Protein AF-A0A950RQ13-F1 (afdb_monomer)

Structure (mmCIF, N/CA/C/O backbone):
data_AF-A0A950RQ13-F1
#
_entry.id   AF-A0A950RQ13-F1
#
loop_
_atom_site.group_PDB
_atom_site.id
_atom_site.type_symbol
_atom_site.label_atom_id
_atom_site.label_alt_id
_atom_site.label_comp_id
_atom_site.label_asym_id
_atom_site.label_entity_id
_atom_site.label_seq_id
_atom_site.pdbx_PDB_ins_code
_atom_site.Cartn_x
_atom_site.Cartn_y
_atom_site.Cartn_z
_atom_site.occupancy
_atom_site.B_iso_or_equiv
_atom_site.auth_seq_id
_atom_site.auth_comp_id
_atom_site.auth_asym_id
_atom_site.auth_atom_id
_atom_site.pdbx_PDB_model_num
ATOM 1 N N . MET A 1 1 ? 74.931 68.001 -13.352 1.00 34.59 1 MET A N 1
ATOM 2 C CA . MET A 1 1 ? 74.526 67.963 -14.773 1.00 34.59 1 MET A CA 1
ATOM 3 C C . MET A 1 1 ? 73.385 66.977 -14.932 1.00 34.59 1 MET A C 1
ATOM 5 O O . MET A 1 1 ? 73.439 65.918 -14.326 1.00 34.59 1 MET A O 1
ATOM 9 N N . ASN A 1 2 ? 72.415 67.361 -15.760 1.00 32.75 2 ASN A N 1
ATOM 10 C CA . ASN A 1 2 ? 71.285 66.591 -16.287 1.00 32.75 2 ASN A CA 1
ATOM 11 C C . ASN A 1 2 ? 70.038 66.428 -15.405 1.00 32.75 2 ASN A C 1
ATOM 13 O O . ASN A 1 2 ? 69.834 65.442 -14.707 1.00 32.75 2 ASN A O 1
ATOM 17 N N . HIS A 1 3 ? 69.146 67.406 -15.583 1.00 28.22 3 HIS A N 1
ATOM 18 C CA . HIS A 1 3 ? 67.703 67.196 -15.639 1.00 28.22 3 HIS A CA 1
ATOM 19 C C . HIS A 1 3 ? 67.343 66.159 -16.715 1.00 28.22 3 HIS A C 1
ATOM 21 O O . HIS A 1 3 ? 67.883 66.250 -17.815 1.00 28.22 3 HIS A O 1
ATOM 27 N N . LEU A 1 4 ? 66.363 65.284 -16.453 1.00 31.88 4 LEU A N 1
ATOM 28 C CA . LEU A 1 4 ? 65.196 65.108 -17.331 1.00 31.88 4 LEU A CA 1
ATOM 29 C C . LEU A 1 4 ? 64.116 64.194 -16.704 1.00 31.88 4 LEU A C 1
ATOM 31 O O . LEU A 1 4 ? 64.389 63.063 -16.325 1.00 31.88 4 LEU A O 1
ATOM 35 N N . ARG A 1 5 ? 62.878 64.706 -16.769 1.00 33.03 5 ARG A N 1
ATOM 36 C CA . ARG A 1 5 ? 61.570 64.023 -16.898 1.00 33.03 5 ARG A CA 1
ATOM 37 C C . ARG A 1 5 ? 60.920 63.376 -15.666 1.00 33.03 5 ARG A C 1
ATOM 39 O O . ARG A 1 5 ? 61.087 62.203 -15.365 1.00 33.03 5 ARG A O 1
ATOM 46 N N . PHE A 1 6 ? 60.030 64.182 -15.080 1.00 30.81 6 PHE A N 1
ATOM 47 C CA . PHE A 1 6 ? 58.823 63.788 -14.354 1.00 30.81 6 PHE A CA 1
ATOM 48 C C . PHE A 1 6 ? 57.918 62.891 -15.217 1.00 30.81 6 PHE A C 1
ATOM 50 O O . PHE A 1 6 ? 57.507 63.297 -16.306 1.00 30.81 6 PHE A O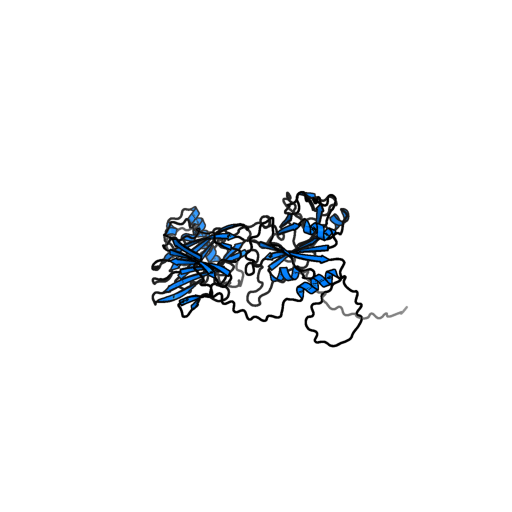 1
ATOM 57 N N . LEU A 1 7 ? 57.563 61.715 -14.695 1.00 32.75 7 LEU A N 1
ATOM 58 C CA . LEU A 1 7 ? 56.439 60.900 -15.155 1.00 32.75 7 LEU A CA 1
ATOM 59 C C . LEU A 1 7 ? 55.394 60.888 -14.030 1.00 32.75 7 LEU A C 1
ATOM 61 O O . LEU A 1 7 ? 55.712 60.538 -12.894 1.00 32.75 7 LEU A O 1
ATOM 65 N N . GLY A 1 8 ? 54.172 61.326 -14.334 1.00 30.50 8 GLY A N 1
ATOM 66 C CA . GLY A 1 8 ? 53.068 61.367 -13.381 1.00 30.50 8 GLY A CA 1
ATOM 67 C C . GLY A 1 8 ? 52.618 59.964 -12.979 1.00 30.50 8 GLY A C 1
ATOM 68 O O . GLY A 1 8 ? 52.265 59.158 -13.836 1.00 30.50 8 GLY A O 1
ATOM 69 N N . PHE A 1 9 ? 52.603 59.697 -11.674 1.00 29.95 9 PHE A N 1
ATOM 70 C CA . PHE A 1 9 ? 51.936 58.539 -11.089 1.00 29.95 9 PHE A CA 1
ATOM 71 C C . PHE A 1 9 ? 50.561 58.968 -10.577 1.00 29.95 9 PHE A C 1
ATOM 73 O O . PHE A 1 9 ? 50.445 59.793 -9.671 1.00 29.95 9 PHE A O 1
ATOM 80 N N . LEU A 1 10 ? 49.519 58.411 -11.193 1.00 30.17 10 LEU A N 1
ATOM 81 C CA . LEU A 1 10 ? 48.145 58.484 -10.718 1.00 30.17 10 LEU A CA 1
ATOM 82 C C . LEU A 1 10 ? 48.047 57.701 -9.398 1.00 30.17 10 LEU A C 1
ATOM 84 O O . LEU A 1 10 ? 48.355 56.510 -9.355 1.00 30.17 10 LEU A O 1
ATOM 88 N N . PHE A 1 11 ? 47.609 58.365 -8.330 1.00 28.81 11 PHE A N 1
ATOM 89 C CA . PHE A 1 11 ? 47.224 57.726 -7.074 1.00 28.81 11 PHE A CA 1
ATOM 90 C C . PHE A 1 11 ? 45.930 56.927 -7.292 1.00 28.81 11 PHE A C 1
ATOM 92 O O . PHE A 1 11 ? 44.856 57.510 -7.427 1.00 28.81 11 PHE A O 1
ATOM 99 N N . ALA A 1 12 ? 46.021 55.596 -7.304 1.00 32.19 12 ALA A N 1
ATOM 100 C CA . ALA A 1 12 ? 44.871 54.724 -7.095 1.00 32.19 12 ALA A CA 1
ATOM 101 C C . ALA A 1 12 ? 44.799 54.373 -5.603 1.00 32.19 12 ALA A C 1
ATOM 103 O O . ALA A 1 12 ? 45.709 53.770 -5.037 1.00 32.19 12 ALA A O 1
ATOM 104 N N . VAL A 1 13 ? 43.717 54.814 -4.969 1.00 33.66 13 VAL A N 1
ATOM 105 C CA . VAL A 1 13 ? 43.375 54.568 -3.568 1.00 33.66 13 VAL A CA 1
ATOM 106 C C . VAL A 1 13 ? 43.196 53.061 -3.343 1.00 33.66 13 VAL A C 1
ATOM 108 O O . VAL A 1 13 ? 42.283 52.450 -3.893 1.00 33.66 13 VAL A O 1
ATOM 111 N N . LEU A 1 14 ? 44.065 52.461 -2.527 1.00 31.94 14 LEU A N 1
ATOM 112 C CA . LEU A 1 14 ? 43.885 51.116 -1.975 1.00 31.94 14 LEU A CA 1
ATOM 113 C C . LEU A 1 14 ? 42.792 51.167 -0.897 1.00 31.94 14 LEU A C 1
ATOM 115 O O . LEU A 1 14 ? 43.026 51.653 0.208 1.00 31.94 14 LEU A O 1
ATOM 119 N N . GLY A 1 15 ? 41.596 50.675 -1.221 1.00 33.25 15 GLY A N 1
ATOM 120 C CA . GLY A 1 15 ? 40.577 50.344 -0.223 1.00 33.25 15 GLY A CA 1
ATOM 121 C C . GLY A 1 15 ? 40.921 49.022 0.482 1.00 33.25 15 GLY A C 1
ATOM 122 O O . GLY A 1 15 ? 41.387 48.094 -0.185 1.00 33.25 15 GLY A O 1
ATOM 123 N N . PRO A 1 16 ? 40.721 48.894 1.805 1.00 40.00 16 PRO A N 1
ATOM 124 C CA . PRO A 1 16 ? 40.987 47.652 2.515 1.00 40.00 16 PRO A CA 1
ATOM 125 C C . PRO A 1 16 ? 39.814 46.673 2.360 1.00 40.00 16 PRO A C 1
ATOM 127 O O . PRO A 1 16 ? 38.652 47.068 2.406 1.00 40.00 16 PRO A O 1
ATOM 130 N N . GLY A 1 17 ? 40.133 45.381 2.263 1.00 33.16 17 GLY A N 1
ATOM 131 C CA . GLY A 1 17 ? 39.209 44.299 2.612 1.00 33.16 17 GLY A CA 1
ATOM 132 C C . GLY A 1 17 ? 38.543 43.585 1.440 1.00 33.16 17 GLY A C 1
ATOM 133 O O . GLY A 1 17 ? 37.347 43.723 1.208 1.00 33.16 17 GLY A O 1
ATOM 134 N N . THR A 1 18 ? 39.288 42.718 0.757 1.00 36.00 18 THR A N 1
ATOM 135 C CA . THR A 1 18 ? 38.681 41.576 0.065 1.00 36.00 18 THR A CA 1
ATOM 136 C C . THR A 1 18 ? 38.188 40.608 1.141 1.00 36.00 18 THR A C 1
ATOM 138 O O . THR A 1 18 ? 38.982 39.938 1.800 1.00 36.00 18 THR A O 1
ATOM 141 N N . VAL A 1 19 ? 36.874 40.560 1.365 1.00 38.53 19 VAL A N 1
ATOM 142 C CA . VAL A 1 19 ? 36.247 39.488 2.145 1.00 38.53 19 VAL A CA 1
ATOM 143 C C . VAL A 1 19 ? 36.430 38.209 1.336 1.00 38.53 19 VAL A C 1
ATOM 145 O O . VAL A 1 19 ? 35.785 38.020 0.306 1.00 38.53 19 VAL A O 1
ATOM 148 N N . LEU A 1 20 ? 37.350 37.345 1.769 1.00 40.44 20 LEU A N 1
ATOM 149 C CA . LEU A 1 20 ? 37.391 35.963 1.310 1.00 40.44 20 LEU A CA 1
ATOM 150 C C . LEU A 1 20 ? 36.040 35.349 1.672 1.00 40.44 20 LEU A C 1
ATOM 152 O O . LEU A 1 20 ? 35.742 35.160 2.852 1.00 40.44 20 LEU A O 1
ATOM 156 N N . GLY A 1 21 ? 35.202 35.112 0.661 1.00 36.38 21 GLY A N 1
ATOM 157 C CA . GLY A 1 21 ? 33.931 34.424 0.827 1.00 36.38 21 GLY A CA 1
ATOM 158 C C . GLY A 1 21 ? 34.188 33.115 1.558 1.00 36.38 21 GLY A C 1
ATOM 159 O O . GLY A 1 21 ? 34.884 32.239 1.044 1.00 36.38 21 GLY A O 1
ATOM 160 N N . GLN A 1 22 ? 33.683 33.020 2.787 1.00 42.12 22 GLN A N 1
ATOM 161 C CA . GLN A 1 22 ? 33.746 31.797 3.566 1.00 42.12 22 GLN A CA 1
ATOM 162 C C . GLN A 1 22 ? 33.056 30.708 2.750 1.00 42.12 22 GLN A C 1
ATOM 164 O O . GLN A 1 22 ? 31.877 30.827 2.412 1.00 42.12 22 GLN A O 1
ATOM 169 N N . VAL A 1 23 ? 33.812 29.667 2.399 1.00 40.78 23 VAL A N 1
ATOM 170 C CA . VAL A 1 23 ? 33.242 28.433 1.863 1.00 40.78 23 VAL A CA 1
ATOM 171 C C . VAL A 1 23 ? 32.188 27.993 2.880 1.00 40.78 23 VAL A C 1
ATOM 173 O O . VAL A 1 23 ? 32.544 27.823 4.051 1.00 40.78 23 VAL A O 1
ATOM 176 N N . PRO A 1 24 ? 30.902 27.878 2.497 1.00 42.84 24 PRO A N 1
ATOM 177 C CA . PRO A 1 24 ? 29.887 27.429 3.432 1.00 42.84 24 PRO A CA 1
ATOM 178 C C . PRO A 1 24 ? 30.337 26.081 4.005 1.00 42.84 24 PRO A C 1
ATOM 180 O O . PRO A 1 24 ? 30.877 25.262 3.249 1.00 42.84 24 PRO A O 1
ATOM 183 N N . PRO A 1 25 ? 30.168 25.850 5.319 1.00 47.06 25 PRO A N 1
ATOM 184 C CA . PRO A 1 25 ? 30.573 24.592 5.922 1.00 47.06 25 PRO A CA 1
ATOM 185 C C . PRO A 1 25 ? 29.948 23.438 5.129 1.00 47.06 25 PRO A C 1
ATOM 187 O O . PRO A 1 25 ? 28.809 23.575 4.656 1.00 47.06 25 PRO A O 1
ATOM 190 N N . PRO A 1 26 ? 30.677 22.321 4.936 1.00 42.16 26 PRO A N 1
ATOM 191 C CA . PRO A 1 26 ? 30.106 21.153 4.286 1.00 42.16 26 PRO A CA 1
ATOM 192 C C . PRO A 1 26 ? 28.790 20.836 4.988 1.00 42.16 26 PRO A C 1
ATOM 194 O O . PRO A 1 26 ? 28.743 20.752 6.218 1.00 42.16 26 PRO A O 1
ATOM 197 N N . ARG A 1 27 ? 27.707 20.740 4.206 1.00 46.34 27 ARG A N 1
ATOM 198 C CA . ARG A 1 27 ? 26.406 20.355 4.755 1.00 46.34 27 ARG A CA 1
ATOM 199 C C . ARG A 1 27 ? 26.625 19.071 5.556 1.00 46.34 27 ARG A C 1
ATOM 201 O O . ARG A 1 27 ? 27.294 18.177 5.028 1.00 46.34 27 ARG A O 1
ATOM 208 N N . PRO A 1 28 ? 26.116 18.980 6.797 1.00 40.16 28 PRO A N 1
ATOM 209 C CA . PRO A 1 28 ? 26.234 17.753 7.562 1.00 40.16 28 PRO A CA 1
ATOM 210 C C . PRO A 1 28 ? 25.712 16.608 6.696 1.00 40.16 28 PRO A C 1
ATOM 212 O O . PRO A 1 28 ? 24.661 16.729 6.057 1.00 40.16 28 PRO A O 1
ATOM 215 N N . LEU A 1 29 ? 26.500 15.536 6.611 1.00 38.59 29 LEU A N 1
ATOM 216 C CA . LEU A 1 29 ? 26.048 14.305 5.980 1.00 38.59 29 LEU A CA 1
ATOM 217 C C . LEU A 1 29 ? 24.721 13.906 6.647 1.00 38.59 29 LEU A C 1
ATOM 219 O O . LEU A 1 29 ? 24.585 14.094 7.860 1.00 38.59 29 LEU A O 1
ATOM 223 N N . PRO A 1 30 ? 23.727 13.422 5.883 1.00 40.56 30 PRO A N 1
ATOM 224 C CA . PRO A 1 30 ? 22.468 12.983 6.468 1.00 40.56 30 PRO A CA 1
ATOM 225 C C . PRO A 1 30 ? 22.738 11.987 7.605 1.00 40.56 30 PRO A C 1
ATOM 227 O O . PRO A 1 30 ? 23.629 11.146 7.509 1.00 40.56 30 PRO A O 1
ATOM 230 N N . ALA A 1 31 ? 21.979 12.111 8.699 1.00 39.84 31 ALA A N 1
ATOM 231 C CA . ALA A 1 31 ? 22.085 11.234 9.871 1.00 39.84 31 ALA A CA 1
ATOM 232 C C . ALA A 1 31 ? 21.758 9.764 9.542 1.00 39.84 31 ALA A C 1
ATOM 234 O O . ALA A 1 31 ? 22.088 8.857 10.301 1.00 39.84 31 ALA A O 1
ATOM 235 N N . THR A 1 32 ? 21.117 9.536 8.397 1.00 39.34 32 THR A N 1
ATOM 236 C CA . THR A 1 32 ? 20.844 8.236 7.799 1.00 39.34 32 THR A CA 1
ATOM 237 C C . THR A 1 32 ? 21.823 7.994 6.650 1.00 39.34 32 THR A C 1
ATOM 239 O O . THR A 1 32 ? 22.201 8.930 5.946 1.00 39.34 32 THR A O 1
ATOM 242 N N . GLY A 1 33 ? 22.278 6.745 6.495 1.00 42.44 33 GLY A N 1
ATOM 243 C CA . GLY A 1 33 ? 23.266 6.336 5.490 1.00 42.44 33 GLY A CA 1
ATOM 244 C C . GLY A 1 33 ? 22.851 6.609 4.036 1.00 42.44 33 GLY A C 1
ATOM 245 O O . GLY A 1 33 ? 21.942 7.382 3.747 1.00 42.44 33 GLY A O 1
ATOM 246 N N . ALA A 1 34 ? 23.541 5.986 3.076 1.00 51.88 34 ALA A N 1
ATOM 247 C CA . ALA A 1 34 ? 23.247 6.183 1.656 1.00 51.88 34 ALA A CA 1
ATOM 248 C C . ALA A 1 34 ? 21.736 6.034 1.361 1.00 51.88 34 ALA A C 1
ATOM 250 O O . ALA A 1 34 ? 21.109 5.117 1.887 1.00 51.88 34 ALA A O 1
ATOM 251 N N . ALA A 1 35 ? 21.167 6.937 0.547 1.00 54.81 35 ALA A N 1
ATOM 252 C CA . ALA A 1 35 ? 19.729 6.956 0.259 1.00 54.81 35 ALA A CA 1
ATOM 253 C C . ALA A 1 35 ? 19.218 5.549 -0.117 1.00 54.81 35 ALA A C 1
ATOM 255 O O . ALA A 1 35 ? 19.874 4.890 -0.936 1.00 54.81 35 ALA A O 1
ATOM 256 N N . PRO A 1 36 ? 18.094 5.086 0.466 1.00 77.19 36 PRO A N 1
ATOM 257 C CA . PRO A 1 36 ? 17.631 3.718 0.274 1.00 77.19 36 PRO A CA 1
ATOM 258 C C . PRO A 1 36 ? 17.321 3.444 -1.202 1.00 77.19 36 PRO A C 1
ATOM 260 O O . PRO A 1 36 ? 16.820 4.310 -1.923 1.00 77.19 36 PRO A O 1
ATOM 263 N N . PHE A 1 37 ? 17.637 2.236 -1.663 1.00 89.88 37 PHE A N 1
ATOM 264 C CA . PHE A 1 37 ? 17.354 1.806 -3.032 1.00 89.88 37 PHE A CA 1
ATOM 265 C C . PHE A 1 37 ? 15.851 1.657 -3.255 1.00 89.88 37 PHE A C 1
ATOM 267 O O . PHE A 1 37 ? 15.152 1.158 -2.375 1.00 89.88 37 PHE A O 1
ATOM 274 N N . LEU A 1 38 ? 15.376 2.025 -4.446 1.00 93.75 38 LEU A N 1
ATOM 275 C CA . LEU A 1 38 ? 14.116 1.496 -4.954 1.00 93.75 38 LEU A CA 1
ATOM 276 C C . LEU A 1 38 ? 14.417 0.131 -5.568 1.00 93.75 38 LEU A C 1
ATOM 278 O O . LEU A 1 38 ? 15.135 0.054 -6.565 1.00 93.75 38 LEU A O 1
ATOM 282 N N . TYR A 1 39 ? 13.900 -0.938 -4.977 1.00 95.44 39 TYR A N 1
ATOM 283 C CA . TYR A 1 39 ? 13.939 -2.251 -5.612 1.00 95.44 39 TYR A CA 1
ATOM 284 C C . TYR A 1 39 ? 12.850 -2.308 -6.675 1.00 95.44 39 TYR A C 1
ATOM 286 O O . TYR A 1 39 ? 11.728 -1.880 -6.420 1.00 95.44 39 TYR A O 1
ATOM 294 N N . ILE A 1 40 ? 13.186 -2.784 -7.871 1.00 96.94 40 ILE A N 1
ATOM 295 C CA . ILE A 1 40 ? 12.254 -2.845 -9.002 1.00 96.94 40 ILE A CA 1
ATOM 296 C C . ILE A 1 40 ? 12.170 -4.292 -9.453 1.00 96.94 40 ILE A C 1
ATOM 298 O O . ILE A 1 40 ? 13.166 -4.846 -9.905 1.00 96.94 40 ILE A O 1
ATOM 302 N N . ARG A 1 41 ? 10.993 -4.906 -9.353 1.00 96.06 41 ARG A N 1
ATOM 303 C CA . ARG A 1 41 ? 10.757 -6.261 -9.846 1.00 96.06 41 ARG A CA 1
ATOM 304 C C . ARG A 1 41 ? 10.418 -6.203 -11.330 1.00 96.06 41 ARG A C 1
ATOM 306 O O . ARG A 1 41 ? 9.305 -5.846 -11.697 1.00 96.06 41 ARG A O 1
ATOM 313 N N . ILE A 1 42 ? 11.378 -6.568 -12.169 1.00 96.62 42 ILE A N 1
ATOM 314 C CA . ILE A 1 42 ? 11.232 -6.631 -13.623 1.00 96.62 42 ILE A CA 1
ATOM 315 C C . ILE A 1 42 ? 10.761 -8.033 -13.999 1.00 96.62 42 ILE A C 1
ATOM 317 O O . ILE A 1 42 ? 11.474 -9.005 -13.751 1.00 96.62 42 ILE A O 1
ATOM 321 N N . ALA A 1 43 ? 9.578 -8.131 -14.601 1.00 95.88 43 ALA A N 1
ATOM 322 C CA . ALA A 1 43 ? 8.961 -9.377 -15.044 1.00 95.88 43 ALA A CA 1
ATOM 323 C C . ALA A 1 43 ? 8.389 -9.243 -16.463 1.00 95.88 43 ALA A C 1
ATOM 325 O O . ALA A 1 43 ? 8.204 -8.137 -16.972 1.00 95.88 43 ALA A O 1
ATOM 326 N N . GLY A 1 44 ? 8.127 -10.373 -17.114 1.00 94.00 44 GLY A N 1
ATOM 327 C CA . GLY A 1 44 ? 7.605 -10.414 -18.478 1.00 94.00 44 GLY A CA 1
ATOM 328 C C . GLY A 1 44 ? 7.353 -11.845 -18.952 1.00 94.00 44 GLY A C 1
ATOM 329 O O . GLY A 1 44 ? 7.232 -12.735 -18.106 1.00 94.00 44 GLY A O 1
ATOM 330 N N . PRO A 1 45 ? 7.261 -12.088 -20.273 1.00 94.06 45 PRO A N 1
ATOM 331 C CA . PRO A 1 45 ? 6.936 -13.401 -20.817 1.00 94.06 45 PRO A CA 1
ATOM 332 C C . PRO A 1 45 ? 7.954 -14.474 -20.412 1.00 94.06 45 PRO A C 1
ATOM 334 O O . PRO A 1 45 ? 9.111 -14.179 -20.102 1.00 94.06 45 PRO A O 1
ATOM 337 N N . ALA A 1 46 ? 7.528 -15.738 -20.435 1.00 92.81 46 ALA A N 1
ATOM 338 C CA . ALA A 1 46 ? 8.376 -16.862 -20.050 1.00 92.81 46 ALA A CA 1
ATOM 339 C C . ALA A 1 46 ? 9.685 -16.888 -20.858 1.00 92.81 46 ALA A C 1
ATOM 341 O O . ALA A 1 46 ? 9.674 -16.753 -22.076 1.00 92.81 46 ALA A O 1
ATOM 342 N N . GLY A 1 47 ? 10.818 -17.073 -20.180 1.00 92.44 47 GLY A N 1
ATOM 343 C CA . GLY A 1 47 ? 12.134 -17.091 -20.825 1.00 92.44 47 GLY A CA 1
ATOM 344 C C . GLY A 1 47 ? 12.736 -15.713 -21.111 1.00 92.44 47 GLY A C 1
ATOM 345 O O . GLY A 1 47 ? 13.860 -15.668 -21.606 1.00 92.44 47 GLY A O 1
ATOM 346 N N . MET A 1 48 ? 12.057 -14.611 -20.760 1.00 96.25 48 MET A N 1
ATOM 347 C CA . MET A 1 48 ? 12.623 -13.264 -20.853 1.00 96.25 48 MET A CA 1
ATOM 348 C C . MET A 1 48 ? 13.839 -13.114 -19.929 1.00 96.25 48 MET A C 1
ATOM 350 O O . MET A 1 48 ? 13.830 -13.546 -18.775 1.00 96.25 48 MET A O 1
ATOM 354 N N . HIS A 1 49 ? 14.881 -12.457 -20.427 1.00 97.06 49 HIS A N 1
ATOM 355 C CA . HIS A 1 49 ? 16.084 -12.114 -19.671 1.00 97.06 49 HIS A CA 1
ATOM 356 C C . HIS A 1 49 ? 16.276 -10.598 -19.616 1.00 97.06 49 HIS A C 1
ATOM 358 O O . HIS A 1 49 ? 15.959 -9.896 -20.578 1.00 97.06 49 HIS A O 1
ATOM 364 N N . ALA A 1 50 ? 16.826 -10.112 -18.503 1.00 97.44 50 ALA A N 1
ATOM 365 C CA . ALA A 1 50 ? 17.178 -8.715 -18.289 1.00 97.44 50 ALA A CA 1
ATOM 366 C C . ALA A 1 50 ? 18.689 -8.569 -18.059 1.00 97.44 50 ALA A C 1
ATOM 368 O O . ALA A 1 50 ? 19.259 -9.181 -17.153 1.00 97.44 50 ALA A O 1
ATOM 369 N N . LEU A 1 51 ? 19.333 -7.734 -18.875 1.00 97.00 51 LEU A N 1
ATOM 370 C CA . LEU A 1 51 ? 20.754 -7.412 -18.789 1.00 97.00 51 LEU A CA 1
ATOM 371 C C . LEU A 1 51 ? 20.974 -6.015 -18.214 1.00 97.00 51 LEU A C 1
ATOM 373 O O . LEU A 1 51 ? 20.370 -5.032 -18.654 1.00 97.00 51 LEU A O 1
ATOM 377 N N . PHE A 1 52 ? 21.916 -5.927 -17.275 1.00 96.69 52 PHE A N 1
ATOM 378 C CA . PHE A 1 52 ? 22.276 -4.684 -16.596 1.00 96.69 52 PHE A CA 1
ATOM 379 C C . PHE A 1 52 ? 23.745 -4.334 -16.807 1.00 96.69 52 PHE A C 1
ATOM 381 O O . PHE A 1 52 ? 24.633 -5.172 -16.637 1.00 96.69 52 PHE A O 1
ATOM 388 N N . TYR A 1 53 ? 23.995 -3.062 -17.105 1.00 94.50 53 TYR A N 1
ATOM 389 C CA . TYR A 1 53 ? 25.326 -2.500 -17.311 1.00 94.50 53 TYR A CA 1
ATOM 390 C C . TYR A 1 53 ? 25.708 -1.633 -16.101 1.00 94.50 53 TYR A C 1
ATOM 392 O O . TYR A 1 53 ? 24.891 -0.863 -15.596 1.00 94.50 53 TYR A O 1
ATOM 400 N N . GLN A 1 54 ? 26.947 -1.765 -15.613 1.00 90.75 54 GLN A N 1
ATOM 401 C CA . GLN A 1 54 ? 27.482 -1.033 -14.448 1.00 90.75 54 GLN A CA 1
ATOM 402 C C . GLN A 1 54 ? 28.781 -0.274 -14.806 1.00 90.75 54 GLN A C 1
ATOM 404 O O . GLN A 1 54 ? 29.757 -0.287 -14.059 1.00 90.75 54 GLN A O 1
ATOM 409 N N . GLY A 1 55 ? 28.804 0.377 -15.970 1.00 85.00 55 GLY A N 1
ATOM 410 C CA . GLY A 1 55 ? 29.941 1.124 -16.531 1.00 85.00 55 GLY A CA 1
ATOM 411 C C . GLY A 1 55 ? 30.973 0.271 -17.265 1.00 85.00 55 GLY A C 1
ATOM 412 O O . GLY A 1 55 ? 32.072 0.742 -17.539 1.00 85.00 55 GLY A O 1
ATOM 413 N N . SER A 1 56 ? 30.626 -0.979 -17.565 1.00 87.81 56 SER A N 1
ATOM 414 C CA . SER A 1 56 ? 31.412 -1.916 -18.369 1.00 87.81 56 SER A CA 1
ATOM 415 C C . SER A 1 56 ? 30.585 -2.353 -19.572 1.00 87.81 56 SER A C 1
ATOM 417 O O . SER A 1 56 ? 29.368 -2.466 -19.452 1.00 87.81 56 SER A O 1
ATOM 419 N N . ILE A 1 57 ? 31.241 -2.645 -20.698 1.00 89.12 57 ILE A N 1
ATOM 420 C CA . ILE A 1 57 ? 30.609 -3.224 -21.900 1.00 89.12 57 ILE A CA 1
ATOM 421 C C . ILE A 1 57 ? 30.087 -4.648 -21.665 1.00 89.12 57 ILE A C 1
ATOM 423 O O . ILE A 1 57 ? 29.260 -5.144 -22.423 1.00 89.12 57 ILE A O 1
ATOM 427 N N . GLN A 1 58 ? 30.569 -5.313 -20.613 1.00 90.75 58 GLN A N 1
ATOM 428 C CA . GLN A 1 58 ? 30.065 -6.612 -20.189 1.00 90.75 58 GLN A CA 1
ATOM 429 C C . GLN A 1 58 ? 28.893 -6.404 -19.229 1.00 90.75 58 GLN A C 1
ATOM 431 O O . GLN A 1 58 ? 29.088 -6.119 -18.045 1.00 90.75 58 GLN A O 1
ATOM 436 N N . GLY A 1 59 ? 27.676 -6.532 -19.757 1.00 90.25 59 GLY A N 1
ATOM 437 C CA . GLY A 1 59 ? 26.461 -6.580 -18.952 1.00 90.25 59 GLY A CA 1
ATOM 438 C C . GLY A 1 59 ? 26.346 -7.894 -18.172 1.00 90.25 59 GLY A C 1
ATOM 439 O O . GLY A 1 59 ? 26.870 -8.930 -18.586 1.00 90.25 59 GLY A O 1
ATOM 440 N N . ARG A 1 60 ? 25.645 -7.859 -17.038 1.00 95.56 60 ARG A N 1
ATOM 441 C CA . ARG A 1 60 ? 25.277 -9.054 -16.263 1.00 95.56 60 ARG A CA 1
ATOM 442 C C . ARG A 1 60 ? 23.854 -9.467 -16.617 1.00 95.56 60 ARG A C 1
ATOM 444 O O . ARG A 1 60 ? 22.946 -8.642 -16.538 1.00 95.56 60 ARG A O 1
ATOM 451 N N . ASP A 1 61 ? 23.697 -10.725 -17.008 1.00 96.69 61 ASP A N 1
ATOM 452 C CA . ASP A 1 61 ? 22.451 -11.329 -17.486 1.00 96.69 61 ASP A CA 1
ATOM 453 C C . ASP A 1 61 ? 21.714 -12.046 -16.347 1.00 96.69 61 ASP A C 1
ATOM 455 O O . ASP A 1 61 ? 22.327 -12.819 -15.607 1.00 96.69 61 ASP A O 1
ATOM 459 N N . PHE A 1 62 ? 20.411 -11.795 -16.213 1.00 97.94 62 PHE A N 1
ATOM 460 C CA . PHE A 1 62 ? 19.544 -12.448 -15.238 1.00 97.94 62 PHE A CA 1
ATOM 461 C C . PHE A 1 62 ? 18.231 -12.907 -15.890 1.00 97.94 62 PHE A C 1
ATOM 463 O O . PHE A 1 62 ? 17.625 -12.137 -16.642 1.00 97.94 62 PHE A O 1
ATOM 470 N N . PRO A 1 63 ? 17.736 -14.117 -15.566 1.00 97.31 63 PRO A N 1
ATOM 471 C CA . PRO A 1 63 ? 16.392 -14.521 -15.959 1.00 97.31 63 PRO A CA 1
ATOM 472 C C . PRO A 1 63 ? 15.352 -13.650 -15.241 1.00 97.31 63 PRO A C 1
ATOM 474 O O . PRO A 1 63 ? 15.496 -13.359 -14.051 1.00 97.31 63 PRO A O 1
ATOM 477 N N . ALA A 1 64 ? 14.302 -13.239 -15.949 1.00 95.06 64 ALA A N 1
ATOM 478 C CA . ALA A 1 64 ? 13.151 -12.587 -15.338 1.00 95.06 64 ALA A CA 1
ATOM 479 C C . ALA A 1 64 ? 12.194 -13.644 -14.734 1.00 95.06 64 ALA A C 1
ATOM 481 O O . ALA A 1 64 ? 12.033 -14.716 -15.322 1.00 95.06 64 ALA A O 1
ATOM 482 N N . PRO A 1 65 ? 11.530 -13.369 -13.594 1.00 95.94 65 PRO A N 1
ATOM 483 C CA . PRO A 1 65 ? 11.537 -12.108 -12.857 1.00 95.94 65 PRO A CA 1
ATOM 484 C C . PRO A 1 65 ? 12.828 -11.865 -12.056 1.00 95.94 65 PRO A C 1
ATOM 486 O O . PRO A 1 65 ? 13.376 -12.777 -11.444 1.00 95.94 65 PRO A O 1
ATOM 489 N N . VAL A 1 66 ? 13.278 -10.608 -12.007 1.00 96.69 66 VAL A N 1
ATOM 490 C CA . VAL A 1 66 ? 14.472 -10.178 -11.255 1.00 96.69 66 VAL A CA 1
ATOM 491 C C . VAL A 1 66 ? 14.198 -8.878 -10.496 1.00 96.69 66 VAL A C 1
ATOM 493 O O . VAL A 1 66 ? 13.473 -8.023 -10.997 1.00 96.69 66 VAL A O 1
ATOM 496 N N . ALA A 1 67 ? 14.774 -8.705 -9.299 1.00 96.44 67 ALA A N 1
ATOM 497 C CA . ALA A 1 67 ? 14.537 -7.533 -8.444 1.00 96.44 67 ALA A CA 1
ATOM 498 C C . ALA A 1 67 ? 15.830 -6.791 -8.030 1.00 96.44 67 ALA A C 1
ATOM 500 O O . ALA A 1 67 ? 16.249 -6.891 -6.874 1.00 96.44 67 ALA A O 1
ATOM 501 N N . PRO A 1 68 ? 16.500 -6.054 -8.939 1.00 96.56 68 PRO A N 1
ATOM 502 C CA . PRO A 1 68 ? 17.639 -5.220 -8.573 1.00 96.56 68 PRO A CA 1
ATOM 503 C C . PRO A 1 68 ? 17.219 -3.961 -7.801 1.00 96.56 68 PRO A C 1
ATOM 505 O O . PRO A 1 68 ? 16.120 -3.432 -7.980 1.00 96.56 68 PRO A O 1
ATOM 508 N N . GLY A 1 69 ? 18.126 -3.453 -6.966 1.00 95.50 69 GLY A N 1
ATOM 509 C CA . GLY A 1 69 ? 17.984 -2.176 -6.266 1.00 95.50 69 GLY A CA 1
ATOM 510 C C . GLY A 1 69 ? 18.585 -1.020 -7.064 1.00 95.50 69 GLY A C 1
ATOM 511 O O . GLY A 1 69 ? 19.721 -1.103 -7.517 1.00 95.50 69 GLY A O 1
ATOM 512 N N . PHE A 1 70 ? 17.871 0.091 -7.204 1.00 95.19 70 PHE A N 1
ATOM 513 C CA . PHE A 1 70 ? 18.315 1.257 -7.968 1.00 95.19 70 PHE A CA 1
ATOM 514 C C . PHE A 1 70 ? 18.394 2.498 -7.086 1.00 95.19 70 PHE A C 1
ATOM 516 O O . PHE A 1 70 ? 17.492 2.774 -6.292 1.00 95.19 70 PHE A O 1
ATOM 523 N N . ARG A 1 71 ? 19.471 3.283 -7.215 1.00 92.44 71 ARG A N 1
ATOM 524 C CA . ARG A 1 71 ? 19.555 4.584 -6.538 1.00 92.44 71 ARG A CA 1
ATOM 525 C C . ARG A 1 71 ? 18.564 5.567 -7.177 1.00 92.44 71 ARG A C 1
ATOM 527 O O . ARG A 1 71 ? 18.582 5.722 -8.402 1.00 92.44 71 ARG A O 1
ATOM 534 N N . PRO A 1 72 ? 17.758 6.290 -6.388 1.00 91.31 72 PRO A N 1
ATOM 535 C CA . PRO A 1 72 ? 16.941 7.372 -6.921 1.00 91.31 72 PRO A CA 1
ATOM 536 C C . PRO A 1 72 ? 17.784 8.508 -7.510 1.00 91.31 72 PRO A C 1
ATOM 538 O O . PRO A 1 72 ? 18.908 8.763 -7.072 1.00 91.31 72 PRO A O 1
ATOM 541 N N . GLY A 1 73 ? 17.218 9.216 -8.487 1.00 90.12 73 GLY A N 1
ATOM 542 C CA . GLY A 1 73 ? 17.822 10.395 -9.105 1.00 90.12 73 GLY A CA 1
ATOM 543 C C . GLY A 1 73 ? 18.594 10.131 -10.403 1.00 90.12 73 GLY A C 1
ATOM 544 O O . GLY A 1 73 ? 19.281 11.033 -10.889 1.00 90.12 73 GLY A O 1
ATOM 545 N N . PHE A 1 74 ? 18.486 8.930 -10.971 1.00 93.12 74 PHE A N 1
ATOM 546 C CA . PHE A 1 74 ? 19.176 8.518 -12.196 1.00 93.12 74 PHE A CA 1
ATOM 547 C C . PHE A 1 74 ? 18.208 7.893 -13.206 1.00 93.12 74 PHE A C 1
ATOM 549 O O . PHE A 1 74 ? 17.129 7.419 -12.848 1.00 93.12 74 PHE A O 1
ATOM 556 N N . ILE A 1 75 ? 18.625 7.892 -14.473 1.00 95.31 75 ILE A N 1
ATOM 557 C CA . ILE A 1 75 ? 17.980 7.146 -15.553 1.00 95.31 75 ILE A CA 1
ATOM 558 C C . ILE A 1 75 ? 18.854 5.933 -15.850 1.00 95.31 75 ILE A C 1
ATOM 560 O O . ILE A 1 75 ? 20.053 6.074 -16.086 1.00 95.31 75 ILE A O 1
ATOM 564 N N . TYR A 1 76 ? 18.247 4.758 -15.850 1.00 95.94 76 TYR A N 1
ATOM 565 C CA . TYR A 1 76 ? 18.883 3.496 -16.192 1.00 95.94 76 TYR A CA 1
ATOM 566 C C . TYR A 1 76 ? 18.355 3.018 -17.533 1.00 95.94 76 TYR A C 1
ATOM 568 O O . TYR A 1 76 ? 17.211 3.300 -17.887 1.00 95.94 76 TYR A O 1
ATOM 576 N N . ARG A 1 77 ? 19.164 2.266 -18.270 1.00 96.62 77 ARG A N 1
ATOM 577 C CA . ARG A 1 77 ? 18.701 1.520 -19.436 1.00 96.62 77 ARG A CA 1
ATOM 578 C C . ARG A 1 77 ? 18.983 0.048 -19.208 1.00 96.62 77 ARG A C 1
ATOM 580 O O . ARG A 1 77 ? 20.088 -0.310 -18.806 1.00 96.62 77 ARG A O 1
ATOM 587 N N . VAL A 1 78 ? 17.962 -0.767 -19.420 1.00 96.81 78 VAL A N 1
ATOM 588 C CA . VAL A 1 78 ? 18.017 -2.220 -19.255 1.00 96.81 78 VAL A CA 1
ATOM 589 C C . VAL A 1 78 ? 17.857 -2.836 -20.630 1.00 96.81 78 VAL A C 1
ATOM 591 O O . VAL A 1 78 ? 17.078 -2.329 -21.428 1.00 96.81 78 VAL A O 1
ATOM 594 N N . GLU A 1 79 ? 18.604 -3.891 -20.916 1.00 97.38 79 GLU A N 1
ATOM 595 C CA . GLU A 1 79 ? 18.416 -4.681 -22.129 1.00 97.38 79 GLU A CA 1
ATOM 596 C C . GLU A 1 79 ? 17.487 -5.860 -21.819 1.00 97.38 79 GLU A C 1
ATOM 598 O O . GLU A 1 79 ? 17.733 -6.606 -20.874 1.00 97.38 79 GLU A O 1
ATOM 603 N N . LEU A 1 80 ? 16.418 -6.022 -22.599 1.00 97.31 80 LEU A N 1
ATOM 604 C CA . LEU A 1 80 ? 15.462 -7.123 -22.493 1.00 97.31 80 LEU A CA 1
ATOM 605 C C . LEU A 1 80 ? 15.518 -7.984 -23.753 1.00 97.31 80 LEU A C 1
ATOM 607 O O . LEU A 1 80 ? 15.427 -7.451 -24.860 1.00 97.31 80 LEU A O 1
ATOM 611 N N . LYS A 1 81 ? 15.631 -9.303 -23.588 1.00 95.75 81 LYS A N 1
ATOM 612 C CA . LYS A 1 81 ? 15.752 -10.271 -24.692 1.00 95.75 81 LYS A CA 1
ATOM 613 C C . LYS A 1 81 ? 15.011 -11.577 -24.395 1.00 95.75 81 LYS A C 1
ATOM 615 O O . LYS A 1 81 ? 14.533 -11.779 -23.279 1.00 95.75 81 LYS A O 1
ATOM 620 N N . ASN A 1 82 ? 15.002 -12.483 -25.378 1.00 95.12 82 ASN A N 1
ATOM 621 C CA . ASN A 1 82 ? 14.367 -13.808 -25.327 1.00 95.12 82 ASN A CA 1
ATOM 622 C C . ASN A 1 82 ? 12.839 -13.755 -25.147 1.00 95.12 82 ASN A C 1
ATOM 624 O O . ASN A 1 82 ? 12.276 -14.399 -24.266 1.00 95.12 82 ASN A O 1
ATOM 628 N N . PHE A 1 83 ? 12.159 -12.999 -26.009 1.00 94.06 83 PHE A N 1
ATOM 629 C CA . PHE A 1 83 ? 10.698 -12.998 -26.066 1.00 94.06 83 PHE A CA 1
ATOM 630 C C . PHE A 1 83 ? 10.192 -14.236 -26.838 1.00 94.06 83 PHE A C 1
ATOM 632 O O . PHE A 1 83 ? 10.690 -14.469 -27.942 1.00 94.06 83 PHE A O 1
ATOM 639 N N . PRO A 1 84 ? 9.224 -15.015 -26.308 1.00 89.50 84 PRO A N 1
ATOM 640 C CA . PRO A 1 84 ? 8.752 -16.266 -26.917 1.00 89.50 84 PRO A CA 1
ATOM 641 C C . PRO A 1 84 ? 8.365 -16.162 -28.395 1.00 89.50 84 PRO A C 1
ATOM 643 O O . PRO A 1 84 ? 8.863 -16.936 -29.210 1.00 89.50 84 PRO A O 1
ATOM 646 N N . ASP A 1 85 ? 7.540 -15.174 -28.744 1.00 89.44 85 ASP A N 1
ATOM 647 C CA . ASP A 1 85 ? 7.000 -15.009 -30.102 1.00 89.44 85 ASP A CA 1
ATOM 648 C C . ASP A 1 85 ? 7.898 -14.151 -31.009 1.00 89.44 85 ASP A C 1
ATOM 650 O O . ASP A 1 85 ? 7.691 -14.050 -32.219 1.00 89.44 85 ASP A O 1
ATOM 654 N N . HIS A 1 86 ? 8.948 -13.560 -30.435 1.00 90.00 86 HIS A N 1
ATOM 655 C CA . HIS A 1 86 ? 9.897 -12.701 -31.135 1.00 90.00 86 HIS A CA 1
ATOM 656 C C . HIS A 1 86 ? 11.348 -13.061 -30.771 1.00 90.00 86 HIS A C 1
ATOM 658 O O . HIS A 1 86 ? 12.067 -12.255 -30.167 1.00 90.00 86 HIS A O 1
ATOM 664 N N . PRO A 1 87 ? 11.818 -14.271 -31.135 1.00 85.31 87 PRO A N 1
ATOM 665 C CA . PRO A 1 87 ? 13.186 -14.685 -30.857 1.00 85.31 87 PRO A CA 1
ATOM 666 C C . PRO A 1 87 ? 14.184 -13.785 -31.599 1.00 85.31 87 PRO A C 1
ATOM 668 O O . PRO A 1 87 ? 14.033 -13.501 -32.785 1.00 85.31 87 PRO A O 1
ATOM 671 N N . GLY A 1 88 ? 15.221 -13.331 -30.893 1.00 88.19 88 GLY A N 1
ATOM 672 C CA . GLY A 1 88 ? 16.253 -12.440 -31.440 1.00 88.19 88 GLY A CA 1
ATOM 673 C C . GLY A 1 88 ? 15.902 -10.949 -31.423 1.00 88.19 88 GLY A C 1
ATOM 674 O O . GLY A 1 88 ? 16.769 -10.131 -31.721 1.00 88.19 88 GLY A O 1
ATOM 675 N N . VAL A 1 89 ? 14.676 -10.579 -31.039 1.00 93.50 89 VAL A N 1
ATOM 676 C CA . VAL A 1 89 ? 14.339 -9.185 -30.736 1.00 93.50 89 VAL A CA 1
ATOM 677 C C . VAL A 1 89 ? 14.901 -8.809 -29.369 1.00 93.50 89 VAL A C 1
ATOM 679 O O . VAL A 1 89 ? 14.742 -9.543 -28.391 1.00 93.50 89 VAL A O 1
ATOM 682 N N . THR A 1 90 ? 15.506 -7.625 -29.311 1.00 96.38 90 THR A N 1
ATOM 683 C CA . THR A 1 90 ? 16.015 -7.016 -28.084 1.00 96.38 90 THR A CA 1
ATOM 684 C C . THR A 1 90 ? 15.433 -5.617 -27.937 1.00 96.38 90 THR A C 1
ATOM 686 O O . THR A 1 90 ? 15.450 -4.830 -28.885 1.00 96.38 90 THR A O 1
ATOM 689 N N . LEU A 1 91 ? 14.928 -5.296 -26.747 1.00 96.94 91 LEU A N 1
ATOM 690 C CA . LEU A 1 91 ? 14.365 -3.987 -26.424 1.00 96.94 91 LEU A CA 1
ATOM 691 C C . LEU A 1 91 ? 15.124 -3.330 -25.271 1.00 96.94 91 LEU A C 1
ATOM 693 O O . LEU A 1 91 ? 15.698 -4.008 -24.423 1.00 96.94 91 LEU A O 1
ATOM 697 N N . TYR A 1 92 ? 15.097 -1.997 -25.226 1.00 97.50 92 TYR A N 1
ATOM 698 C CA . TYR A 1 92 ? 15.931 -1.217 -24.311 1.00 97.50 92 TYR A CA 1
ATOM 699 C C . TYR A 1 92 ? 15.130 -0.188 -23.496 1.00 97.50 92 TYR A C 1
ATOM 701 O O . TYR A 1 92 ? 15.291 1.024 -23.707 1.00 97.50 92 TYR A O 1
ATOM 709 N N . PRO A 1 93 ? 14.243 -0.622 -22.578 1.00 97.38 93 PRO A N 1
ATOM 710 C CA . PRO A 1 93 ? 13.494 0.306 -21.742 1.00 97.38 93 PRO A CA 1
ATOM 711 C C . PRO A 1 93 ? 14.413 1.214 -20.924 1.00 97.38 93 PRO A C 1
ATOM 713 O O . PRO A 1 93 ? 15.430 0.787 -20.368 1.00 97.38 93 PRO A O 1
ATOM 716 N N . THR A 1 94 ? 14.011 2.477 -20.793 1.00 97.31 94 THR A N 1
ATOM 717 C CA . THR A 1 94 ? 14.594 3.387 -19.805 1.00 97.31 94 THR A CA 1
ATOM 718 C C . THR A 1 94 ? 13.799 3.343 -18.513 1.00 97.31 94 THR A C 1
ATOM 720 O O . THR A 1 94 ? 12.577 3.475 -18.560 1.00 97.31 94 THR A O 1
ATOM 723 N N . LEU A 1 95 ? 14.491 3.240 -17.382 1.00 97.56 95 LEU A N 1
ATOM 724 C CA . LEU A 1 95 ? 13.943 3.321 -16.032 1.00 97.56 95 LEU A CA 1
ATOM 725 C C . LEU A 1 95 ? 14.404 4.632 -15.394 1.00 97.56 95 LEU A C 1
ATOM 727 O O . LEU A 1 95 ? 15.562 4.792 -15.017 1.00 97.56 95 LEU A O 1
ATOM 731 N N . GLU A 1 96 ? 13.508 5.597 -15.288 1.00 95.75 96 GLU A N 1
ATOM 732 C CA . GLU A 1 96 ? 13.754 6.881 -14.647 1.00 95.75 96 GLU A CA 1
ATOM 733 C C . GLU A 1 96 ? 13.322 6.793 -13.178 1.00 95.75 96 GLU A C 1
ATOM 735 O O . GLU A 1 96 ? 12.139 6.904 -12.854 1.00 95.75 96 GLU A O 1
ATOM 740 N N . VAL A 1 97 ? 14.285 6.550 -12.284 1.00 94.69 97 VAL A N 1
ATOM 741 C CA . VAL A 1 97 ? 14.020 6.287 -10.861 1.00 94.69 97 VAL A CA 1
ATOM 742 C C . VAL A 1 97 ? 13.971 7.604 -10.105 1.00 94.69 97 VAL A C 1
ATOM 744 O O . VAL A 1 97 ? 14.980 8.293 -9.930 1.00 94.69 97 VAL A O 1
ATOM 747 N N . ARG A 1 98 ? 12.774 7.968 -9.658 1.00 89.62 98 ARG A N 1
ATOM 748 C CA . ARG A 1 98 ? 12.444 9.280 -9.097 1.00 89.62 98 ARG A CA 1
ATOM 749 C C . ARG A 1 98 ? 12.457 9.328 -7.577 1.00 89.62 98 ARG A C 1
ATOM 751 O O . ARG A 1 98 ? 12.757 10.378 -7.012 1.00 89.62 98 ARG A O 1
ATOM 758 N N . GLY A 1 99 ? 12.155 8.212 -6.927 1.00 87.94 99 GLY A N 1
ATOM 759 C CA . GLY A 1 99 ? 12.026 8.127 -5.479 1.00 87.94 99 GLY A CA 1
ATOM 760 C C . GLY A 1 99 ? 12.274 6.717 -4.967 1.00 87.94 99 GLY A C 1
ATOM 761 O O . GLY A 1 99 ? 12.677 5.836 -5.717 1.00 87.94 99 GLY A O 1
ATOM 762 N N . THR A 1 100 ? 12.058 6.536 -3.672 1.00 88.44 100 THR A N 1
ATOM 763 C CA . THR A 1 100 ? 12.187 5.262 -2.958 1.00 88.44 100 THR A CA 1
ATOM 764 C C . THR A 1 100 ? 11.165 5.216 -1.822 1.00 88.44 100 THR A C 1
ATOM 766 O O . THR A 1 100 ? 10.521 6.235 -1.536 1.00 88.44 100 THR A O 1
ATOM 769 N N . LEU A 1 101 ? 11.036 4.050 -1.195 1.00 86.94 101 LEU A N 1
ATOM 770 C CA . LEU A 1 101 ? 10.184 3.836 -0.034 1.00 86.94 101 LEU A CA 1
ATOM 771 C C . LEU A 1 101 ? 10.771 4.504 1.215 1.00 86.94 101 LEU A C 1
ATOM 773 O O . LEU A 1 101 ? 11.977 4.434 1.475 1.00 86.94 101 LEU A O 1
ATOM 777 N N . ARG A 1 102 ? 9.904 5.117 2.015 1.00 83.06 102 ARG A N 1
ATOM 778 C CA . ARG A 1 102 ? 10.189 5.655 3.345 1.00 83.06 102 ARG A CA 1
ATOM 779 C C . ARG A 1 102 ? 9.637 4.721 4.410 1.00 83.06 102 ARG A C 1
ATOM 781 O O . ARG A 1 102 ? 8.617 4.990 5.027 1.00 83.06 102 ARG A O 1
ATOM 788 N N . LEU A 1 103 ? 10.333 3.609 4.612 1.00 77.50 103 LEU A N 1
ATOM 789 C CA . LEU A 1 103 ? 9.916 2.604 5.582 1.00 77.50 103 LEU A CA 1
ATOM 790 C C . LEU A 1 103 ? 10.517 2.860 6.973 1.00 77.50 103 LEU A C 1
ATOM 792 O O . LEU A 1 103 ? 11.629 3.395 7.074 1.00 77.50 103 LEU A O 1
ATOM 796 N N . PRO A 1 104 ? 9.824 2.432 8.042 1.00 72.81 104 PRO A N 1
ATOM 797 C CA . PRO A 1 104 ? 10.406 2.270 9.367 1.00 72.81 104 PRO A CA 1
ATOM 798 C C . PRO A 1 104 ? 11.727 1.467 9.349 1.00 72.81 104 PRO A C 1
ATOM 800 O O . PRO A 1 104 ? 11.887 0.576 8.511 1.00 72.81 104 PRO A O 1
ATOM 803 N N . PRO A 1 105 ? 12.681 1.728 10.268 1.00 67.56 105 PRO A N 1
ATOM 804 C CA . PRO A 1 105 ? 14.013 1.103 10.250 1.00 67.56 105 PRO A CA 1
ATOM 805 C C . PRO A 1 105 ? 14.033 -0.432 10.338 1.00 67.56 105 PRO A C 1
ATOM 807 O O . PRO A 1 105 ? 15.018 -1.053 9.945 1.00 67.56 105 PRO A O 1
ATOM 810 N N . ASN A 1 106 ? 12.976 -1.038 10.879 1.00 68.50 106 ASN A N 1
ATOM 811 C CA . ASN A 1 106 ? 12.801 -2.484 11.016 1.00 68.50 106 ASN A CA 1
ATOM 812 C C . ASN A 1 106 ? 12.327 -3.168 9.720 1.00 68.50 106 ASN A C 1
ATOM 814 O O . ASN A 1 106 ? 12.355 -4.395 9.645 1.00 68.50 106 ASN A O 1
ATOM 818 N N . LEU A 1 107 ? 11.919 -2.407 8.700 1.00 76.88 107 LEU A N 1
ATOM 819 C CA . LEU A 1 107 ? 11.484 -2.935 7.408 1.00 76.88 107 LEU A CA 1
ATOM 820 C C . LEU A 1 107 ? 12.551 -2.718 6.337 1.00 76.88 107 LEU A C 1
ATOM 822 O O . LEU A 1 107 ? 13.228 -1.689 6.289 1.00 76.88 107 LEU A O 1
ATOM 826 N N . ARG A 1 108 ? 12.681 -3.680 5.420 1.00 84.00 108 ARG A N 1
ATOM 827 C CA . ARG A 1 108 ? 13.629 -3.583 4.306 1.00 84.00 108 ARG A CA 1
ATOM 828 C C . ARG A 1 108 ? 12.880 -3.256 3.024 1.00 84.00 108 ARG A C 1
ATOM 830 O O . ARG A 1 108 ? 11.977 -3.978 2.626 1.00 84.00 108 ARG A O 1
ATOM 837 N N . ALA A 1 109 ? 13.337 -2.233 2.305 1.00 87.25 109 ALA A N 1
ATOM 838 C CA . ALA A 1 109 ? 12.772 -1.879 0.999 1.00 87.25 109 ALA A CA 1
ATOM 839 C C . ALA A 1 109 ? 12.878 -3.013 -0.044 1.00 87.25 109 ALA A C 1
ATOM 841 O O . ALA A 1 109 ? 12.114 -3.035 -1.002 1.00 87.25 109 ALA A O 1
ATOM 842 N N . ALA A 1 110 ? 13.808 -3.958 0.145 1.00 89.25 110 ALA A N 1
ATOM 843 C CA . ALA A 1 110 ? 13.960 -5.136 -0.712 1.00 89.25 110 ALA A CA 1
ATOM 844 C C . ALA A 1 110 ? 12.748 -6.076 -0.672 1.00 89.25 110 ALA A C 1
ATOM 846 O O . ALA A 1 110 ? 12.495 -6.773 -1.650 1.00 89.25 110 ALA A O 1
ATOM 847 N N . ASP A 1 111 ? 12.004 -6.074 0.438 1.00 87.56 111 ASP A N 1
ATOM 848 C CA . ASP A 1 111 ? 10.827 -6.924 0.628 1.00 87.56 111 ASP A CA 1
ATOM 849 C C . ASP A 1 111 ? 9.579 -6.344 -0.077 1.00 87.56 111 ASP A C 1
ATOM 851 O O . ASP A 1 111 ? 8.566 -7.027 -0.186 1.00 87.56 111 ASP A O 1
ATOM 855 N N . TYR A 1 112 ? 9.669 -5.113 -0.605 1.00 89.88 112 TYR A N 1
ATOM 856 C CA . TYR A 1 112 ? 8.580 -4.382 -1.268 1.00 89.88 112 TYR A CA 1
ATOM 857 C C . TYR A 1 112 ? 9.028 -3.816 -2.632 1.00 89.88 112 TYR A C 1
ATOM 859 O O . TYR A 1 112 ? 9.100 -2.595 -2.812 1.00 89.88 112 TYR A O 1
ATOM 867 N N . PRO A 1 113 ? 9.399 -4.664 -3.609 1.00 93.69 113 PRO A N 1
ATOM 868 C CA . PRO A 1 113 ? 9.889 -4.180 -4.890 1.00 93.69 113 PRO A CA 1
ATOM 869 C C . PRO A 1 113 ? 8.755 -3.601 -5.752 1.00 93.69 113 PRO A C 1
ATOM 871 O O . PRO A 1 113 ? 7.696 -4.207 -5.896 1.00 93.69 113 PRO A O 1
ATOM 874 N N . ALA A 1 114 ? 9.006 -2.459 -6.395 1.00 94.31 114 ALA A N 1
ATOM 875 C CA . ALA A 1 114 ? 8.090 -1.842 -7.347 1.00 94.31 114 ALA A CA 1
ATOM 876 C C . ALA A 1 114 ? 7.920 -2.740 -8.589 1.00 94.31 114 ALA A C 1
ATOM 878 O O . ALA A 1 114 ? 8.916 -3.023 -9.265 1.00 94.31 114 ALA A O 1
ATOM 879 N N . PRO A 1 115 ? 6.702 -3.202 -8.913 1.00 94.06 115 PRO A N 1
ATOM 880 C CA . PRO A 1 115 ? 6.474 -4.125 -10.015 1.00 94.06 115 PRO A CA 1
ATOM 881 C C . PRO A 1 115 ? 6.528 -3.408 -11.370 1.00 94.06 115 PRO A C 1
ATOM 883 O O . PRO A 1 115 ? 5.892 -2.377 -11.581 1.00 94.06 115 PRO A O 1
ATOM 886 N N . VAL A 1 116 ? 7.268 -3.988 -12.313 1.00 94.94 116 VAL A N 1
ATOM 887 C CA . VAL A 1 116 ? 7.279 -3.609 -13.729 1.00 94.94 116 VAL A CA 1
ATOM 888 C C . VAL A 1 116 ? 7.103 -4.877 -14.546 1.00 94.94 116 VAL A C 1
ATOM 890 O O . VAL A 1 116 ? 8.032 -5.674 -14.689 1.00 94.94 116 VAL A O 1
ATOM 893 N N . VAL A 1 117 ? 5.897 -5.057 -15.077 1.00 94.81 117 VAL A N 1
ATOM 894 C CA . VAL A 1 117 ? 5.548 -6.202 -15.919 1.00 94.81 117 VAL A CA 1
ATOM 895 C C . VAL A 1 117 ? 5.459 -5.741 -17.370 1.00 94.81 117 VAL A C 1
ATOM 897 O O . VAL A 1 117 ? 4.680 -4.841 -17.694 1.00 94.81 117 VAL A O 1
ATOM 900 N N . PHE A 1 118 ? 6.267 -6.354 -18.232 1.00 94.44 118 PHE A N 1
ATOM 901 C CA . PHE A 1 118 ? 6.192 -6.203 -19.683 1.00 94.44 118 PHE A CA 1
ATOM 902 C C . PHE A 1 118 ? 5.319 -7.325 -20.245 1.00 94.44 118 PHE A C 1
ATOM 904 O O . PHE A 1 118 ? 5.719 -8.487 -20.229 1.00 94.44 118 PHE A O 1
ATOM 911 N N . LYS A 1 119 ? 4.107 -7.006 -20.698 1.00 93.50 119 LYS A N 1
ATOM 912 C CA . LYS A 1 119 ? 3.182 -7.981 -21.293 1.00 93.50 119 LYS A CA 1
ATOM 913 C C . LYS A 1 119 ? 3.613 -8.322 -22.723 1.00 93.50 119 LYS A C 1
ATOM 915 O O . LYS A 1 119 ? 4.331 -7.553 -23.358 1.00 93.50 119 LYS A O 1
ATOM 920 N N . MET A 1 120 ? 3.142 -9.453 -23.253 1.00 93.56 120 MET A N 1
ATOM 921 C CA . MET A 1 120 ? 3.385 -9.791 -24.664 1.00 93.56 120 MET A CA 1
ATOM 922 C C . MET A 1 120 ? 2.771 -8.732 -25.596 1.00 93.56 120 MET A C 1
ATOM 924 O O . MET A 1 120 ? 3.428 -8.253 -26.513 1.00 93.56 120 MET A O 1
ATOM 928 N N . GLU A 1 121 ? 1.580 -8.243 -25.248 1.00 92.81 121 GLU A N 1
ATOM 929 C CA . GLU A 1 121 ? 0.898 -7.129 -25.920 1.00 92.81 121 GLU A CA 1
ATOM 930 C C . GLU A 1 121 ? 1.728 -5.831 -25.922 1.00 92.81 121 GLU A C 1
ATOM 932 O O . GLU A 1 121 ? 1.762 -5.120 -26.925 1.00 92.81 121 GLU A O 1
ATOM 937 N N . ASP A 1 122 ? 2.442 -5.524 -24.830 1.00 93.62 122 ASP A N 1
ATOM 938 C CA . ASP A 1 122 ? 3.314 -4.342 -24.752 1.00 93.62 122 ASP A CA 1
ATOM 939 C C . ASP A 1 122 ? 4.448 -4.431 -25.782 1.00 93.62 122 ASP A C 1
ATOM 941 O O . ASP A 1 122 ? 4.794 -3.444 -26.436 1.00 93.62 122 ASP A O 1
ATOM 945 N N . ILE A 1 123 ? 5.030 -5.625 -25.923 1.00 94.19 123 ILE A N 1
ATOM 946 C CA . ILE A 1 123 ? 6.124 -5.899 -26.858 1.00 94.19 123 ILE A CA 1
ATOM 947 C C . ILE A 1 123 ? 5.620 -5.763 -28.296 1.00 94.19 123 ILE A C 1
ATOM 949 O O . ILE A 1 123 ? 6.253 -5.074 -29.094 1.00 94.19 123 ILE A O 1
ATOM 953 N N . GLU A 1 124 ? 4.467 -6.352 -28.617 1.00 93.50 124 GLU A N 1
ATOM 954 C CA . GLU A 1 124 ? 3.855 -6.266 -29.948 1.00 93.50 124 GLU A CA 1
ATOM 955 C C . GLU A 1 124 ? 3.543 -4.818 -30.348 1.00 93.50 124 GLU A C 1
ATOM 957 O O . GLU A 1 124 ? 3.908 -4.387 -31.444 1.00 93.50 124 GLU A O 1
ATOM 962 N N . ARG A 1 125 ? 2.944 -4.026 -29.447 1.00 91.00 125 ARG A N 1
ATOM 963 C CA . ARG A 1 125 ? 2.657 -2.600 -29.690 1.00 91.00 125 ARG A CA 1
ATOM 964 C C . ARG A 1 125 ? 3.933 -1.799 -29.923 1.00 91.00 125 ARG A C 1
ATOM 966 O O . ARG A 1 125 ? 4.009 -0.984 -30.843 1.00 91.00 125 ARG A O 1
ATOM 973 N N . VAL A 1 126 ? 4.972 -2.055 -29.128 1.00 93.19 126 VAL A N 1
ATOM 974 C CA . VAL A 1 126 ? 6.267 -1.397 -29.313 1.00 93.19 126 VAL A CA 1
ATOM 975 C C . VAL A 1 126 ? 6.871 -1.767 -30.660 1.00 93.19 126 VAL A C 1
ATOM 977 O O . VAL A 1 126 ? 7.312 -0.868 -31.368 1.00 93.19 126 VAL A O 1
ATOM 980 N N . LEU A 1 127 ? 6.833 -3.039 -31.067 1.00 92.00 127 LEU A N 1
ATOM 981 C CA . LEU A 1 127 ? 7.293 -3.492 -32.387 1.00 92.00 127 LEU A CA 1
ATOM 982 C C . LEU A 1 127 ? 6.450 -2.943 -33.550 1.00 92.00 127 LEU A C 1
ATOM 984 O O . LEU A 1 127 ? 6.974 -2.775 -34.651 1.00 92.00 127 LEU A O 1
ATOM 988 N N . ALA A 1 128 ? 5.193 -2.574 -33.304 1.00 90.69 128 ALA A N 1
ATOM 989 C CA . ALA A 1 128 ? 4.330 -1.904 -34.277 1.00 90.69 128 ALA A CA 1
ATOM 990 C C . ALA A 1 128 ? 4.634 -0.401 -34.464 1.00 90.69 128 ALA A C 1
ATOM 992 O O . ALA A 1 128 ? 4.138 0.208 -35.411 1.00 90.69 128 ALA A O 1
ATOM 993 N N . GLY A 1 129 ? 5.468 0.201 -33.610 1.00 88.06 129 GLY A N 1
ATOM 994 C CA . GLY A 1 129 ? 5.932 1.593 -33.752 1.00 88.06 129 GLY A CA 1
ATOM 995 C C . GLY A 1 129 ? 5.606 2.487 -32.562 1.00 88.06 129 GLY A C 1
ATOM 996 O O . GLY A 1 129 ? 5.973 3.666 -32.556 1.00 88.06 129 GLY A O 1
ATOM 997 N N . SER A 1 130 ? 4.930 1.949 -31.552 1.00 90.06 130 SER A N 1
ATOM 998 C CA . SER A 1 130 ? 4.485 2.717 -30.398 1.00 90.06 130 SER A CA 1
ATOM 999 C C . SER A 1 130 ? 5.590 2.911 -29.365 1.00 90.06 130 SER A C 1
ATOM 1001 O O . SER A 1 130 ? 6.507 2.101 -29.217 1.00 90.06 130 SER A O 1
ATOM 1003 N N . VAL A 1 131 ? 5.485 4.002 -28.608 1.00 92.00 131 VAL A N 1
ATOM 1004 C CA . VAL A 1 131 ? 6.242 4.202 -27.373 1.00 92.00 131 VAL A CA 1
ATOM 1005 C C . VAL A 1 131 ? 5.298 4.023 -26.204 1.00 92.00 131 VAL A C 1
ATOM 1007 O O . VAL A 1 131 ? 4.359 4.796 -26.021 1.00 92.00 131 VAL A O 1
ATOM 1010 N N . LEU A 1 132 ? 5.581 3.013 -25.395 1.00 94.00 132 LEU A N 1
ATOM 1011 C CA . LEU A 1 132 ? 4.846 2.740 -24.176 1.00 94.00 132 LEU A CA 1
ATOM 1012 C C . LEU A 1 132 ? 5.482 3.504 -23.017 1.00 94.00 132 LEU A C 1
ATOM 1014 O O . LEU A 1 132 ? 6.693 3.413 -22.790 1.00 94.00 132 LEU A O 1
ATOM 1018 N N . THR A 1 133 ? 4.664 4.237 -22.267 1.00 95.88 133 THR A N 1
ATOM 1019 C CA . THR A 1 133 ? 5.069 4.875 -21.013 1.00 95.88 133 THR A CA 1
ATOM 1020 C C . THR A 1 133 ? 4.301 4.238 -19.866 1.00 95.88 133 THR A C 1
ATOM 1022 O O . THR A 1 133 ? 3.076 4.267 -19.871 1.00 95.88 133 THR A O 1
ATOM 1025 N N . LYS A 1 134 ? 5.012 3.695 -18.874 1.00 96.56 134 LYS A N 1
ATOM 1026 C CA . LYS A 1 134 ? 4.430 3.215 -17.614 1.00 96.56 134 LYS A CA 1
ATOM 1027 C C . LYS A 1 134 ? 4.964 4.053 -16.458 1.00 96.56 134 LYS A C 1
ATOM 1029 O O . LYS A 1 134 ? 6.176 4.182 -16.300 1.00 96.56 134 LYS A O 1
ATOM 1034 N N . VAL A 1 135 ? 4.089 4.626 -15.648 1.00 96.50 135 VAL A N 1
ATOM 1035 C CA . VAL A 1 135 ? 4.442 5.365 -14.434 1.00 96.50 135 VAL A CA 1
ATOM 1036 C C . VAL A 1 135 ? 4.032 4.523 -13.240 1.00 96.50 135 VAL A C 1
ATOM 1038 O O . VAL A 1 135 ? 2.851 4.263 -13.044 1.00 96.50 135 VAL A O 1
ATOM 1041 N N . VAL A 1 136 ? 5.011 4.101 -12.446 1.00 95.69 136 VAL A N 1
ATOM 1042 C CA . VAL A 1 136 ? 4.768 3.369 -11.203 1.00 95.69 136 VAL A CA 1
ATOM 1043 C C . VAL A 1 136 ? 4.754 4.365 -10.053 1.00 95.69 136 VAL A C 1
ATOM 1045 O O . VAL A 1 136 ? 5.720 5.117 -9.848 1.00 95.69 136 VAL A O 1
ATOM 1048 N N . TYR A 1 137 ? 3.661 4.371 -9.302 1.00 93.50 137 TYR A N 1
ATOM 1049 C CA . TYR A 1 137 ? 3.455 5.248 -8.159 1.00 93.50 137 TYR A CA 1
ATOM 1050 C C . TYR A 1 137 ? 3.003 4.460 -6.934 1.00 93.50 137 TYR A C 1
ATOM 1052 O O . TYR A 1 137 ? 2.401 3.396 -7.058 1.00 93.50 137 TYR A O 1
ATOM 1060 N N . LEU A 1 138 ? 3.348 4.974 -5.754 1.00 91.69 138 LEU A N 1
ATOM 1061 C CA . LEU A 1 138 ? 2.750 4.539 -4.497 1.00 91.69 138 LEU A CA 1
ATOM 1062 C C . LEU A 1 138 ? 1.354 5.133 -4.425 1.00 91.69 138 LEU A C 1
ATOM 1064 O O . LEU A 1 138 ? 1.227 6.354 -4.490 1.00 91.69 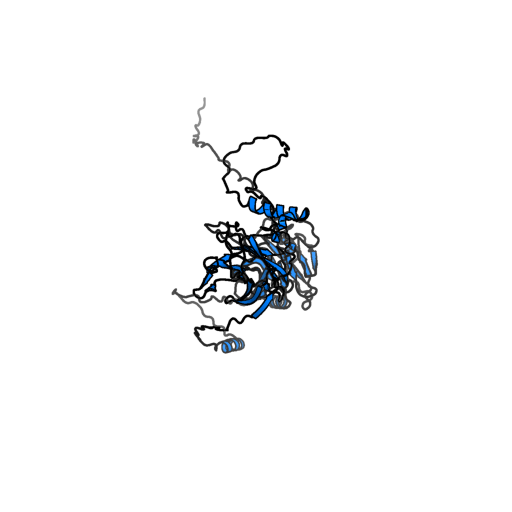138 LEU A O 1
ATOM 1068 N N . GLU A 1 139 ? 0.340 4.285 -4.350 1.00 90.19 139 GLU A N 1
ATOM 1069 C CA . GLU A 1 139 ? -1.053 4.720 -4.303 1.00 90.19 139 GLU A CA 1
ATOM 1070 C C . GLU A 1 139 ? -1.352 5.387 -2.955 1.00 90.19 139 GLU A C 1
ATOM 1072 O O . GLU A 1 139 ? -0.903 4.920 -1.905 1.00 90.19 139 GLU A O 1
ATOM 1077 N N . ASP A 1 140 ? -2.128 6.464 -2.986 1.00 86.62 140 ASP A N 1
ATOM 1078 C CA . ASP A 1 140 ? -2.672 7.111 -1.795 1.00 86.62 140 ASP A CA 1
ATOM 1079 C C . ASP A 1 140 ? -3.679 6.164 -1.101 1.00 86.62 140 ASP A C 1
ATOM 1081 O O . ASP A 1 140 ? -4.658 5.759 -1.738 1.00 86.62 140 ASP A O 1
ATOM 1085 N N . PRO A 1 141 ? -3.455 5.758 0.167 1.00 80.62 141 PRO A N 1
ATOM 1086 C CA . PRO A 1 141 ? -4.351 4.847 0.879 1.00 80.62 141 PRO A CA 1
ATOM 1087 C C . PRO A 1 141 ? -5.784 5.372 1.021 1.00 80.62 141 PRO A C 1
ATOM 1089 O O . PRO A 1 141 ? -6.710 4.561 1.009 1.00 80.62 141 PRO A O 1
ATOM 1092 N N . ASP A 1 142 ? -5.977 6.691 1.090 1.00 75.94 142 ASP A N 1
ATOM 1093 C CA . ASP A 1 142 ? -7.297 7.303 1.287 1.00 75.94 142 ASP A CA 1
ATOM 1094 C C . ASP A 1 142 ? -8.119 7.341 -0.015 1.00 75.94 142 ASP A C 1
ATOM 1096 O O . ASP A 1 142 ? -9.342 7.477 0.010 1.00 75.94 142 ASP A O 1
ATOM 1100 N N . GLN A 1 143 ? -7.455 7.194 -1.166 1.00 76.81 143 GLN A N 1
ATOM 1101 C CA . GLN A 1 143 ? -8.067 7.184 -2.502 1.00 76.81 143 GLN A CA 1
ATOM 1102 C C . GLN A 1 143 ? -7.967 5.816 -3.191 1.00 76.81 143 GLN A C 1
ATOM 1104 O O . GLN A 1 143 ? -8.217 5.702 -4.394 1.00 76.81 143 GLN A O 1
ATOM 1109 N N . ALA A 1 144 ? -7.556 4.787 -2.450 1.00 76.69 144 ALA A N 1
ATOM 1110 C CA . ALA A 1 144 ? -7.227 3.489 -3.008 1.00 76.69 144 ALA A CA 1
ATOM 1111 C C . ALA A 1 144 ? -8.440 2.783 -3.625 1.00 76.69 144 ALA A C 1
ATOM 1113 O O . ALA A 1 144 ? -9.538 2.759 -3.059 1.00 76.69 144 ALA A O 1
ATOM 1114 N N . LEU A 1 145 ? -8.219 2.134 -4.769 1.00 71.12 145 LEU A N 1
ATOM 1115 C CA . LEU A 1 145 ? -9.237 1.287 -5.384 1.00 71.12 145 LEU A CA 1
ATOM 1116 C C . LEU A 1 145 ? -9.431 0.013 -4.554 1.00 71.12 145 LEU A C 1
ATOM 1118 O O . LEU A 1 145 ? -8.465 -0.628 -4.137 1.00 71.12 145 LEU A O 1
ATOM 1122 N N . SER A 1 146 ? -10.687 -0.402 -4.374 1.00 72.62 146 SER A N 1
ATOM 1123 C CA . SER A 1 146 ? -11.057 -1.643 -3.671 1.00 72.62 146 SER A CA 1
ATOM 1124 C C . SER A 1 146 ? -10.842 -2.896 -4.532 1.00 72.62 146 SER A C 1
ATOM 1126 O O . SER A 1 146 ? -11.697 -3.775 -4.604 1.00 72.62 146 SER A O 1
ATOM 1128 N N . GLU A 1 147 ? -9.700 -2.972 -5.208 1.00 74.88 147 GLU A N 1
ATOM 1129 C CA . GLU A 1 147 ? -9.295 -4.103 -6.041 1.00 74.88 147 GLU A CA 1
ATOM 1130 C C . GLU A 1 147 ? -8.120 -4.828 -5.394 1.00 74.88 147 GLU A C 1
ATOM 1132 O O . GLU A 1 147 ? -7.208 -4.189 -4.866 1.00 74.88 147 GLU A O 1
ATOM 1137 N N . ALA A 1 148 ? -8.139 -6.159 -5.435 1.00 68.94 148 ALA A N 1
ATOM 1138 C CA . ALA A 1 148 ? -7.004 -6.960 -5.003 1.00 68.94 148 ALA A CA 1
ATOM 1139 C C . ALA A 1 148 ? -5.881 -6.869 -6.041 1.00 68.94 148 ALA A C 1
ATOM 1141 O O . ALA A 1 148 ? -6.124 -6.983 -7.242 1.00 68.94 148 ALA A O 1
ATOM 1142 N N . SER A 1 149 ? -4.649 -6.700 -5.575 1.00 68.88 149 SER A N 1
ATOM 1143 C CA . SER A 1 149 ? -3.457 -6.756 -6.423 1.00 68.88 149 SER A CA 1
ATOM 1144 C C . SER A 1 149 ? -2.628 -8.007 -6.129 1.00 68.88 149 SER A C 1
ATOM 1146 O O . SER A 1 149 ? -2.739 -8.621 -5.071 1.00 68.88 149 SER A O 1
ATOM 1148 N N . HIS A 1 150 ? -1.783 -8.423 -7.070 1.00 69.31 150 HIS A N 1
ATOM 1149 C CA . HIS A 1 150 ? -0.812 -9.490 -6.830 1.00 69.31 150 HIS A CA 1
ATOM 1150 C C . HIS A 1 150 ? 0.583 -9.050 -7.289 1.00 69.31 150 HIS A C 1
ATOM 1152 O O . HIS A 1 150 ? 0.696 -8.302 -8.259 1.00 69.31 150 HIS A O 1
ATOM 1158 N N . PRO A 1 151 ? 1.675 -9.540 -6.671 1.00 61.16 151 PRO A N 1
ATOM 1159 C CA . PRO A 1 151 ? 3.034 -9.166 -7.079 1.00 61.16 151 PRO A CA 1
ATOM 1160 C C . PRO A 1 151 ? 3.358 -9.424 -8.564 1.00 61.16 151 PRO A C 1
ATOM 1162 O O . PRO A 1 151 ? 4.194 -8.732 -9.147 1.00 61.16 151 PRO A O 1
ATOM 1165 N N . ASP A 1 152 ? 2.710 -10.421 -9.175 1.00 66.56 152 ASP A N 1
ATOM 1166 C CA . ASP A 1 152 ? 2.860 -10.769 -10.597 1.00 66.56 152 ASP A CA 1
ATOM 1167 C C . ASP A 1 152 ? 1.858 -10.067 -11.521 1.00 66.56 152 ASP A C 1
ATOM 1169 O O . ASP A 1 152 ? 2.065 -10.015 -12.733 1.00 66.56 152 ASP A O 1
ATOM 1173 N N . GLN A 1 153 ? 0.787 -9.515 -10.958 1.00 77.06 153 GLN A N 1
ATOM 1174 C CA . GLN A 1 153 ? -0.250 -8.775 -11.669 1.00 77.06 153 GLN A CA 1
ATOM 1175 C C . GLN A 1 153 ? -0.483 -7.471 -10.907 1.00 77.06 153 GLN A C 1
ATOM 1177 O O . GLN A 1 153 ? -1.408 -7.389 -10.091 1.00 77.06 153 GLN A O 1
ATOM 1182 N N . PRO A 1 154 ? 0.404 -6.474 -11.099 1.00 82.94 154 PRO A N 1
ATOM 1183 C CA . PRO A 1 154 ? 0.200 -5.179 -10.483 1.00 82.94 154 PRO A CA 1
ATOM 1184 C C . PRO A 1 154 ? -1.093 -4.568 -11.006 1.00 82.94 154 PRO A C 1
ATOM 1186 O O . PRO A 1 154 ? -1.490 -4.820 -12.147 1.00 82.94 154 PRO A O 1
ATOM 1189 N N . LEU A 1 155 ? -1.708 -3.720 -10.188 1.00 88.19 155 LEU A N 1
ATOM 1190 C CA . LEU A 1 155 ? -2.820 -2.909 -10.650 1.00 88.19 155 LEU A CA 1
ATOM 1191 C C . LEU A 1 155 ? -2.299 -1.972 -11.743 1.00 88.19 155 LEU A C 1
ATOM 1193 O O . LEU A 1 155 ? -1.443 -1.124 -11.484 1.00 88.19 155 LEU A O 1
ATOM 1197 N N . GLU A 1 156 ? -2.766 -2.165 -12.971 1.00 90.94 156 GLU A N 1
ATOM 1198 C CA . GLU A 1 156 ? -2.368 -1.367 -14.125 1.00 90.94 156 GLU A CA 1
ATOM 1199 C C . GLU A 1 156 ? -3.596 -0.671 -14.709 1.00 90.94 156 GLU A C 1
ATOM 1201 O O . GLU A 1 156 ? -4.532 -1.327 -15.159 1.00 90.94 156 GLU A O 1
ATOM 1206 N N . VAL A 1 157 ? -3.574 0.661 -14.698 1.00 91.12 157 VAL A N 1
ATOM 1207 C CA . VAL A 1 157 ? -4.608 1.517 -15.282 1.00 91.12 157 VAL A CA 1
ATOM 1208 C C . VAL A 1 157 ? -4.094 2.028 -16.620 1.00 91.12 157 VAL A C 1
ATOM 1210 O O . VAL A 1 157 ? -3.149 2.818 -16.677 1.00 91.12 157 VAL A O 1
ATOM 1213 N N . GLU A 1 158 ? -4.715 1.563 -17.701 1.00 91.38 158 GLU A N 1
ATOM 1214 C CA . GLU A 1 158 ? -4.375 1.978 -19.059 1.00 91.38 158 GLU A CA 1
ATOM 1215 C C . GLU A 1 158 ? -5.184 3.219 -19.459 1.00 91.38 158 GLU A C 1
ATOM 1217 O O . GLU A 1 158 ? -6.415 3.201 -19.542 1.00 91.38 158 GLU A O 1
ATOM 1222 N N . TYR A 1 159 ? -4.480 4.319 -19.709 1.00 91.19 159 TYR A N 1
ATOM 1223 C CA . TYR A 1 159 ? -5.057 5.587 -20.130 1.00 91.19 159 TYR A CA 1
ATOM 1224 C C . TYR A 1 159 ? -5.055 5.727 -21.652 1.00 91.19 159 TYR A C 1
ATOM 1226 O O . TYR A 1 159 ? -4.253 5.133 -22.374 1.00 91.19 159 TYR A O 1
ATOM 1234 N N . ARG A 1 160 ? -5.958 6.577 -22.150 1.00 84.25 160 ARG A N 1
ATOM 1235 C CA . ARG A 1 160 ? -6.055 6.874 -23.581 1.00 84.25 160 ARG A CA 1
ATOM 1236 C C . ARG A 1 160 ? -4.757 7.511 -24.103 1.00 84.25 160 ARG A C 1
ATOM 1238 O O . ARG A 1 160 ? -4.154 8.325 -23.395 1.00 84.25 160 ARG A O 1
ATOM 1245 N N . PRO A 1 161 ? -4.384 7.245 -25.368 1.00 81.12 161 PRO A N 1
ATOM 1246 C CA . PRO A 1 161 ? -3.297 7.961 -26.022 1.00 81.12 161 PRO A CA 1
ATOM 1247 C C . PRO A 1 161 ? -3.490 9.481 -25.929 1.00 81.12 161 PRO A C 1
ATOM 1249 O O . PRO A 1 161 ? -4.566 9.999 -26.230 1.00 81.12 161 PRO A O 1
ATOM 1252 N N . GLY A 1 162 ? -2.447 10.193 -25.501 1.00 75.56 162 GLY A N 1
ATOM 1253 C CA . GLY A 1 162 ? -2.468 11.647 -25.298 1.00 75.56 162 GLY A CA 1
ATOM 1254 C C . GLY A 1 162 ? -2.760 12.106 -23.862 1.00 75.56 162 GLY A C 1
ATOM 1255 O O . GLY A 1 162 ? -2.463 13.256 -23.543 1.00 75.56 162 GLY A O 1
ATOM 1256 N N . THR A 1 163 ? -3.260 11.232 -22.981 1.00 86.06 163 THR A N 1
ATOM 1257 C CA . THR A 1 163 ? -3.275 11.491 -21.531 1.00 86.06 163 THR A CA 1
ATOM 1258 C C . THR A 1 163 ? -1.854 11.377 -20.977 1.00 86.06 163 THR A C 1
ATOM 1260 O O . THR A 1 163 ? -1.129 10.449 -21.338 1.00 86.06 163 THR A O 1
ATOM 1263 N N . ASP A 1 164 ? -1.457 12.303 -20.097 1.00 88.62 164 ASP A N 1
ATOM 1264 C CA . ASP A 1 164 ? -0.166 12.252 -19.403 1.00 88.62 164 ASP A CA 1
ATOM 1265 C C . ASP A 1 164 ? -0.251 11.315 -18.181 1.00 88.62 164 ASP A C 1
ATOM 1267 O O . ASP A 1 164 ? -0.783 11.722 -17.144 1.00 88.62 164 ASP A O 1
ATOM 1271 N N . PRO A 1 165 ? 0.301 10.086 -18.247 1.00 91.69 165 PRO A N 1
ATOM 1272 C CA . PRO A 1 165 ? 0.219 9.138 -17.137 1.00 91.69 165 PRO A CA 1
ATOM 1273 C C . PRO A 1 165 ? 0.966 9.629 -15.890 1.00 91.69 165 PRO A C 1
ATOM 1275 O O . PRO A 1 165 ? 0.678 9.174 -14.786 1.00 91.69 165 PRO A O 1
ATOM 1278 N N . LEU A 1 166 ? 1.921 10.560 -16.025 1.00 90.31 166 LEU A N 1
ATOM 1279 C CA . LEU A 1 166 ? 2.614 11.128 -14.870 1.00 90.31 166 LEU A CA 1
ATOM 1280 C C . LEU A 1 166 ? 1.719 12.103 -14.100 1.00 90.31 166 LEU A C 1
ATOM 1282 O O . LEU A 1 166 ? 1.817 12.169 -12.875 1.00 90.31 166 LEU A O 1
ATOM 1286 N N . ALA A 1 167 ? 0.878 12.868 -14.797 1.00 88.00 167 ALA A N 1
ATOM 1287 C CA . ALA A 1 167 ? -0.081 13.765 -14.163 1.00 88.00 167 ALA A CA 1
ATOM 1288 C C . ALA A 1 167 ? -1.146 12.969 -13.395 1.00 88.00 167 ALA A C 1
ATOM 1290 O O . ALA A 1 167 ? -1.389 13.262 -12.226 1.00 88.00 167 ALA A O 1
ATOM 1291 N N . GLU A 1 168 ? -1.682 11.914 -14.010 1.00 89.69 168 GLU A N 1
ATOM 1292 C CA . GLU A 1 168 ? -2.647 11.003 -13.381 1.00 89.69 168 GLU A CA 1
ATOM 1293 C C . GLU A 1 168 ? -2.045 10.323 -12.142 1.00 89.69 168 GLU A C 1
ATOM 1295 O O . GLU A 1 168 ? -2.589 10.424 -11.042 1.00 89.69 168 GLU A O 1
ATOM 1300 N N . ALA A 1 169 ? -0.845 9.747 -12.271 1.00 90.94 169 ALA A N 1
ATOM 1301 C CA . ALA A 1 169 ? -0.135 9.118 -11.157 1.00 90.94 169 ALA A CA 1
ATOM 1302 C C . ALA A 1 169 ? 0.133 10.073 -9.979 1.00 90.94 169 ALA A C 1
ATOM 1304 O O . ALA A 1 169 ? 0.176 9.633 -8.836 1.00 90.94 169 ALA A O 1
ATOM 1305 N N . ARG A 1 170 ? 0.319 11.377 -10.234 1.00 87.88 170 ARG A N 1
ATOM 1306 C CA . ARG A 1 170 ? 0.470 12.398 -9.178 1.00 87.88 170 ARG A CA 1
ATOM 1307 C C . ARG A 1 170 ? -0.835 12.737 -8.472 1.00 87.88 170 ARG A C 1
ATOM 1309 O O . ARG A 1 170 ? -0.785 13.202 -7.340 1.00 87.88 170 ARG A O 1
ATOM 1316 N N . SER A 1 171 ? -1.971 12.585 -9.147 1.00 85.88 171 SER A N 1
ATOM 1317 C CA . SER A 1 171 ? -3.280 12.850 -8.546 1.00 85.88 171 SER A CA 1
ATOM 1318 C C . SER A 1 171 ? -3.741 11.720 -7.622 1.00 85.88 171 SER A C 1
ATOM 1320 O O . SER A 1 171 ? -4.464 11.987 -6.671 1.00 85.88 171 SER A O 1
ATOM 1322 N N . HIS A 1 172 ? -3.249 10.499 -7.857 1.00 86.88 172 HIS A N 1
ATOM 1323 C CA . HIS A 1 172 ? -3.607 9.290 -7.107 1.00 86.88 172 HIS A CA 1
ATOM 1324 C C . HIS A 1 172 ? -2.508 8.784 -6.159 1.00 86.88 172 HIS A C 1
ATOM 1326 O O . HIS A 1 172 ? -2.657 7.723 -5.552 1.00 86.88 172 HIS A O 1
ATOM 1332 N N . GLY A 1 173 ? -1.381 9.492 -6.053 1.00 88.81 173 GLY A N 1
ATOM 1333 C CA . GLY A 1 173 ? -0.295 9.113 -5.157 1.00 88.81 173 GLY A CA 1
ATOM 1334 C C . GLY A 1 173 ? 1.064 9.685 -5.548 1.00 88.81 173 GLY A C 1
ATOM 1335 O O . GLY A 1 173 ? 1.174 10.741 -6.179 1.00 88.81 173 GLY A O 1
ATOM 1336 N N . ARG A 1 174 ? 2.139 8.991 -5.158 1.00 90.06 174 ARG A N 1
ATOM 1337 C CA . ARG A 1 174 ? 3.520 9.461 -5.339 1.00 90.06 174 ARG A CA 1
ATOM 1338 C C . ARG A 1 174 ? 4.279 8.657 -6.397 1.00 90.06 174 ARG A C 1
ATOM 1340 O O . ARG A 1 174 ? 4.680 7.522 -6.133 1.00 90.06 174 ARG A O 1
ATOM 1347 N N . PRO A 1 175 ? 4.589 9.246 -7.568 1.00 92.12 175 PRO A N 1
ATOM 1348 C CA . PRO A 1 175 ? 5.403 8.590 -8.587 1.00 92.12 175 PRO A CA 1
ATOM 1349 C C . PRO A 1 175 ? 6.821 8.295 -8.097 1.00 92.12 175 PRO A C 1
ATOM 1351 O O . PRO A 1 175 ? 7.536 9.190 -7.634 1.00 92.12 175 PRO A O 1
ATOM 1354 N N . VAL A 1 176 ? 7.262 7.049 -8.266 1.00 92.81 176 VAL A N 1
ATOM 1355 C CA . VAL A 1 176 ? 8.611 6.598 -7.885 1.00 92.81 176 VAL A CA 1
ATOM 1356 C C . VAL A 1 176 ? 9.450 6.152 -9.079 1.00 92.81 176 VAL A C 1
ATOM 1358 O O . VAL A 1 176 ? 10.680 6.220 -9.008 1.00 92.81 176 VAL A O 1
ATOM 1361 N N . LEU A 1 177 ? 8.817 5.754 -10.184 1.00 95.81 177 LEU A N 1
ATOM 1362 C CA . LEU A 1 177 ? 9.487 5.227 -11.369 1.00 95.81 177 LEU A CA 1
ATOM 1363 C C . LEU A 1 177 ? 8.708 5.580 -12.639 1.00 95.81 177 LEU A C 1
ATOM 1365 O O . LEU A 1 177 ? 7.490 5.443 -12.685 1.00 95.81 177 LEU A O 1
ATOM 1369 N N . ILE A 1 178 ? 9.422 5.986 -13.689 1.00 96.69 178 ILE A N 1
ATOM 1370 C CA . ILE A 1 178 ? 8.867 6.124 -15.040 1.00 96.69 178 ILE A CA 1
ATOM 1371 C C . ILE A 1 178 ? 9.626 5.190 -15.976 1.00 96.69 178 ILE A C 1
ATOM 1373 O O . ILE A 1 178 ? 10.846 5.281 -16.108 1.00 96.69 178 ILE A O 1
ATOM 1377 N N . VAL A 1 179 ? 8.899 4.303 -16.638 1.00 97.69 179 VAL A N 1
ATOM 1378 C CA . VAL A 1 179 ? 9.404 3.371 -17.640 1.00 97.69 179 VAL A CA 1
ATOM 1379 C C . VAL A 1 179 ? 8.994 3.876 -19.013 1.00 97.69 179 VAL A C 1
ATOM 1381 O O . VAL A 1 179 ? 7.824 4.178 -19.237 1.00 97.69 179 VAL A O 1
ATOM 1384 N N . ARG A 1 180 ? 9.947 3.961 -19.941 1.00 96.19 180 ARG A N 1
ATOM 1385 C CA . ARG A 1 180 ? 9.657 4.227 -21.358 1.00 96.19 180 ARG A CA 1
ATOM 1386 C C . ARG A 1 180 ? 10.263 3.135 -22.211 1.00 96.19 180 ARG A C 1
ATOM 1388 O O . ARG A 1 180 ? 11.454 2.852 -22.080 1.00 96.19 180 ARG A O 1
ATOM 1395 N N . LEU A 1 181 ? 9.448 2.545 -23.072 1.00 95.62 181 LEU A N 1
ATOM 1396 C CA . LEU A 1 181 ? 9.820 1.446 -23.948 1.00 95.62 181 LEU A CA 1
ATOM 1397 C C . LEU A 1 181 ? 9.486 1.819 -25.394 1.00 95.62 181 LEU A C 1
ATOM 1399 O O . LEU A 1 181 ? 8.385 2.275 -25.684 1.00 95.62 181 LEU A O 1
ATOM 1403 N N . GLY A 1 182 ? 10.452 1.641 -26.290 1.00 92.75 182 GLY A N 1
ATOM 1404 C CA . GLY A 1 182 ? 10.330 1.925 -27.718 1.00 92.75 182 GLY A CA 1
ATOM 1405 C C . GLY A 1 182 ? 11.337 1.096 -28.518 1.00 92.75 182 GLY A C 1
ATOM 1406 O O . GLY A 1 182 ? 12.112 0.337 -27.940 1.00 92.75 182 GLY A O 1
ATOM 1407 N N . GLN A 1 183 ? 11.369 1.274 -29.840 1.00 89.38 183 GLN A N 1
ATOM 1408 C CA . GLN A 1 183 ? 12.180 0.442 -30.749 1.00 89.38 183 GLN A CA 1
ATOM 1409 C C . GLN A 1 183 ? 13.652 0.852 -30.894 1.00 89.38 183 GLN A C 1
ATOM 1411 O O . GLN A 1 183 ? 14.372 0.308 -31.731 1.00 89.38 183 GLN A O 1
ATOM 1416 N N . ARG A 1 184 ? 14.128 1.849 -30.143 1.00 91.38 184 ARG A N 1
ATOM 1417 C CA . ARG A 1 184 ? 15.514 2.294 -30.305 1.00 91.38 184 ARG A CA 1
ATOM 1418 C C . ARG A 1 184 ? 16.477 1.205 -29.821 1.00 91.38 184 ARG A C 1
ATOM 1420 O O . ARG A 1 184 ? 16.438 0.820 -28.656 1.00 91.38 184 ARG A O 1
ATOM 1427 N N . THR A 1 185 ? 17.367 0.774 -30.707 1.00 92.38 185 THR A N 1
ATOM 1428 C CA . THR A 1 185 ? 18.453 -0.168 -30.415 1.00 92.38 185 THR A CA 1
ATOM 1429 C C . THR A 1 185 ? 19.683 0.552 -29.867 1.00 92.38 185 THR A C 1
ATOM 1431 O O . THR A 1 185 ? 19.882 1.736 -30.154 1.00 92.38 185 THR A O 1
ATOM 1434 N N . PHE A 1 186 ? 20.520 -0.166 -29.117 1.00 94.06 186 PHE A N 1
ATOM 1435 C CA . PHE A 1 186 ? 21.756 0.363 -28.537 1.00 94.06 186 PHE A CA 1
ATOM 1436 C C . PHE A 1 186 ? 22.902 -0.633 -28.661 1.00 94.06 186 PHE A C 1
ATOM 1438 O O . PHE A 1 186 ? 22.679 -1.842 -28.605 1.00 94.06 186 PHE A O 1
ATOM 1445 N N . THR A 1 187 ? 24.127 -0.128 -28.804 1.00 94.62 187 THR A N 1
ATOM 1446 C CA . THR A 1 187 ? 25.324 -0.979 -28.730 1.00 94.62 187 THR A CA 1
ATOM 1447 C C . THR A 1 187 ? 25.760 -1.195 -27.273 1.00 94.62 187 THR A C 1
ATOM 1449 O O . THR A 1 187 ? 25.447 -0.368 -26.408 1.00 94.62 187 THR A O 1
ATOM 1452 N N . PRO A 1 188 ? 26.509 -2.270 -26.956 1.00 93.19 188 PRO A N 1
ATOM 1453 C CA . PRO A 1 188 ? 27.055 -2.481 -25.613 1.00 93.19 188 PRO A CA 1
ATOM 1454 C C . PRO A 1 188 ? 27.914 -1.313 -25.101 1.00 93.19 188 PRO A C 1
ATOM 1456 O O . PRO A 1 188 ? 27.923 -1.035 -23.902 1.00 93.19 188 PRO A O 1
ATOM 1459 N N . GLU A 1 189 ? 28.607 -0.603 -25.993 1.00 94.38 189 GLU A N 1
ATOM 1460 C CA . GLU 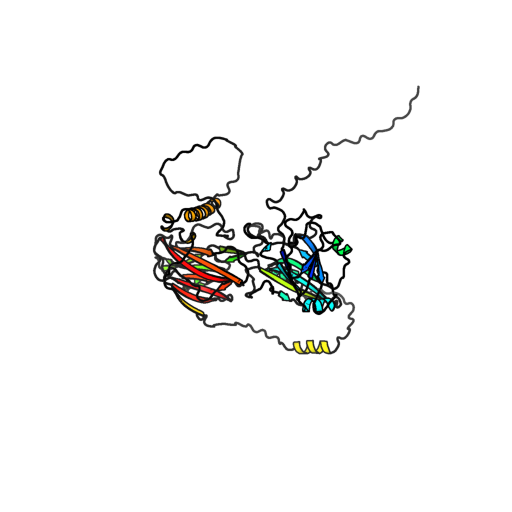A 1 189 ? 29.378 0.600 -25.671 1.00 94.38 189 GLU A CA 1
ATOM 1461 C C . GLU A 1 189 ? 28.458 1.748 -25.243 1.00 94.38 189 GLU A C 1
ATOM 1463 O O . GLU A 1 189 ? 2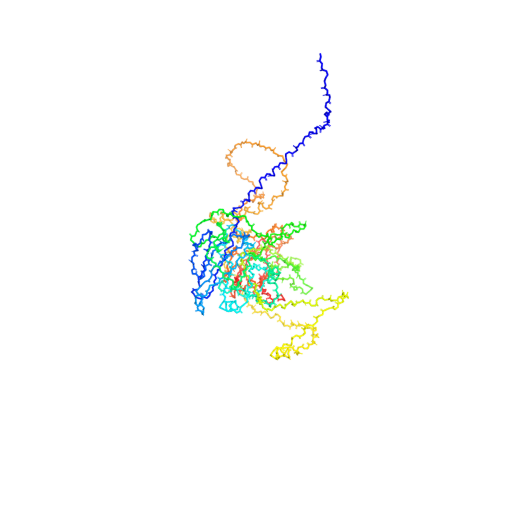8.654 2.319 -24.170 1.00 94.38 189 GLU A O 1
ATOM 1468 N N . GLU A 1 190 ? 27.401 2.034 -26.014 1.00 93.94 190 GLU A N 1
ATOM 1469 C CA . GLU A 1 190 ? 26.408 3.053 -25.648 1.00 93.94 190 GLU A CA 1
ATOM 1470 C C . GLU A 1 190 ? 25.713 2.716 -24.318 1.00 93.94 190 GLU A C 1
ATOM 1472 O O . GLU A 1 190 ? 25.433 3.608 -23.510 1.00 93.94 190 GLU A O 1
ATOM 1477 N N . MET A 1 191 ? 25.442 1.430 -24.072 1.00 94.56 191 MET A N 1
ATOM 1478 C CA . MET A 1 191 ? 24.856 0.943 -22.820 1.00 94.56 191 MET A CA 1
ATOM 1479 C C . MET A 1 191 ? 25.801 1.160 -21.631 1.00 94.56 191 MET A C 1
ATOM 1481 O O . MET A 1 191 ? 25.379 1.657 -20.582 1.00 94.56 191 MET A O 1
ATOM 1485 N N . ALA A 1 192 ? 27.089 0.853 -21.800 1.00 91.88 192 ALA A N 1
ATOM 1486 C CA . ALA A 1 192 ? 28.107 1.080 -20.781 1.00 91.88 192 ALA A CA 1
ATOM 1487 C C . ALA A 1 192 ? 28.279 2.573 -20.462 1.00 91.88 192 ALA A C 1
ATOM 1489 O O . ALA A 1 192 ? 28.307 2.942 -19.287 1.00 91.88 192 ALA A O 1
ATOM 1490 N N . GLU A 1 193 ? 28.328 3.440 -21.476 1.00 91.56 193 GLU A N 1
ATOM 1491 C CA . GLU A 1 193 ? 28.523 4.889 -21.313 1.00 91.56 193 GLU A CA 1
ATOM 1492 C C . GLU A 1 193 ? 27.375 5.588 -20.573 1.00 91.56 193 GLU A C 1
ATOM 1494 O O . GLU A 1 193 ? 27.596 6.542 -19.812 1.00 91.56 193 GLU A O 1
ATOM 1499 N N . GLN A 1 194 ? 26.143 5.124 -20.797 1.00 89.50 194 GLN A N 1
ATOM 1500 C CA . GLN A 1 194 ? 24.946 5.677 -20.161 1.00 89.50 194 GLN A CA 1
ATOM 1501 C C . GLN A 1 194 ? 24.722 5.138 -18.748 1.00 89.50 194 GLN A C 1
ATOM 1503 O O . GLN A 1 194 ? 24.068 5.793 -17.934 1.00 89.50 194 GLN A O 1
ATOM 1508 N N . SER A 1 195 ? 25.286 3.974 -18.428 1.00 91.88 195 SER A N 1
ATOM 1509 C CA . SER A 1 195 ? 25.230 3.420 -17.081 1.00 91.88 195 SER A CA 1
ATOM 1510 C C . SER A 1 195 ? 26.168 4.160 -16.119 1.00 91.88 195 SER A C 1
ATOM 1512 O O . SER A 1 195 ? 27.299 4.518 -16.449 1.00 91.88 195 SER A O 1
ATOM 1514 N N . VAL A 1 196 ? 25.704 4.401 -14.891 1.00 92.44 196 VAL A N 1
ATOM 1515 C CA . VAL A 1 196 ? 26.499 5.074 -13.853 1.00 92.44 196 VAL A CA 1
ATOM 1516 C C . VAL A 1 196 ? 26.994 4.028 -12.847 1.00 92.44 196 VAL A C 1
ATOM 1518 O O . VAL A 1 196 ? 26.177 3.459 -12.124 1.00 92.44 196 VAL A O 1
ATOM 1521 N N . PRO A 1 197 ? 28.307 3.766 -12.726 1.00 91.81 197 PRO A N 1
ATOM 1522 C CA . PRO A 1 197 ? 28.823 2.837 -11.721 1.00 91.81 197 PRO A CA 1
ATOM 1523 C C . PRO A 1 197 ? 28.378 3.180 -10.293 1.00 91.81 197 PRO A C 1
ATOM 1525 O O . PRO A 1 197 ? 28.261 4.354 -9.925 1.00 91.81 197 PRO A O 1
ATOM 1528 N N . GLY A 1 198 ? 28.147 2.146 -9.479 1.00 90.25 198 GLY A N 1
ATOM 1529 C CA . GLY A 1 198 ? 27.757 2.291 -8.071 1.00 90.25 198 GLY A CA 1
ATOM 1530 C C . GLY A 1 198 ? 26.294 2.684 -7.840 1.00 90.25 198 GLY A C 1
ATOM 1531 O O . GLY A 1 198 ? 25.962 3.138 -6.745 1.00 90.25 198 GLY A O 1
ATOM 1532 N N . THR A 1 199 ? 25.416 2.545 -8.842 1.00 92.31 199 THR A N 1
ATOM 1533 C CA . THR A 1 199 ? 24.001 2.967 -8.751 1.00 92.31 199 THR A CA 1
ATOM 1534 C C . THR A 1 199 ? 22.965 1.839 -8.856 1.00 92.31 199 THR A C 1
ATOM 1536 O O . THR A 1 199 ? 21.824 2.056 -8.453 1.00 92.31 199 THR A O 1
ATOM 1539 N N . ILE A 1 200 ? 23.356 0.641 -9.308 1.00 94.75 200 ILE A N 1
ATOM 1540 C CA . ILE A 1 200 ? 22.493 -0.551 -9.403 1.00 94.75 200 ILE A CA 1
ATOM 1541 C C . ILE A 1 200 ? 23.053 -1.637 -8.487 1.00 94.75 200 ILE A C 1
ATOM 1543 O O . ILE A 1 200 ? 24.209 -2.010 -8.664 1.00 94.75 200 ILE A O 1
ATOM 1547 N N . LEU A 1 201 ? 22.261 -2.128 -7.535 1.00 94.12 201 LEU A N 1
ATOM 1548 C CA . LEU A 1 201 ? 22.564 -3.254 -6.654 1.00 94.12 201 LEU A CA 1
ATOM 1549 C C . LEU A 1 201 ? 21.941 -4.502 -7.279 1.00 94.12 201 LEU A C 1
ATOM 1551 O O . LEU A 1 201 ? 20.717 -4.649 -7.271 1.00 94.12 201 LEU A O 1
ATOM 1555 N N . LEU A 1 202 ? 22.764 -5.365 -7.870 1.00 94.69 202 LEU A N 1
ATOM 1556 C CA . LEU A 1 202 ? 22.272 -6.558 -8.552 1.00 94.69 202 LEU A CA 1
ATOM 1557 C C . LEU A 1 202 ? 22.084 -7.717 -7.561 1.00 94.69 202 LEU A C 1
ATOM 1559 O O . LEU A 1 202 ? 22.755 -7.756 -6.527 1.00 94.69 202 LEU A O 1
ATOM 1563 N N . PRO A 1 203 ? 21.204 -8.689 -7.860 1.00 92.94 203 PRO A N 1
ATOM 1564 C CA . PRO A 1 203 ? 21.079 -9.890 -7.043 1.00 92.94 203 PRO A CA 1
ATOM 1565 C C . PRO A 1 203 ? 22.433 -10.587 -6.842 1.00 92.94 203 PRO A C 1
ATOM 1567 O O . PRO A 1 203 ? 23.182 -10.808 -7.796 1.00 92.94 203 PRO A O 1
ATOM 1570 N N . GLY A 1 204 ? 22.736 -10.925 -5.588 1.00 89.06 204 GLY A N 1
ATOM 1571 C CA . GLY A 1 204 ? 24.017 -11.506 -5.171 1.00 89.06 204 GLY A CA 1
ATOM 1572 C C . GLY A 1 204 ? 25.078 -10.483 -4.747 1.00 89.06 204 GLY A C 1
ATOM 1573 O O . GLY A 1 204 ? 26.051 -10.868 -4.100 1.00 89.06 204 GLY A O 1
ATOM 1574 N N . ASP A 1 205 ? 24.891 -9.194 -5.038 1.00 88.69 205 ASP A N 1
ATOM 1575 C CA . ASP A 1 205 ? 25.785 -8.141 -4.556 1.00 88.69 205 ASP A CA 1
ATOM 1576 C C . ASP A 1 205 ? 25.484 -7.837 -3.076 1.00 88.69 205 ASP A C 1
ATOM 1578 O O . ASP A 1 205 ? 24.330 -7.699 -2.673 1.00 88.69 205 ASP A O 1
ATOM 1582 N N . THR A 1 206 ? 26.521 -7.702 -2.246 1.00 81.06 206 THR A N 1
ATOM 1583 C CA . THR A 1 206 ? 26.367 -7.403 -0.807 1.00 81.06 206 THR A CA 1
ATOM 1584 C C . THR A 1 206 ? 26.420 -5.911 -0.491 1.00 81.06 206 THR A C 1
ATOM 1586 O O . THR A 1 206 ? 25.891 -5.466 0.525 1.00 81.06 206 THR A O 1
ATOM 1589 N N . SER A 1 207 ? 27.085 -5.123 -1.335 1.00 80.75 207 SER A N 1
ATOM 1590 C CA . SER A 1 207 ? 27.260 -3.684 -1.147 1.00 80.75 207 SER A CA 1
ATOM 1591 C C . SER A 1 207 ? 27.564 -2.990 -2.472 1.00 80.75 207 SER A C 1
ATOM 1593 O O . SER A 1 207 ? 27.922 -3.636 -3.457 1.00 80.75 207 SER A O 1
ATOM 1595 N N . LEU A 1 208 ? 27.446 -1.660 -2.484 1.00 84.19 208 LEU A N 1
ATOM 1596 C CA . LEU A 1 208 ? 27.821 -0.835 -3.626 1.00 84.19 208 LEU A CA 1
ATOM 1597 C C . LEU A 1 208 ? 28.837 0.238 -3.250 1.00 84.19 208 LEU A C 1
ATOM 1599 O O . LEU A 1 208 ? 28.716 0.841 -2.179 1.00 84.19 208 LEU A O 1
ATOM 1603 N N . PRO A 1 209 ? 29.768 0.568 -4.165 1.00 84.50 209 PRO A N 1
ATOM 1604 C CA . PRO A 1 209 ? 30.577 1.765 -4.019 1.00 84.50 209 PRO A CA 1
ATOM 1605 C C . PRO A 1 209 ? 29.701 3.035 -4.096 1.00 84.50 209 PRO A C 1
ATOM 1607 O O . PRO A 1 209 ? 28.535 2.989 -4.522 1.00 84.50 209 PRO A O 1
ATOM 1610 N N . PRO A 1 210 ? 30.243 4.200 -3.697 1.00 85.12 210 PRO A N 1
ATOM 1611 C CA . PRO A 1 210 ? 29.617 5.486 -3.976 1.00 85.12 210 PRO A CA 1
ATOM 1612 C C . PRO A 1 210 ? 29.314 5.646 -5.471 1.00 85.12 210 PRO A C 1
ATOM 1614 O O . PRO A 1 210 ? 30.062 5.163 -6.322 1.00 85.12 210 PRO A O 1
ATOM 1617 N N . ALA A 1 211 ? 28.221 6.340 -5.794 1.00 88.81 211 ALA A N 1
ATOM 1618 C CA . ALA A 1 211 ? 27.859 6.602 -7.182 1.00 88.81 211 ALA A CA 1
ATOM 1619 C C . ALA A 1 211 ? 28.957 7.421 -7.879 1.00 88.81 211 ALA A C 1
ATOM 1621 O O . ALA A 1 211 ? 29.383 8.458 -7.367 1.00 88.81 211 ALA A O 1
ATOM 1622 N N . ALA A 1 212 ? 29.377 6.990 -9.071 1.00 89.88 212 ALA A N 1
ATOM 1623 C CA . ALA A 1 212 ? 30.434 7.663 -9.834 1.00 89.88 212 ALA A CA 1
ATOM 1624 C C . ALA A 1 212 ? 30.034 9.064 -10.337 1.00 89.88 212 ALA A C 1
ATOM 1626 O O . ALA A 1 212 ? 30.887 9.867 -10.712 1.00 89.88 212 ALA A O 1
ATOM 1627 N N . ARG A 1 213 ? 28.731 9.370 -10.365 1.00 88.38 213 ARG A N 1
ATOM 1628 C CA . ARG A 1 213 ? 28.185 10.685 -10.721 1.00 88.38 213 ARG A CA 1
ATOM 1629 C C . ARG A 1 213 ? 27.117 11.094 -9.711 1.00 88.38 213 ARG A C 1
ATOM 1631 O O . ARG A 1 213 ? 26.460 10.251 -9.107 1.00 88.38 213 ARG A O 1
ATOM 1638 N N . ARG A 1 214 ? 26.923 12.405 -9.563 1.00 87.19 214 ARG A N 1
ATOM 1639 C CA . ARG A 1 214 ? 25.808 12.986 -8.799 1.00 87.19 214 ARG A CA 1
ATOM 1640 C C . ARG A 1 214 ? 24.454 12.697 -9.477 1.00 87.19 214 ARG A C 1
ATOM 1642 O O . ARG A 1 214 ? 24.443 12.556 -10.703 1.00 87.19 214 ARG A O 1
ATOM 1649 N N . PRO A 1 215 ? 23.342 12.645 -8.715 1.00 85.75 215 PRO A N 1
ATOM 1650 C CA . PRO A 1 215 ? 21.993 12.538 -9.271 1.00 85.75 215 PRO A CA 1
ATOM 1651 C C . PRO A 1 215 ? 21.742 13.568 -10.377 1.00 85.75 215 PRO A C 1
ATOM 1653 O O . PRO A 1 215 ? 22.162 14.721 -10.264 1.00 85.75 215 PRO A O 1
ATOM 1656 N N . GLN A 1 216 ? 21.083 13.132 -11.447 1.00 85.25 216 GLN A N 1
ATOM 1657 C CA . GLN A 1 216 ? 20.826 13.927 -12.654 1.00 85.25 216 GLN A CA 1
ATOM 1658 C C . GLN A 1 216 ? 19.383 14.431 -12.720 1.00 85.25 216 GLN A C 1
ATOM 1660 O O . GLN A 1 216 ? 19.095 15.400 -13.418 1.00 85.25 216 GLN A O 1
ATOM 1665 N N . LEU A 1 217 ? 18.473 13.774 -12.001 1.00 83.00 217 LEU A N 1
ATOM 1666 C CA . LEU A 1 217 ? 17.058 14.111 -12.000 1.00 83.00 217 LEU A CA 1
ATOM 1667 C C . LEU A 1 217 ? 16.730 15.102 -10.875 1.00 83.00 217 LEU A C 1
ATOM 1669 O O . LEU A 1 217 ? 17.223 14.933 -9.755 1.00 83.00 217 LEU A O 1
ATOM 1673 N N . PRO A 1 218 ? 15.869 16.104 -11.129 1.00 71.81 218 PRO A N 1
ATOM 1674 C CA . PRO A 1 218 ? 15.347 16.942 -10.061 1.00 71.81 218 PRO A CA 1
ATOM 1675 C C . PRO A 1 218 ? 14.481 16.101 -9.103 1.00 71.81 218 PRO A C 1
ATOM 1677 O O . PRO A 1 218 ? 13.835 15.142 -9.550 1.00 71.81 218 PRO A O 1
ATOM 1680 N N . PRO A 1 219 ? 14.438 16.452 -7.803 1.00 61.53 219 PRO A N 1
ATOM 1681 C CA . PRO A 1 219 ? 13.528 15.818 -6.853 1.00 61.53 219 PRO A CA 1
ATOM 1682 C C . PRO A 1 219 ? 12.073 16.003 -7.311 1.00 61.53 219 PRO A C 1
ATOM 1684 O O . PRO A 1 219 ? 11.689 17.087 -7.744 1.00 61.53 219 PRO A O 1
ATOM 1687 N N . VAL A 1 220 ? 11.278 14.929 -7.257 1.00 57.12 220 VAL A N 1
ATOM 1688 C CA . VAL A 1 220 ? 9.935 14.883 -7.873 1.00 57.12 220 VAL A CA 1
ATOM 1689 C C . VAL A 1 220 ? 8.838 15.486 -7.012 1.00 57.12 220 VAL A C 1
ATOM 1691 O O . VAL A 1 220 ? 7.879 16.022 -7.561 1.00 57.12 220 VAL A O 1
ATOM 1694 N N . CYS A 1 221 ? 8.994 15.456 -5.692 1.00 56.06 221 CYS A N 1
ATOM 1695 C CA . CYS A 1 221 ? 8.033 16.055 -4.779 1.00 56.06 221 CYS A CA 1
ATOM 1696 C C . CYS A 1 221 ? 8.624 17.348 -4.213 1.00 56.06 221 CYS A C 1
ATOM 1698 O O . CYS A 1 221 ? 9.596 17.271 -3.450 1.00 56.06 221 CYS A O 1
ATOM 1700 N N . PRO A 1 222 ? 8.070 18.536 -4.521 1.00 52.97 222 PRO A N 1
ATOM 1701 C CA . PRO A 1 222 ? 8.166 19.611 -3.549 1.00 52.97 222 PRO A CA 1
ATOM 1702 C C . PRO A 1 222 ? 7.507 19.074 -2.273 1.00 52.97 222 PRO A C 1
ATOM 1704 O O . PRO A 1 222 ? 6.369 18.617 -2.328 1.00 52.97 222 PRO A O 1
ATOM 1707 N N . MET A 1 223 ? 8.224 19.044 -1.144 1.00 55.38 223 MET A N 1
ATOM 1708 C CA . MET A 1 223 ? 7.545 18.837 0.139 1.00 55.38 223 MET A CA 1
ATOM 1709 C C . MET A 1 223 ? 6.457 19.900 0.213 1.00 55.38 223 MET A C 1
ATOM 1711 O O . MET A 1 223 ? 6.774 21.092 0.165 1.00 55.38 223 MET A O 1
ATOM 1715 N N . PHE A 1 224 ? 5.194 19.476 0.259 1.00 51.19 224 PHE A N 1
ATOM 1716 C CA . PHE A 1 224 ? 4.116 20.406 0.524 1.00 51.19 224 PHE A CA 1
ATOM 1717 C C . PHE A 1 224 ? 4.356 20.946 1.928 1.00 51.19 224 PHE A C 1
ATOM 1719 O O . PHE A 1 224 ? 4.389 20.196 2.906 1.00 51.19 224 PHE A O 1
ATOM 1726 N N . PHE A 1 225 ? 4.635 22.240 1.993 1.00 55.19 225 PHE A N 1
ATOM 1727 C CA . PHE A 1 225 ? 4.904 22.917 3.242 1.00 55.19 225 PHE A CA 1
ATOM 1728 C C . PHE A 1 225 ? 3.596 23.531 3.712 1.00 55.19 225 PHE A C 1
ATOM 1730 O O . PHE A 1 225 ? 3.160 24.556 3.187 1.00 55.19 225 PHE A O 1
ATOM 1737 N N . ASP A 1 226 ? 2.960 22.875 4.676 1.00 60.50 226 ASP A N 1
ATOM 1738 C CA . ASP A 1 226 ? 1.835 23.453 5.384 1.00 60.50 226 ASP A CA 1
ATOM 1739 C C . ASP A 1 226 ? 2.353 24.618 6.253 1.00 60.50 226 ASP A C 1
ATOM 1741 O O . ASP A 1 226 ? 3.309 24.434 7.011 1.00 60.50 226 ASP A O 1
ATOM 1745 N N . PRO A 1 227 ? 1.786 25.832 6.160 1.00 53.56 227 PRO A N 1
ATOM 1746 C CA . PRO A 1 227 ? 2.267 26.976 6.934 1.00 53.56 227 PRO A CA 1
ATOM 1747 C C . PRO A 1 227 ? 2.147 26.805 8.456 1.00 53.56 227 PRO A C 1
ATOM 1749 O O . PRO A 1 227 ? 2.852 27.493 9.193 1.00 53.56 227 PRO A O 1
ATOM 1752 N N . VAL A 1 228 ? 1.252 25.928 8.923 1.00 55.09 228 VAL A N 1
ATOM 1753 C CA . VAL A 1 228 ? 0.971 25.676 10.343 1.00 55.09 228 VAL A CA 1
ATOM 1754 C C . VAL A 1 228 ? 1.642 24.385 10.805 1.00 55.09 228 VAL A C 1
ATOM 1756 O O . VAL A 1 228 ? 2.282 24.370 11.855 1.00 55.09 228 VAL A O 1
ATOM 1759 N N . LEU A 1 229 ? 1.520 23.315 10.017 1.00 47.47 229 LEU A N 1
ATOM 1760 C CA . LEU A 1 229 ? 2.001 21.974 10.372 1.00 47.47 229 LEU A CA 1
ATOM 1761 C C . LEU A 1 229 ? 3.422 21.677 9.858 1.00 47.47 229 LEU A C 1
ATOM 1763 O O . LEU A 1 229 ? 4.038 20.696 10.269 1.00 47.47 229 LEU A O 1
ATOM 1767 N N . GLY A 1 230 ? 3.974 22.533 8.996 1.00 54.94 230 GLY A N 1
ATOM 1768 C CA . GLY A 1 230 ? 5.287 22.348 8.387 1.00 54.94 230 GLY A CA 1
ATOM 1769 C C . GLY A 1 230 ? 5.269 21.369 7.202 1.00 54.94 230 GLY A C 1
ATOM 1770 O O . GLY A 1 230 ? 4.234 21.161 6.567 1.00 54.94 230 GLY A O 1
ATOM 1771 N N . PRO A 1 231 ? 6.424 20.791 6.825 1.00 54.09 231 PRO A N 1
ATOM 1772 C CA . PRO A 1 231 ? 6.490 19.867 5.701 1.00 54.09 231 PRO A CA 1
ATOM 1773 C C . PRO A 1 231 ? 5.711 18.589 6.025 1.00 54.09 231 PRO A C 1
ATOM 1775 O O . PRO A 1 231 ? 6.065 17.886 6.971 1.00 54.09 231 PRO A O 1
ATOM 1778 N N . ARG A 1 232 ? 4.697 18.256 5.217 1.00 56.44 232 ARG A N 1
ATOM 1779 C CA . ARG A 1 232 ? 4.045 16.945 5.321 1.00 56.44 232 ARG A CA 1
ATOM 1780 C C . ARG A 1 232 ? 4.973 15.868 4.748 1.00 56.44 232 ARG A C 1
ATOM 1782 O O . ARG A 1 232 ? 5.379 15.986 3.583 1.00 56.44 232 ARG A O 1
ATOM 1789 N N . PRO A 1 233 ? 5.383 14.866 5.548 1.00 60.84 233 PRO A N 1
ATOM 1790 C CA . PRO A 1 233 ? 6.120 13.734 5.018 1.00 60.84 233 PRO A CA 1
ATOM 1791 C C . PRO A 1 233 ? 5.203 12.932 4.083 1.00 60.84 233 PRO A C 1
ATOM 1793 O O . PRO A 1 233 ? 3.986 12.983 4.225 1.00 60.84 233 PRO A O 1
ATOM 1796 N N . PRO A 1 234 ? 5.763 12.222 3.097 1.00 67.69 234 PRO A N 1
ATOM 1797 C CA . PRO A 1 234 ? 4.976 11.266 2.336 1.00 67.69 234 PRO A CA 1
ATOM 1798 C C . PRO A 1 234 ? 4.520 10.122 3.252 1.00 67.69 234 PRO A C 1
ATOM 1800 O O . PRO A 1 234 ? 5.318 9.632 4.055 1.00 67.69 234 PRO A O 1
ATOM 1803 N N . GLU A 1 235 ? 3.253 9.738 3.121 1.00 76.19 235 GLU A N 1
ATOM 1804 C CA . GLU A 1 235 ? 2.557 8.773 3.985 1.00 76.19 235 GLU A CA 1
ATOM 1805 C C . GLU A 1 235 ? 2.048 7.547 3.201 1.00 76.19 235 GLU A C 1
ATOM 1807 O O . GLU A 1 235 ? 1.485 6.626 3.781 1.00 76.19 235 GLU A O 1
ATOM 1812 N N . GLU A 1 236 ? 2.290 7.485 1.886 1.00 86.06 236 GLU A N 1
ATOM 1813 C CA . GLU A 1 236 ? 1.672 6.488 0.997 1.00 86.06 236 GLU A CA 1
ATOM 1814 C C . GLU A 1 236 ? 2.149 5.044 1.254 1.00 86.06 236 GLU A C 1
ATOM 1816 O O . GLU A 1 236 ? 1.523 4.083 0.804 1.00 86.06 236 GLU A O 1
ATOM 1821 N N . GLU A 1 237 ? 3.267 4.862 1.966 1.00 87.00 237 GLU A N 1
ATOM 1822 C CA . GLU A 1 237 ? 3.767 3.544 2.364 1.00 87.00 237 GLU A CA 1
ATOM 1823 C C . GLU A 1 237 ? 2.914 2.845 3.423 1.00 87.00 237 GLU A C 1
ATOM 1825 O O . GLU A 1 237 ? 3.009 1.620 3.540 1.00 87.00 237 GLU A O 1
ATOM 1830 N N . CYS A 1 238 ? 2.135 3.584 4.217 1.00 85.06 238 CYS A N 1
ATOM 1831 C CA . CYS A 1 238 ? 1.419 3.014 5.350 1.00 85.06 238 CYS A CA 1
ATOM 1832 C C . CYS A 1 238 ? -0.060 3.397 5.332 1.00 85.06 238 CYS A C 1
ATOM 1834 O O . CYS A 1 238 ? -0.438 4.532 5.077 1.00 85.06 238 CYS A O 1
ATOM 1836 N N . LEU A 1 239 ? -0.904 2.404 5.596 1.00 86.12 239 LEU A N 1
ATOM 1837 C CA . LEU A 1 239 ? -2.330 2.579 5.778 1.00 86.12 239 LEU A CA 1
ATOM 1838 C C . LEU A 1 239 ? -2.584 3.126 7.179 1.00 86.12 239 LEU A C 1
ATOM 1840 O O . LEU A 1 239 ? -2.149 2.525 8.165 1.00 86.12 239 LEU A O 1
ATOM 1844 N N . HIS A 1 240 ? -3.301 4.238 7.258 1.00 84.00 240 HIS A N 1
ATOM 1845 C CA . HIS A 1 240 ? -3.816 4.762 8.512 1.00 84.00 240 HIS A CA 1
ATOM 1846 C C . HIS A 1 240 ? -5.168 4.130 8.803 1.00 84.00 240 HIS A C 1
ATOM 1848 O O . HIS A 1 240 ? -6.065 4.182 7.969 1.00 84.00 240 HIS A O 1
ATOM 1854 N N . ASP A 1 241 ? -5.298 3.525 9.977 1.00 86.06 241 ASP A N 1
ATOM 1855 C CA . ASP A 1 241 ? -6.529 2.876 10.394 1.00 86.06 241 ASP A CA 1
ATOM 1856 C C . ASP A 1 241 ? -6.841 3.193 11.864 1.00 86.06 241 ASP A C 1
ATOM 1858 O O . ASP A 1 241 ? -6.028 2.975 12.767 1.00 86.06 241 ASP A O 1
ATOM 1862 N N . GLY A 1 242 ? -8.015 3.761 12.102 1.00 85.69 242 GLY A N 1
ATOM 1863 C CA . GLY A 1 242 ? -8.490 4.280 13.371 1.00 85.69 242 GLY A CA 1
ATOM 1864 C C . GLY A 1 242 ? -8.658 5.798 13.380 1.00 85.69 242 GLY A C 1
ATOM 1865 O O . GLY A 1 242 ? -8.364 6.505 12.417 1.00 85.69 242 GLY A O 1
ATOM 1866 N N . GLY A 1 243 ? -9.095 6.326 14.519 1.00 84.44 243 GLY A N 1
ATOM 1867 C CA . GLY A 1 243 ? -9.420 7.742 14.643 1.00 84.44 243 GLY A CA 1
ATOM 1868 C C . GLY A 1 243 ? -10.799 8.082 14.073 1.00 84.44 243 GLY A C 1
ATOM 1869 O O . GLY A 1 243 ? -11.677 7.225 14.002 1.00 84.44 243 GLY A O 1
ATOM 1870 N N . ASP A 1 244 ? -10.981 9.362 13.756 1.00 85.75 244 ASP A N 1
ATOM 1871 C CA . ASP A 1 244 ? -12.221 9.952 13.236 1.00 85.75 244 ASP A CA 1
ATOM 1872 C C . ASP A 1 244 ? -11.826 11.061 12.246 1.00 85.75 244 ASP A C 1
ATOM 1874 O O . ASP A 1 244 ? -11.505 12.190 12.634 1.00 85.75 244 ASP A O 1
ATOM 1878 N N . ALA A 1 245 ? -11.651 10.687 10.980 1.00 80.50 245 ALA A N 1
ATOM 1879 C CA . ALA A 1 245 ? -11.186 11.545 9.902 1.00 80.50 245 ALA A CA 1
ATOM 1880 C C . ALA A 1 245 ? -12.362 12.061 9.057 1.00 80.50 245 ALA A C 1
ATOM 1882 O O . ALA A 1 245 ? -13.261 11.328 8.667 1.00 80.50 245 ALA A O 1
ATOM 1883 N N . GLY A 1 246 ? -12.320 13.341 8.679 1.00 80.88 246 GLY A N 1
ATOM 1884 C CA . GLY A 1 246 ? -13.363 13.938 7.844 1.00 80.88 246 GLY A CA 1
ATOM 1885 C C . GLY A 1 246 ? -14.509 14.525 8.667 1.00 80.88 246 GLY A C 1
ATOM 1886 O O . GLY A 1 246 ? -14.285 15.453 9.447 1.00 80.88 246 GLY A O 1
ATOM 1887 N N . LEU A 1 247 ? -15.744 14.074 8.421 1.00 83.12 247 LEU A N 1
ATOM 1888 C CA . LEU A 1 247 ? -16.917 14.543 9.165 1.00 83.12 247 LEU A CA 1
ATOM 1889 C C . LEU A 1 247 ? -16.945 13.859 10.535 1.00 83.12 247 LEU A C 1
ATOM 1891 O O . LEU A 1 247 ? -17.063 12.643 10.544 1.00 83.12 247 LEU A O 1
ATOM 1895 N N . PRO A 1 248 ? -16.905 14.598 11.660 1.00 87.75 248 PRO A N 1
ATOM 1896 C CA . PRO A 1 248 ? -16.812 13.976 12.976 1.00 87.75 248 PRO A CA 1
ATOM 1897 C C . PRO A 1 248 ? -17.979 13.037 13.275 1.00 87.75 248 PRO A C 1
ATOM 1899 O O . PRO A 1 248 ? -19.147 13.415 13.100 1.00 87.75 248 PRO A O 1
ATOM 1902 N N . ALA A 1 249 ? -17.662 11.864 13.811 1.00 89.38 249 ALA A N 1
ATOM 1903 C CA . ALA A 1 249 ? -18.651 10.893 14.231 1.00 89.38 249 ALA A CA 1
ATOM 1904 C C . ALA A 1 249 ? -19.537 11.439 15.366 1.00 89.38 249 ALA A C 1
ATOM 1906 O O . ALA A 1 249 ? -19.074 12.000 16.368 1.00 89.38 249 ALA A O 1
ATOM 1907 N N . GLY A 1 250 ? -20.847 11.237 15.243 1.00 90.06 250 GLY A N 1
ATOM 1908 C CA . GLY A 1 250 ? -21.824 11.772 16.186 1.00 90.06 250 GLY A CA 1
ATOM 1909 C C . GLY A 1 250 ? -23.185 11.100 16.094 1.00 90.06 250 GLY A C 1
ATOM 1910 O O . GLY A 1 250 ? -23.452 10.318 15.187 1.00 90.06 250 GLY A O 1
ATOM 1911 N N . TYR A 1 251 ? -24.054 11.402 17.056 1.00 88.44 251 TYR A N 1
ATOM 1912 C CA . TYR A 1 251 ? -25.432 10.919 17.055 1.00 88.44 251 TYR A CA 1
ATOM 1913 C C . TYR A 1 251 ? -26.375 11.963 16.460 1.00 88.44 251 TYR A C 1
ATOM 1915 O O . TYR A 1 251 ? -26.316 13.133 16.847 1.00 88.44 251 TYR A O 1
ATOM 1923 N N . ASP A 1 252 ? -27.251 11.535 15.551 1.00 86.38 252 ASP A N 1
ATOM 1924 C CA . ASP A 1 252 ? -28.346 12.366 15.043 1.00 86.38 252 ASP A CA 1
ATOM 1925 C C . ASP A 1 252 ? -29.506 12.492 16.053 1.00 86.38 252 ASP A C 1
ATOM 1927 O O . ASP A 1 252 ? -29.452 11.978 17.176 1.00 86.38 252 ASP A O 1
ATOM 1931 N N . ALA A 1 253 ? -30.556 13.229 15.674 1.00 83.88 253 ALA A N 1
ATOM 1932 C CA . ALA A 1 253 ? -31.720 13.476 16.528 1.00 83.88 253 ALA A CA 1
ATOM 1933 C C . ALA A 1 253 ? -32.500 12.187 16.850 1.00 83.88 253 ALA A C 1
ATOM 1935 O O . ALA A 1 253 ? -33.144 12.092 17.897 1.00 83.88 253 ALA A O 1
ATOM 1936 N N . GLU A 1 254 ? -32.406 11.188 15.977 1.00 83.81 254 GLU A N 1
ATOM 1937 C CA . GLU A 1 254 ? -32.986 9.856 16.119 1.00 83.81 254 GLU A CA 1
ATOM 1938 C C . GLU A 1 254 ? -32.081 8.909 16.931 1.00 83.81 254 GLU A C 1
ATOM 1940 O O . GLU A 1 254 ? -32.457 7.769 17.215 1.00 83.81 254 GLU A O 1
ATOM 1945 N N . GLY A 1 255 ? -30.899 9.377 17.344 1.00 80.62 255 GLY A N 1
ATOM 1946 C CA . GLY A 1 255 ? -29.928 8.626 18.129 1.00 80.62 255 GLY A CA 1
ATOM 1947 C C . GLY A 1 255 ? -29.119 7.620 17.312 1.00 80.62 255 GLY A C 1
ATOM 1948 O O . GLY A 1 255 ? -28.487 6.742 17.901 1.00 80.62 255 GLY A O 1
ATOM 1949 N N . ARG A 1 256 ? -29.109 7.706 15.984 1.00 84.06 256 ARG A N 1
ATOM 1950 C CA . ARG A 1 256 ? -28.280 6.852 15.127 1.00 84.06 256 ARG A CA 1
ATOM 1951 C C . ARG A 1 256 ? -26.881 7.444 15.003 1.00 84.06 256 ARG A C 1
ATOM 1953 O O . ARG A 1 256 ? -26.716 8.660 14.967 1.00 84.06 256 ARG A O 1
ATOM 1960 N N . LEU A 1 257 ? -25.877 6.574 14.958 1.00 86.00 257 LEU A N 1
ATOM 1961 C CA . LEU A 1 257 ? -24.494 6.980 14.728 1.00 86.00 257 LEU A CA 1
ATOM 1962 C C . LEU A 1 257 ? -24.322 7.378 13.254 1.00 86.00 257 LEU A C 1
ATOM 1964 O O . LEU A 1 257 ? -24.725 6.632 12.365 1.00 86.00 257 LEU A O 1
ATOM 1968 N N . GLN A 1 258 ? -23.738 8.547 13.023 1.00 88.19 258 GLN A N 1
ATOM 1969 C CA . GLN A 1 258 ? -23.463 9.145 11.718 1.00 88.19 258 GLN A CA 1
ATOM 1970 C C . GLN A 1 258 ? -22.008 9.616 11.671 1.00 88.19 258 GLN A C 1
ATOM 1972 O O . GLN A 1 258 ? -21.377 9.771 12.717 1.00 88.19 258 GLN A O 1
ATOM 1977 N N . GLY A 1 259 ? -21.495 9.882 10.468 1.00 86.38 259 GLY A N 1
ATOM 1978 C CA . GLY A 1 259 ? -20.148 10.434 10.291 1.00 86.38 259 GLY A CA 1
ATOM 1979 C C . GLY A 1 259 ? -19.025 9.436 10.572 1.00 86.38 259 GLY A C 1
ATOM 1980 O O . GLY A 1 259 ? -17.957 9.847 10.979 1.00 86.38 259 GLY A O 1
ATOM 1981 N N . VAL A 1 260 ? -19.263 8.132 10.396 1.00 87.94 260 VAL A N 1
ATOM 1982 C CA . VAL A 1 260 ? -18.195 7.120 10.449 1.00 87.94 260 VAL A CA 1
ATOM 1983 C C . VAL A 1 260 ? -17.754 6.830 9.017 1.00 87.94 260 VAL A C 1
ATOM 1985 O O . VAL A 1 260 ? -18.440 6.109 8.286 1.00 87.94 260 VAL A O 1
ATOM 1988 N N . GLY A 1 261 ? -16.657 7.457 8.600 1.00 86.81 261 GLY A N 1
ATOM 1989 C CA . GLY A 1 261 ? -16.048 7.310 7.282 1.00 86.81 261 GLY A CA 1
ATOM 1990 C C . GLY A 1 261 ? -15.139 6.081 7.173 1.00 86.81 261 GLY A C 1
ATOM 1991 O O . GLY A 1 261 ? -14.983 5.326 8.133 1.00 86.81 261 GLY A O 1
ATOM 1992 N N . PRO A 1 262 ? -14.563 5.804 5.992 1.00 87.44 262 PRO A N 1
ATOM 1993 C CA . PRO A 1 262 ? -13.539 4.768 5.836 1.00 87.44 262 PRO A CA 1
ATOM 1994 C C . PRO A 1 262 ? -12.338 5.018 6.761 1.00 87.44 262 PRO A C 1
ATOM 1996 O O . PRO A 1 262 ? -11.951 6.165 6.948 1.00 87.44 262 PRO A O 1
ATOM 1999 N N . ALA A 1 263 ? -11.742 3.947 7.292 1.00 88.25 263 ALA A N 1
ATOM 2000 C CA . ALA A 1 263 ? -10.673 3.947 8.301 1.00 88.25 263 ALA A CA 1
ATOM 2001 C C . ALA A 1 263 ? -11.089 4.378 9.717 1.00 88.25 263 ALA A C 1
ATOM 2003 O O . ALA A 1 263 ? -10.311 4.188 10.651 1.00 88.25 263 ALA A O 1
ATOM 2004 N N . ASP A 1 264 ? -12.290 4.922 9.922 1.00 90.75 264 ASP A N 1
ATOM 2005 C CA . ASP A 1 264 ? -12.682 5.415 11.239 1.00 90.75 264 ASP A CA 1
ATOM 2006 C C . ASP A 1 264 ? -12.958 4.285 12.225 1.00 90.75 264 ASP A C 1
ATOM 2008 O O . ASP A 1 264 ? -13.520 3.233 11.904 1.00 90.75 264 ASP A O 1
ATOM 2012 N N . THR A 1 265 ? -12.582 4.529 13.476 1.00 91.44 265 THR A N 1
ATOM 2013 C CA . THR A 1 265 ? -12.811 3.608 14.581 1.00 91.44 265 THR A CA 1
ATOM 2014 C C . THR A 1 265 ? -13.291 4.373 15.806 1.00 91.44 265 THR A C 1
ATOM 2016 O O . THR A 1 265 ? -12.556 5.139 16.441 1.00 91.44 265 THR A O 1
ATOM 2019 N N . VAL A 1 266 ? -14.539 4.110 16.181 1.00 93.19 266 VAL A N 1
ATOM 2020 C CA . VAL A 1 266 ? -15.241 4.840 17.235 1.00 93.19 266 VAL A CA 1
ATOM 2021 C C . VAL A 1 266 ? -16.016 3.905 18.156 1.00 93.19 266 VAL A C 1
ATOM 2023 O O . VAL A 1 266 ? -16.393 2.794 17.793 1.00 93.19 266 VAL A O 1
ATOM 2026 N N . ALA A 1 267 ? -16.283 4.361 19.374 1.00 92.94 267 ALA A N 1
ATOM 2027 C CA . ALA A 1 267 ? -17.132 3.673 20.331 1.00 92.94 267 ALA A CA 1
ATOM 2028 C C . ALA A 1 267 ? -18.226 4.606 20.844 1.00 92.94 267 ALA A C 1
ATOM 2030 O O . ALA A 1 267 ? -17.956 5.637 21.460 1.00 92.94 267 ALA A O 1
ATOM 2031 N N . GLY A 1 268 ? -19.467 4.209 20.615 1.00 93.44 268 GLY A N 1
ATOM 2032 C CA . GLY A 1 268 ? -20.648 4.797 21.217 1.00 93.44 268 GLY A CA 1
ATOM 2033 C C . GLY A 1 268 ? -20.865 4.311 22.646 1.00 93.44 268 GLY A C 1
ATOM 2034 O O . GLY A 1 268 ? -20.580 3.153 22.944 1.00 93.44 268 GLY A O 1
ATOM 2035 N N . TYR A 1 269 ? -21.361 5.174 23.533 1.00 93.94 269 TYR A N 1
ATOM 2036 C CA . TYR A 1 269 ? -21.809 4.778 24.873 1.00 93.94 269 TYR A CA 1
ATOM 2037 C C . TYR A 1 269 ? -22.798 5.779 25.478 1.00 93.94 269 TYR A C 1
ATOM 2039 O O . TYR A 1 269 ? -22.818 6.957 25.117 1.00 93.94 269 TYR A O 1
ATOM 2047 N N . THR A 1 270 ? -23.574 5.316 26.456 1.00 94.56 270 THR A N 1
ATOM 2048 C CA . THR A 1 270 ? -24.495 6.123 27.263 1.00 94.56 270 THR A CA 1
ATOM 2049 C C . THR A 1 270 ? -23.902 6.360 28.658 1.00 94.56 270 THR A C 1
ATOM 2051 O O . THR A 1 270 ? -23.507 5.414 29.346 1.00 94.56 270 THR A O 1
ATOM 2054 N N . ASP A 1 271 ? -23.818 7.621 29.091 1.00 91.38 271 ASP A N 1
ATOM 2055 C CA . ASP A 1 271 ? -23.361 7.982 30.439 1.00 91.38 271 ASP A CA 1
ATOM 2056 C C . ASP A 1 271 ? -24.431 7.719 31.518 1.00 91.38 271 ASP A C 1
ATOM 2058 O O . ASP A 1 271 ? -25.586 7.403 31.232 1.00 91.38 271 ASP A O 1
ATOM 2062 N N . SER A 1 272 ? -24.071 7.886 32.793 1.00 90.50 272 SER A N 1
ATOM 2063 C CA . SER A 1 272 ? -25.004 7.697 33.914 1.00 90.50 272 SER A CA 1
ATOM 2064 C C . SER A 1 272 ? -26.164 8.705 33.955 1.00 90.50 272 SER A C 1
ATOM 2066 O O . SER A 1 272 ? -27.097 8.525 34.735 1.00 90.50 272 SER A O 1
ATOM 2068 N N . GLN A 1 273 ? -26.120 9.759 33.133 1.00 91.06 273 GLN A N 1
ATOM 2069 C CA . GLN A 1 273 ? -27.190 10.744 32.961 1.00 91.06 273 GLN A CA 1
ATOM 2070 C C . GLN A 1 273 ? -28.085 10.421 31.751 1.00 91.06 273 GLN A C 1
ATOM 2072 O O . GLN A 1 273 ? -29.000 11.187 31.456 1.00 91.06 273 GLN A O 1
ATOM 2077 N N . GLY A 1 274 ? -27.837 9.309 31.051 1.00 90.25 274 GLY A N 1
ATOM 2078 C CA . GLY A 1 274 ? -28.589 8.905 29.865 1.00 90.25 274 GLY A CA 1
ATOM 2079 C C . GLY A 1 274 ? -28.178 9.632 28.582 1.00 90.25 274 GLY A C 1
ATOM 2080 O O . GLY A 1 274 ? -28.872 9.512 27.574 1.00 90.25 274 GLY A O 1
ATOM 2081 N N . ARG A 1 275 ? -27.078 10.399 28.584 1.00 90.62 275 ARG A N 1
ATOM 2082 C CA . ARG A 1 275 ? -26.584 11.088 27.381 1.00 90.62 275 ARG A CA 1
ATOM 2083 C C . ARG A 1 275 ? -25.658 10.175 26.593 1.00 90.62 275 ARG A C 1
ATOM 2085 O O . ARG A 1 275 ? -24.810 9.501 27.175 1.00 90.62 275 ARG A O 1
ATOM 2092 N N . ARG A 1 276 ? -25.795 10.204 25.268 1.00 92.00 276 ARG A N 1
ATOM 2093 C CA . ARG A 1 276 ? -24.939 9.455 24.346 1.00 92.00 276 ARG A CA 1
ATOM 2094 C C . ARG A 1 276 ? -23.678 10.233 24.002 1.00 92.00 276 ARG A C 1
ATOM 2096 O O . ARG A 1 276 ? -23.725 11.442 23.790 1.00 92.00 276 ARG A O 1
ATOM 2103 N N . HIS A 1 277 ? -22.568 9.516 23.915 1.00 90.88 277 HIS A N 1
ATOM 2104 C CA . HIS A 1 277 ? -21.241 10.053 23.644 1.00 90.88 277 HIS A CA 1
ATOM 2105 C C . HIS A 1 277 ? -20.483 9.136 22.689 1.00 90.88 277 HIS A C 1
ATOM 2107 O O . HIS A 1 277 ? -20.723 7.932 22.652 1.00 90.88 277 HIS A O 1
ATOM 2113 N N . VAL A 1 278 ? -19.529 9.712 21.962 1.00 89.62 278 VAL A N 1
ATOM 2114 C CA . VAL A 1 278 ? -18.615 8.983 21.072 1.00 89.62 278 VAL A CA 1
ATOM 2115 C C . VAL A 1 278 ? -17.194 9.096 21.615 1.00 89.62 278 VAL A C 1
ATOM 2117 O O . VAL A 1 278 ? -16.736 10.201 21.904 1.00 89.62 278 VAL A O 1
ATOM 2120 N N . ALA A 1 279 ? -16.500 7.977 21.781 1.00 85.50 279 ALA A N 1
ATOM 2121 C CA . ALA A 1 279 ? -15.064 7.904 22.028 1.00 85.50 279 ALA A CA 1
ATOM 2122 C C . ALA A 1 279 ? -14.350 7.506 20.731 1.00 85.50 279 ALA A C 1
ATOM 2124 O O . ALA A 1 279 ? -14.816 6.621 20.023 1.00 85.50 279 ALA A O 1
ATOM 2125 N N . VAL A 1 280 ? -13.230 8.153 20.431 1.00 84.31 280 VAL A N 1
ATOM 2126 C CA . VAL A 1 280 ? -12.459 7.942 19.197 1.00 84.31 280 VAL A CA 1
ATOM 2127 C C . VAL A 1 280 ? -11.190 7.161 19.538 1.00 84.31 280 VAL A C 1
ATOM 2129 O O . VAL A 1 280 ? -10.618 7.380 20.609 1.00 84.31 280 VAL A O 1
ATOM 2132 N N . SER A 1 281 ? -10.770 6.230 18.678 1.00 80.62 281 SER A N 1
ATOM 2133 C CA . SER A 1 281 ? -9.526 5.483 18.896 1.00 80.62 281 SER A CA 1
ATOM 2134 C C . SER A 1 281 ? -8.278 6.297 18.544 1.00 80.62 281 SER A C 1
ATOM 2136 O O . SER A 1 281 ? -8.337 7.321 17.868 1.00 80.62 281 SER A O 1
ATOM 2138 N N . ASN A 1 282 ? -7.106 5.792 18.929 1.00 75.44 282 ASN A N 1
ATOM 2139 C CA . ASN A 1 282 ? -5.861 6.175 18.264 1.00 75.44 282 ASN A CA 1
ATOM 2140 C C . ASN A 1 282 ? -5.843 5.695 16.801 1.00 75.44 282 ASN A C 1
ATOM 2142 O O . ASN A 1 282 ? -6.563 4.761 16.436 1.00 75.44 282 ASN A O 1
ATOM 2146 N N . ARG A 1 283 ? -4.955 6.290 16.000 1.00 78.56 283 ARG A N 1
ATOM 2147 C CA . ARG A 1 283 ? -4.607 5.813 14.656 1.00 78.56 283 ARG A CA 1
ATOM 2148 C C . ARG A 1 283 ? -3.499 4.766 14.723 1.00 78.56 283 ARG A C 1
ATOM 2150 O O . ARG A 1 283 ? -2.524 4.933 15.461 1.00 78.56 283 ARG A O 1
ATOM 2157 N N . VAL A 1 284 ? -3.651 3.700 13.952 1.00 78.31 284 VAL A N 1
ATOM 2158 C CA . VAL A 1 284 ? -2.662 2.646 13.724 1.00 78.31 284 VAL A CA 1
ATOM 2159 C C . VAL A 1 284 ? -2.129 2.799 12.306 1.00 78.31 284 VAL A C 1
ATOM 2161 O O . VAL A 1 284 ? -2.900 2.861 11.357 1.00 78.31 284 VAL A O 1
ATOM 2164 N N . CYS A 1 285 ? -0.810 2.852 12.160 1.00 79.50 285 CYS A N 1
ATOM 2165 C CA . CYS A 1 285 ? -0.145 2.831 10.864 1.00 79.50 285 CYS A CA 1
ATOM 2166 C C . CYS A 1 285 ? 0.280 1.387 10.539 1.00 79.50 285 CYS A C 1
ATOM 2168 O O . CYS A 1 285 ? 1.166 0.843 11.203 1.00 79.50 285 CYS A O 1
ATOM 2170 N N . LEU A 1 286 ? -0.329 0.775 9.522 1.00 84.00 286 LEU A N 1
ATOM 2171 C CA . LEU A 1 286 ? 0.069 -0.525 8.975 1.00 84.00 286 LEU A CA 1
ATOM 2172 C C . LEU A 1 286 ? 0.822 -0.301 7.660 1.00 84.00 286 LEU A C 1
ATOM 2174 O O . LEU A 1 286 ? 0.226 0.091 6.659 1.00 84.00 286 LEU A O 1
ATOM 2178 N N . CYS A 1 287 ? 2.131 -0.542 7.635 1.00 85.88 287 CYS A N 1
ATOM 2179 C CA . CYS A 1 287 ? 2.931 -0.293 6.440 1.00 85.88 287 CYS A CA 1
ATOM 2180 C C . CYS A 1 287 ? 2.724 -1.375 5.378 1.00 85.88 287 CYS A C 1
ATOM 2182 O O . CYS A 1 287 ? 3.205 -2.501 5.509 1.00 85.88 287 CYS A O 1
ATOM 2184 N N . VAL A 1 288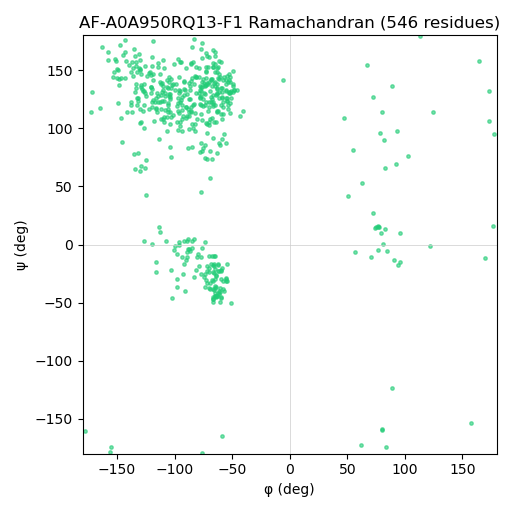 ? 2.007 -0.999 4.319 1.00 87.06 288 VAL A N 1
ATOM 2185 C CA . VAL A 1 288 ? 1.678 -1.831 3.158 1.00 87.06 288 VAL A CA 1
ATOM 2186 C C . VAL A 1 288 ? 1.913 -1.004 1.890 1.00 87.06 288 VAL A C 1
ATOM 2188 O O . VAL A 1 288 ? 0.961 -0.482 1.300 1.00 87.06 288 VAL A O 1
ATOM 2191 N N . PRO A 1 289 ? 3.174 -0.836 1.451 1.00 88.81 289 PRO A N 1
ATOM 2192 C CA . PRO A 1 289 ? 3.467 -0.118 0.220 1.00 88.81 289 PRO A CA 1
ATOM 2193 C C . PRO A 1 289 ? 2.789 -0.811 -0.963 1.00 88.81 289 PRO A C 1
ATOM 2195 O O . PRO A 1 289 ? 3.166 -1.921 -1.346 1.00 88.81 289 PRO A O 1
ATOM 2198 N N . ARG A 1 290 ? 1.795 -0.146 -1.551 1.00 89.00 290 ARG A N 1
ATOM 2199 C CA . ARG A 1 290 ? 1.050 -0.640 -2.709 1.00 89.00 290 ARG A CA 1
ATOM 2200 C C . ARG A 1 290 ? 1.381 0.208 -3.926 1.00 89.00 290 ARG A C 1
ATOM 2202 O O . ARG A 1 290 ? 1.243 1.431 -3.909 1.00 89.00 290 ARG A O 1
ATOM 2209 N N . PHE A 1 291 ? 1.844 -0.456 -4.978 1.00 91.06 291 PHE A N 1
ATOM 2210 C CA . PHE A 1 291 ? 2.203 0.188 -6.233 1.00 91.06 291 PHE A CA 1
ATOM 2211 C C . PHE A 1 291 ? 1.102 0.010 -7.269 1.00 91.06 291 PHE A C 1
ATOM 2213 O O . PHE A 1 291 ? 0.586 -1.093 -7.447 1.00 91.06 291 PHE A O 1
ATOM 2220 N N . VAL A 1 292 ? 0.823 1.080 -8.003 1.00 92.44 292 VAL A N 1
ATOM 2221 C CA . VAL A 1 292 ? -0.076 1.078 -9.158 1.00 92.44 292 VAL A CA 1
ATOM 2222 C C . VAL A 1 292 ? 0.695 1.580 -10.374 1.00 92.44 292 VAL A C 1
ATOM 2224 O O . VAL A 1 292 ? 1.629 2.383 -10.261 1.00 92.44 292 VAL A O 1
ATOM 2227 N N . VAL A 1 293 ? 0.346 1.053 -11.544 1.00 94.44 293 VAL A N 1
ATOM 2228 C CA . VAL A 1 293 ? 0.990 1.355 -12.818 1.00 94.44 293 VAL A CA 1
ATOM 2229 C C . VAL A 1 293 ? 0.014 2.132 -13.695 1.00 94.44 293 VAL A C 1
ATOM 2231 O O . VAL A 1 293 ? -0.940 1.569 -14.213 1.00 94.44 293 VAL A O 1
ATOM 2234 N N . ALA A 1 294 ? 0.260 3.423 -13.896 1.00 94.38 294 ALA A N 1
ATOM 2235 C CA . ALA A 1 294 ? -0.440 4.213 -14.904 1.00 94.38 294 ALA A CA 1
ATOM 2236 C C . ALA A 1 294 ? 0.275 4.045 -16.249 1.00 94.38 294 ALA A C 1
ATOM 2238 O O . ALA A 1 294 ? 1.431 4.460 -16.385 1.00 94.38 294 ALA A O 1
ATOM 2239 N N . SER A 1 295 ? -0.371 3.438 -17.242 1.00 94.06 295 SER A N 1
ATOM 2240 C CA . SER A 1 295 ? 0.217 3.229 -18.567 1.00 94.06 295 SER A CA 1
ATOM 2241 C C . SER A 1 295 ? -0.489 4.048 -19.644 1.00 94.06 295 SER A C 1
ATOM 2243 O O . SER A 1 295 ? -1.677 4.339 -19.559 1.00 94.06 295 SER A O 1
ATOM 2245 N N . SER A 1 296 ? 0.268 4.497 -20.641 1.00 93.12 296 SER A N 1
ATOM 2246 C CA . SER A 1 296 ? -0.254 5.217 -21.803 1.00 93.12 296 SER A CA 1
ATOM 2247 C C . SER A 1 296 ? 0.626 4.942 -23.016 1.00 93.12 296 SER A C 1
ATOM 2249 O O . SER A 1 296 ? 1.856 4.825 -22.914 1.00 93.12 296 SER A O 1
ATOM 2251 N N . GLU A 1 297 ? -0.012 4.842 -24.175 1.00 89.94 297 GLU A N 1
ATOM 2252 C CA . GLU A 1 297 ? 0.630 4.605 -25.459 1.00 89.94 297 GLU A CA 1
ATOM 2253 C C . GLU A 1 297 ? 0.778 5.914 -26.241 1.00 89.94 297 GLU A C 1
ATOM 2255 O O . GLU A 1 297 ? -0.159 6.701 -26.375 1.00 89.94 297 GLU A O 1
ATOM 2260 N N . THR A 1 298 ? 1.966 6.150 -26.798 1.00 85.75 298 THR A N 1
ATOM 2261 C CA . THR A 1 298 ? 2.220 7.249 -27.735 1.00 85.75 298 THR A CA 1
ATOM 2262 C C . THR A 1 298 ? 2.599 6.691 -29.102 1.00 85.75 298 THR A C 1
ATOM 2264 O O . THR A 1 298 ? 3.644 6.061 -29.260 1.00 85.75 298 THR A O 1
ATOM 2267 N N . LEU A 1 299 ? 1.772 6.961 -30.110 1.00 79.44 299 LEU A N 1
ATOM 2268 C CA . LEU A 1 299 ? 2.000 6.538 -31.491 1.00 79.44 299 LEU A CA 1
ATOM 2269 C C . LEU A 1 299 ? 2.988 7.491 -32.180 1.00 79.44 299 LEU A C 1
ATOM 2271 O O . LEU A 1 299 ? 2.646 8.629 -32.514 1.00 79.44 299 LEU A O 1
ATOM 2275 N N . LEU A 1 300 ? 4.218 7.034 -32.430 1.00 65.62 300 LEU A N 1
ATOM 2276 C CA . LEU A 1 300 ? 5.207 7.792 -33.202 1.00 65.62 300 LEU A CA 1
ATOM 2277 C C . LEU A 1 300 ? 4.895 7.676 -34.702 1.00 65.62 300 LEU A C 1
ATOM 2279 O O . LEU A 1 300 ? 5.479 6.881 -35.427 1.00 65.62 300 LEU A O 1
ATOM 2283 N N . GLY A 1 301 ? 3.928 8.465 -35.164 1.00 52.53 301 GLY A N 1
ATOM 2284 C CA . GLY A 1 301 ? 3.490 8.463 -36.566 1.00 52.53 301 GLY A CA 1
ATOM 2285 C C . GLY A 1 301 ? 2.211 9.251 -36.837 1.00 52.53 301 GLY A C 1
ATOM 2286 O O . GLY A 1 301 ? 1.899 9.539 -37.990 1.00 52.53 301 GLY A O 1
ATOM 2287 N N . ILE A 1 302 ? 1.495 9.661 -35.786 1.00 42.81 302 ILE A N 1
ATOM 2288 C CA . ILE A 1 302 ? 0.293 10.486 -35.882 1.00 42.81 302 ILE A CA 1
ATOM 2289 C C . ILE A 1 302 ? 0.507 11.701 -34.979 1.00 42.81 302 ILE A C 1
ATOM 2291 O O . ILE A 1 302 ? 0.346 11.628 -33.764 1.00 42.81 302 ILE A O 1
ATOM 2295 N N . TYR A 1 303 ? 0.874 12.845 -35.562 1.00 35.72 303 TYR A N 1
ATOM 2296 C CA . TYR A 1 303 ? 0.712 14.132 -34.884 1.00 35.72 303 TYR A CA 1
ATOM 2297 C C . TYR A 1 303 ? -0.790 14.428 -34.784 1.00 35.72 303 TYR A C 1
ATOM 2299 O O . TYR A 1 303 ? -1.338 15.176 -35.588 1.00 35.72 303 TYR A O 1
ATOM 2307 N N . GLN A 1 304 ? -1.472 13.832 -33.810 1.00 36.44 304 GLN A N 1
ATOM 2308 C CA . GLN A 1 304 ? -2.767 14.317 -33.352 1.00 36.44 304 GLN A CA 1
ATOM 2309 C C . GLN A 1 304 ? -2.538 15.024 -32.024 1.00 36.44 304 GLN A C 1
ATOM 2311 O O . GLN A 1 304 ? -2.688 14.463 -30.945 1.00 36.44 304 GLN A O 1
ATOM 2316 N N . GLY A 1 305 ? -2.141 16.293 -32.110 1.00 37.28 305 GLY A N 1
ATOM 2317 C CA . GLY A 1 305 ? -2.362 17.206 -31.001 1.00 37.28 305 GLY A CA 1
ATOM 2318 C C . GLY A 1 305 ? -3.866 17.403 -30.867 1.00 37.28 305 GLY A C 1
ATOM 2319 O O . GLY A 1 305 ? -4.431 18.268 -31.530 1.00 37.28 305 GLY A O 1
ATOM 2320 N N . SER A 1 306 ? -4.536 16.595 -30.048 1.00 40.00 306 SER A N 1
ATOM 2321 C CA . SER A 1 306 ? -5.872 16.941 -29.578 1.00 40.00 306 SER A CA 1
ATOM 2322 C C . SER A 1 306 ? -5.712 18.059 -28.553 1.00 40.00 306 SER A C 1
ATOM 2324 O O . SER A 1 306 ? -5.598 17.822 -27.352 1.00 40.00 306 SER A O 1
ATOM 2326 N N . VAL A 1 307 ? -5.659 19.301 -29.034 1.00 38.56 307 VAL A N 1
ATOM 2327 C CA . VAL A 1 307 ? -5.946 20.451 -28.180 1.00 38.56 307 VAL A CA 1
ATOM 2328 C C . VAL A 1 307 ? -7.408 20.301 -27.778 1.00 38.56 307 VAL A C 1
ATOM 2330 O O . VAL A 1 307 ? -8.305 20.488 -28.600 1.00 38.56 307 VAL A O 1
ATOM 2333 N N . GLY A 1 308 ? -7.655 19.903 -26.529 1.00 37.09 308 GLY A N 1
ATOM 2334 C CA . GLY A 1 308 ? -8.986 19.996 -25.947 1.00 37.09 308 GLY A CA 1
ATOM 2335 C C . GLY A 1 308 ? -9.451 21.442 -26.076 1.00 37.09 308 GLY A C 1
ATOM 2336 O O . GLY A 1 308 ? -8.744 22.358 -25.655 1.00 37.09 308 GLY A O 1
ATOM 2337 N N . LEU A 1 309 ? -10.604 21.658 -26.712 1.00 36.66 309 LEU A N 1
ATOM 2338 C CA . LEU A 1 309 ? -11.243 22.968 -26.821 1.00 36.66 309 LEU A CA 1
ATOM 2339 C C . LEU A 1 309 ? -11.727 23.418 -25.435 1.00 36.66 309 LEU A C 1
ATOM 2341 O O . LEU A 1 309 ? -12.919 23.423 -25.140 1.00 36.66 309 LEU A O 1
ATOM 2345 N N . SER A 1 310 ? -10.793 23.819 -24.581 1.00 36.50 310 SER A N 1
ATOM 2346 C CA . SER A 1 310 ? -11.080 24.605 -23.391 1.00 36.50 310 SER A CA 1
ATOM 2347 C C . SER A 1 310 ? -11.196 26.064 -23.819 1.00 36.50 310 SER A C 1
ATOM 2349 O O . SER A 1 310 ? -10.200 26.749 -24.012 1.00 36.50 310 SER A O 1
ATOM 2351 N N . GLY A 1 311 ? -12.440 26.507 -24.011 1.00 34.97 311 GLY A N 1
ATOM 2352 C CA . GLY A 1 311 ? -12.854 27.910 -23.936 1.00 34.97 311 GLY A CA 1
ATOM 2353 C C . GLY A 1 311 ? -12.099 28.901 -24.823 1.00 34.97 311 GLY A C 1
ATOM 2354 O O . GLY A 1 311 ? -11.290 29.685 -24.337 1.00 34.97 311 GLY A O 1
ATOM 2355 N N . VAL A 1 312 ? -12.462 28.979 -26.106 1.00 31.69 312 VAL A N 1
ATOM 2356 C CA . VAL A 1 312 ? -12.168 30.174 -26.909 1.00 31.69 312 VAL A CA 1
ATOM 2357 C C . VAL A 1 312 ? -13.078 31.312 -26.436 1.00 31.69 312 VAL A C 1
ATOM 2359 O O . VAL A 1 312 ? -14.209 31.458 -26.892 1.00 31.69 312 VAL A O 1
ATOM 2362 N N . GLN A 1 313 ? -12.561 32.157 -25.547 1.00 36.69 313 GLN A N 1
ATOM 2363 C CA . GLN A 1 313 ? -12.863 33.586 -25.583 1.00 36.69 313 GLN A CA 1
ATOM 2364 C C . GLN A 1 313 ? -11.569 34.319 -25.936 1.00 36.69 313 GLN A C 1
ATOM 2366 O O . GLN A 1 313 ? -10.753 34.654 -25.087 1.00 36.69 313 GLN A O 1
ATOM 2371 N N . GLY A 1 314 ? -11.369 34.518 -27.235 1.00 30.16 314 GLY A N 1
ATOM 2372 C CA . GLY A 1 314 ? -10.224 35.239 -27.771 1.00 30.16 314 GLY A CA 1
ATOM 2373 C C . GLY A 1 314 ? -10.272 35.237 -29.289 1.00 30.16 314 GLY A C 1
ATOM 2374 O O . GLY A 1 314 ? -9.867 34.273 -29.927 1.00 30.16 314 GLY A O 1
ATOM 2375 N N . ARG A 1 315 ? -10.832 36.304 -29.865 1.00 35.72 315 ARG A N 1
ATOM 2376 C CA . ARG A 1 315 ? -10.701 36.630 -31.290 1.00 35.72 315 ARG A CA 1
ATOM 2377 C C . ARG A 1 315 ? -9.210 36.716 -31.635 1.00 35.72 315 ARG A C 1
ATOM 2379 O O . ARG A 1 315 ? -8.526 37.507 -31.004 1.00 35.72 315 ARG A O 1
ATOM 2386 N N . GLU A 1 316 ? -8.749 35.981 -32.646 1.00 29.38 316 GLU A N 1
ATOM 2387 C CA . GLU A 1 316 ? -8.257 36.553 -33.913 1.00 29.38 316 GLU A CA 1
ATOM 2388 C C . GLU A 1 316 ? -7.614 35.514 -34.853 1.00 29.38 316 GLU A C 1
ATOM 2390 O O . GLU A 1 316 ? -6.701 34.782 -34.497 1.00 29.38 316 GLU A O 1
ATOM 2395 N N . SER A 1 317 ? -8.058 35.599 -36.111 1.00 27.61 317 SER A N 1
ATOM 2396 C CA . SER A 1 317 ? -7.352 35.323 -37.374 1.00 27.61 317 SER A CA 1
ATOM 2397 C C . SER A 1 317 ? -7.007 33.882 -37.800 1.00 27.61 317 SER A C 1
ATOM 2399 O O . SER A 1 317 ? -6.392 33.086 -37.105 1.00 27.61 317 SER A O 1
ATOM 2401 N N . GLN A 1 318 ? -7.443 33.593 -39.029 1.00 37.56 318 GLN A N 1
ATOM 2402 C CA . GLN A 1 318 ? -7.345 32.350 -39.794 1.00 37.56 318 GLN A CA 1
ATOM 2403 C C . GLN A 1 318 ? -5.924 32.062 -40.298 1.00 37.56 318 GLN A C 1
ATOM 2405 O O . GLN A 1 318 ? -5.263 32.984 -40.767 1.00 37.56 318 GLN A O 1
ATOM 2410 N N . ALA A 1 319 ? -5.555 30.777 -40.408 1.00 31.12 319 ALA A N 1
ATOM 2411 C CA . ALA A 1 319 ? -4.793 30.264 -41.555 1.00 31.12 319 ALA A CA 1
ATOM 2412 C C . ALA A 1 319 ? -4.821 28.720 -41.640 1.00 31.12 319 ALA A C 1
ATOM 2414 O O . ALA A 1 319 ? -4.279 28.036 -40.781 1.00 31.12 319 ALA A O 1
ATOM 2415 N N . GLY A 1 320 ? -5.388 28.189 -42.734 1.00 29.62 320 GLY A N 1
ATOM 2416 C CA . GLY A 1 320 ? -4.920 26.944 -43.366 1.00 29.62 320 GLY A CA 1
ATOM 2417 C C . GLY A 1 320 ? -5.555 25.607 -42.958 1.00 29.62 320 GLY A C 1
ATOM 2418 O O . GLY A 1 320 ? -4.871 24.744 -42.424 1.00 29.62 320 GLY A O 1
ATOM 2419 N N . LEU A 1 321 ? -6.820 25.371 -43.322 1.00 30.34 321 LEU A N 1
ATOM 2420 C CA . LEU A 1 321 ? -7.411 24.024 -43.372 1.00 30.34 321 LEU A CA 1
ATOM 2421 C C . LEU A 1 321 ? -6.931 23.281 -44.634 1.00 30.34 321 LEU A C 1
ATOM 2423 O O . LEU A 1 321 ? -7.319 23.638 -45.744 1.00 30.34 321 LEU A O 1
ATOM 2427 N N . HIS A 1 322 ? -6.127 22.227 -44.472 1.00 31.23 322 HIS A N 1
ATOM 2428 C CA . HIS A 1 322 ? -5.986 21.166 -45.475 1.00 31.23 322 HIS A CA 1
ATOM 2429 C C . HIS A 1 322 ? -6.716 19.921 -44.964 1.00 31.23 322 HIS A C 1
ATOM 2431 O O . HIS A 1 322 ? -6.187 19.152 -44.167 1.00 31.23 322 HIS A O 1
ATOM 2437 N N . ASN A 1 323 ? -7.953 19.737 -45.430 1.00 31.84 323 ASN A N 1
ATOM 2438 C CA . ASN A 1 323 ? -8.717 18.514 -45.213 1.00 31.84 323 ASN A CA 1
ATOM 2439 C C . ASN A 1 323 ? -8.109 17.385 -46.054 1.00 31.84 323 ASN A C 1
ATOM 2441 O O . ASN A 1 323 ? -8.185 17.417 -47.284 1.00 31.84 323 ASN A O 1
ATOM 2445 N N . ARG A 1 324 ? -7.562 16.357 -45.402 1.00 35.56 324 ARG A N 1
ATOM 2446 C CA . ARG A 1 324 ? -7.441 15.027 -46.008 1.00 35.56 324 ARG A CA 1
ATOM 2447 C C . ARG A 1 324 ? -8.473 14.112 -45.368 1.00 35.56 324 ARG A C 1
ATOM 2449 O O . ARG A 1 324 ? -8.504 13.938 -44.157 1.00 35.56 324 ARG A O 1
ATOM 2456 N N . VAL A 1 325 ? -9.343 13.602 -46.230 1.00 39.69 325 VAL A N 1
ATOM 2457 C CA . VAL A 1 325 ? -10.481 12.741 -45.917 1.00 39.69 325 VAL A CA 1
ATOM 2458 C C . VAL A 1 325 ? -9.988 11.447 -45.270 1.00 39.69 325 VAL A C 1
ATOM 2460 O O . VAL A 1 325 ? -9.138 10.757 -45.833 1.00 39.69 325 VAL A O 1
ATOM 2463 N N . LEU A 1 326 ? -10.534 11.130 -44.096 1.00 31.81 326 LEU A N 1
ATOM 2464 C CA . LEU A 1 326 ? -10.400 9.827 -43.451 1.00 31.81 326 LEU A CA 1
ATOM 2465 C C . LEU A 1 326 ? -11.156 8.771 -44.273 1.00 31.81 326 LEU A C 1
ATOM 2467 O O . LEU A 1 326 ? -12.271 9.005 -44.738 1.00 31.81 326 LEU A O 1
ATOM 2471 N N . THR A 1 327 ? -10.546 7.604 -44.461 1.00 41.25 327 THR A N 1
ATOM 2472 C CA . THR A 1 327 ? -11.153 6.445 -45.128 1.00 41.25 327 THR A CA 1
ATOM 2473 C C . THR A 1 327 ? -12.374 5.920 -44.363 1.00 41.25 327 THR A C 1
ATOM 2475 O O . THR A 1 327 ? -12.431 5.981 -43.136 1.00 41.25 327 THR A O 1
ATOM 2478 N N . SER A 1 328 ? -13.344 5.369 -45.100 1.00 47.72 328 SER A N 1
ATOM 2479 C CA . SER A 1 328 ? -14.715 5.043 -44.664 1.00 47.72 328 SER A CA 1
ATOM 2480 C C . SER A 1 328 ? -14.859 4.149 -43.420 1.00 47.72 328 SER A C 1
ATOM 2482 O O . SER A 1 328 ? -15.924 4.147 -42.808 1.00 47.72 328 SER A O 1
ATOM 2484 N N . GLN A 1 329 ? -13.812 3.436 -42.990 1.00 48.00 329 GLN A N 1
ATOM 2485 C CA . GLN A 1 329 ? -13.825 2.658 -41.743 1.00 48.00 329 GLN A CA 1
ATOM 2486 C C . GLN A 1 329 ? -13.777 3.541 -40.481 1.00 48.00 329 GLN A C 1
ATOM 2488 O O . GLN A 1 329 ? -14.393 3.194 -39.477 1.00 48.00 329 GLN A O 1
ATOM 2493 N N . ALA A 1 330 ? -13.144 4.720 -40.538 1.00 44.06 330 ALA A N 1
ATOM 2494 C CA . ALA A 1 330 ? -13.148 5.677 -39.425 1.00 44.06 330 ALA A CA 1
ATOM 2495 C C . ALA A 1 330 ? -14.520 6.357 -39.255 1.00 44.06 330 ALA A C 1
ATOM 2497 O O . ALA A 1 330 ? -14.964 6.590 -38.133 1.00 44.06 330 ALA A O 1
ATOM 2498 N N . GLN A 1 331 ? -15.246 6.584 -40.359 1.00 47.50 331 GLN A N 1
ATOM 2499 C CA . GLN A 1 331 ? -16.619 7.100 -40.307 1.00 47.50 331 GLN A CA 1
ATOM 2500 C C . GLN A 1 331 ? -17.603 6.101 -39.685 1.00 47.50 331 GLN A C 1
ATOM 2502 O O . GLN A 1 331 ? -18.554 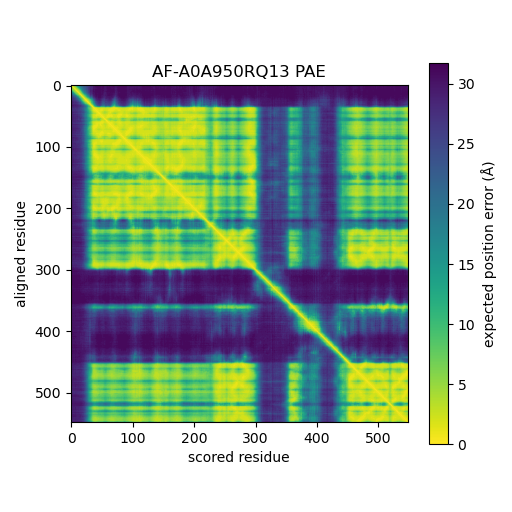6.521 -39.033 1.00 47.50 331 GLN A O 1
ATOM 2507 N N . GLN A 1 332 ? -17.386 4.790 -39.843 1.00 42.66 332 GLN A N 1
ATOM 2508 C CA . GLN A 1 332 ? -18.254 3.786 -39.218 1.00 42.66 332 GLN A CA 1
ATOM 2509 C C . GLN A 1 332 ? -18.100 3.765 -37.691 1.00 42.66 332 GLN A C 1
ATOM 2511 O O . GLN A 1 332 ? -19.113 3.686 -36.996 1.00 42.66 332 GLN A O 1
ATOM 2516 N N . ALA A 1 333 ? -16.878 3.945 -37.173 1.00 48.97 333 ALA A N 1
ATOM 2517 C CA . ALA A 1 333 ? -16.632 4.082 -35.736 1.00 48.97 333 ALA A CA 1
ATOM 2518 C C . ALA A 1 333 ? -17.244 5.373 -35.153 1.00 48.97 333 ALA A C 1
ATOM 2520 O O . ALA A 1 333 ? -17.834 5.335 -34.075 1.00 48.97 333 ALA A O 1
ATOM 2521 N N . GLU A 1 334 ? -17.195 6.493 -35.886 1.00 43.31 334 GLU A N 1
ATOM 2522 C CA . GLU A 1 334 ? -17.866 7.737 -35.470 1.00 43.31 334 GLU A CA 1
ATOM 2523 C C . GLU A 1 334 ? -19.400 7.640 -35.546 1.00 43.31 334 GLU A C 1
ATOM 2525 O O . GLU A 1 334 ? -20.099 8.135 -34.662 1.00 43.31 334 GLU A O 1
ATOM 2530 N N . SER A 1 335 ? -19.949 6.962 -36.562 1.00 40.94 335 SER A N 1
ATOM 2531 C CA . SER A 1 335 ? -21.405 6.861 -36.757 1.00 40.94 335 SER A CA 1
ATOM 2532 C C . SER A 1 335 ? -22.119 5.966 -35.735 1.00 40.94 335 SER A C 1
ATOM 2534 O O . SER A 1 335 ? -23.325 6.111 -35.545 1.00 40.94 335 SER A O 1
ATOM 2536 N N . LEU A 1 336 ? -21.388 5.088 -35.038 1.00 35.00 336 LEU A N 1
ATOM 2537 C CA . LEU A 1 336 ? -21.926 4.235 -33.971 1.00 35.00 336 LEU A CA 1
ATOM 2538 C C . LEU A 1 336 ? -21.852 4.874 -32.573 1.00 35.00 336 LEU A C 1
ATOM 2540 O O . LEU A 1 336 ? -22.539 4.412 -31.667 1.00 35.00 336 LEU A O 1
ATOM 2544 N N . LEU A 1 337 ? -21.102 5.968 -32.400 1.00 40.94 337 LEU A N 1
ATOM 2545 C CA . LEU A 1 337 ? -21.041 6.736 -31.144 1.00 40.94 337 LEU A CA 1
ATOM 2546 C C . LEU A 1 337 ? -21.912 8.007 -31.168 1.00 40.94 337 LEU A C 1
ATOM 2548 O O . LEU A 1 337 ? -22.071 8.675 -30.149 1.00 40.94 337 LEU A O 1
ATOM 2552 N N . GLY A 1 338 ? -22.536 8.318 -32.310 1.00 40.47 338 GLY A N 1
ATOM 2553 C CA . GLY A 1 338 ? -23.462 9.446 -32.483 1.00 40.47 338 GLY A CA 1
ATOM 2554 C C . GLY A 1 338 ? -24.845 9.273 -31.838 1.00 40.47 338 GLY A C 1
ATOM 2555 O O . GLY A 1 338 ? -25.685 10.163 -31.963 1.00 40.47 338 GLY A O 1
ATOM 2556 N N . PHE A 1 339 ? -25.093 8.161 -31.141 1.00 37.28 339 PHE A N 1
ATOM 2557 C CA . PHE A 1 339 ? -26.336 7.885 -30.418 1.00 37.28 339 PHE A CA 1
ATOM 2558 C C . PHE A 1 339 ? -26.069 7.532 -28.948 1.00 37.28 339 PHE A C 1
ATOM 2560 O O . PHE A 1 339 ? -26.380 6.446 -28.478 1.00 37.28 339 PHE A O 1
ATOM 2567 N N . THR A 1 340 ? -25.567 8.496 -28.181 1.00 34.59 340 THR A N 1
ATOM 2568 C CA . THR A 1 340 ? -25.929 8.601 -26.760 1.00 34.59 340 THR A CA 1
ATOM 2569 C C . THR A 1 340 ? -26.358 10.030 -26.500 1.00 34.59 340 THR A C 1
ATOM 2571 O O . THR A 1 340 ? -25.563 10.970 -26.543 1.00 34.59 340 THR A O 1
ATOM 2574 N N . GLY A 1 341 ? -27.673 10.180 -26.360 1.00 32.81 341 GLY A N 1
ATOM 2575 C CA . GLY A 1 341 ? -28.354 11.451 -26.233 1.00 32.81 341 GLY A CA 1
ATOM 2576 C C . GLY A 1 341 ? -27.929 12.232 -24.996 1.00 32.81 341 GLY A C 1
ATOM 2577 O O . GLY A 1 341 ? -27.466 11.694 -23.994 1.00 32.81 341 GLY A O 1
ATOM 2578 N N . ARG A 1 342 ? -28.158 13.543 -25.077 1.00 43.94 342 ARG A N 1
ATOM 2579 C CA . ARG A 1 342 ? -28.309 14.398 -23.905 1.00 43.94 342 ARG A CA 1
ATOM 2580 C C . ARG A 1 342 ? -29.448 13.854 -23.043 1.00 43.94 342 ARG A C 1
ATOM 2582 O O . ARG A 1 342 ? -30.594 14.245 -23.232 1.00 43.94 342 ARG A O 1
ATOM 2589 N N . GLU A 1 343 ? -29.117 13.044 -22.053 1.00 29.52 343 GLU A N 1
ATOM 2590 C CA . GLU A 1 343 ? -29.907 12.962 -20.835 1.00 29.52 343 GLU A CA 1
ATOM 2591 C C . GLU A 1 343 ? -29.160 13.714 -19.739 1.00 29.52 343 GLU A C 1
ATOM 2593 O O . GLU A 1 343 ? -28.186 13.248 -19.157 1.00 29.52 343 GLU A O 1
ATOM 2598 N N . ARG A 1 344 ? -29.643 14.923 -19.439 1.00 34.69 344 ARG A N 1
ATOM 2599 C CA . ARG A 1 344 ? -29.623 15.355 -18.046 1.00 34.69 344 ARG A CA 1
ATOM 2600 C C . ARG A 1 344 ? -30.653 14.488 -17.339 1.00 34.69 344 ARG A C 1
ATOM 2602 O O . ARG A 1 344 ? -31.843 14.759 -17.452 1.00 34.69 344 ARG A O 1
ATOM 2609 N N . ALA A 1 345 ? -30.187 13.488 -16.611 1.00 28.77 345 ALA A N 1
ATOM 2610 C CA . ALA A 1 345 ? -30.947 12.897 -15.531 1.00 28.77 345 ALA A CA 1
ATOM 2611 C C . ALA A 1 345 ? -30.249 13.304 -14.235 1.00 28.77 345 ALA A C 1
ATOM 2613 O O . ALA A 1 345 ? -29.150 12.847 -13.927 1.00 28.77 345 ALA A O 1
ATOM 2614 N N . SER A 1 346 ? -30.883 14.212 -13.489 1.00 44.44 346 SER A N 1
ATOM 2615 C CA . SER A 1 346 ? -30.695 14.289 -12.048 1.00 44.44 346 SER A CA 1
ATOM 2616 C C . SER A 1 346 ? -31.114 12.932 -11.485 1.00 44.44 346 SER A C 1
ATOM 2618 O O . SER A 1 346 ? -32.292 12.682 -11.237 1.00 44.44 346 SER A O 1
ATOM 2620 N N . GLY A 1 347 ? -30.157 12.023 -11.377 1.00 29.45 347 GLY A N 1
ATOM 2621 C CA . GLY A 1 347 ? -30.333 10.762 -10.693 1.00 29.45 347 GLY A CA 1
ATOM 2622 C C . GLY A 1 347 ? -30.067 10.984 -9.219 1.00 29.45 347 GLY A C 1
ATOM 2623 O O . GLY A 1 347 ? -28.973 10.715 -8.741 1.00 29.45 347 GLY A O 1
ATOM 2624 N N . THR A 1 348 ? -31.077 11.442 -8.484 1.00 35.22 348 THR A N 1
ATOM 2625 C CA . THR A 1 348 ? -31.298 10.898 -7.145 1.00 35.22 348 THR A CA 1
ATOM 2626 C C . THR A 1 348 ? -31.434 9.388 -7.314 1.00 35.22 348 THR A C 1
ATOM 2628 O O . THR A 1 348 ? -32.539 8.879 -7.497 1.00 35.22 348 THR A O 1
ATOM 2631 N N . VAL A 1 349 ? -30.315 8.662 -7.293 1.00 31.88 349 VAL A N 1
ATOM 2632 C CA . VAL A 1 349 ? -30.346 7.249 -6.931 1.00 31.88 349 VAL A CA 1
ATOM 2633 C C . VAL A 1 349 ? -30.490 7.253 -5.423 1.00 31.88 349 VAL A C 1
ATOM 2635 O O . VAL A 1 349 ? -29.535 7.144 -4.663 1.00 31.88 349 VAL A O 1
ATOM 2638 N N . GLY A 1 350 ? -31.734 7.460 -5.000 1.00 34.41 350 GLY A N 1
ATOM 2639 C CA . GLY A 1 350 ? -32.181 6.941 -3.732 1.00 34.41 350 GLY A CA 1
ATOM 2640 C C . GLY A 1 350 ? -32.067 5.431 -3.825 1.00 34.41 350 GLY A C 1
ATOM 2641 O O . GLY A 1 350 ? -33.045 4.758 -4.133 1.00 34.41 350 GLY A O 1
ATOM 2642 N N . ASN A 1 351 ? -30.891 4.897 -3.506 1.00 31.27 351 ASN A N 1
ATOM 2643 C CA . ASN A 1 351 ? -30.853 3.609 -2.849 1.00 31.27 351 ASN A CA 1
ATOM 2644 C C . ASN A 1 351 ? -31.357 3.842 -1.421 1.00 31.27 351 ASN A C 1
ATOM 2646 O O . ASN A 1 351 ? -30.625 3.750 -0.448 1.00 31.27 351 ASN A O 1
ATOM 2650 N N . GLN A 1 352 ? -32.673 4.049 -1.300 1.00 36.81 352 GLN A N 1
ATOM 2651 C CA . GLN A 1 352 ? -33.422 3.419 -0.220 1.00 36.81 352 GLN A CA 1
ATOM 2652 C C . GLN A 1 352 ? -33.463 1.908 -0.507 1.00 36.81 352 GLN A C 1
ATOM 2654 O O . GLN A 1 352 ? -34.518 1.302 -0.657 1.00 36.81 352 GLN A O 1
ATOM 2659 N N . GLY A 1 353 ? -32.287 1.296 -0.638 1.00 29.36 353 GLY A N 1
ATOM 2660 C CA . GLY A 1 353 ? -32.128 -0.090 -0.272 1.00 29.36 353 GLY A CA 1
ATOM 2661 C C . GLY A 1 353 ? -32.020 -0.045 1.235 1.00 29.36 353 GLY A C 1
ATOM 2662 O O . GLY A 1 353 ? -31.164 0.660 1.761 1.00 29.36 353 GLY A O 1
ATOM 2663 N N . LEU A 1 354 ? -32.927 -0.720 1.936 1.00 37.00 354 LEU A N 1
ATOM 2664 C CA . LEU A 1 354 ? -32.688 -1.092 3.324 1.00 37.00 354 LEU A CA 1
ATOM 2665 C C . LEU A 1 354 ? -31.226 -1.542 3.401 1.00 37.00 354 LEU A C 1
ATOM 2667 O O . LEU A 1 354 ? -30.886 -2.521 2.735 1.00 37.00 354 LEU A O 1
ATOM 2671 N N . ALA A 1 355 ? -30.374 -0.810 4.129 1.00 46.03 355 ALA A N 1
ATOM 2672 C CA . ALA A 1 355 ? -29.061 -1.290 4.536 1.00 46.03 355 ALA A CA 1
ATOM 2673 C C . ALA A 1 355 ? -29.335 -2.497 5.435 1.00 46.03 355 ALA A C 1
ATOM 2675 O O . ALA A 1 355 ? -29.471 -2.403 6.653 1.00 46.03 355 ALA A O 1
ATOM 2676 N N . GLY A 1 356 ? -29.639 -3.615 4.783 1.00 51.81 356 GLY A N 1
ATOM 2677 C CA . GLY A 1 356 ? -29.943 -4.868 5.419 1.00 51.81 356 GLY A CA 1
ATOM 2678 C C . GLY A 1 356 ? -28.654 -5.305 6.067 1.00 51.81 356 GLY A C 1
ATOM 2679 O O . GLY A 1 356 ? -27.611 -5.316 5.417 1.00 51.81 356 GLY A O 1
ATOM 2680 N N . LEU A 1 357 ? -28.734 -5.635 7.349 1.00 57.53 357 LEU A N 1
ATOM 2681 C CA . LEU A 1 357 ? -27.669 -6.321 8.062 1.00 57.53 357 LEU A CA 1
ATOM 2682 C C . LEU A 1 357 ? -27.124 -7.433 7.161 1.00 57.53 357 LEU A C 1
ATOM 2684 O O . LEU A 1 357 ? -27.835 -8.400 6.878 1.00 57.53 357 LEU A O 1
ATOM 2688 N N . SER A 1 358 ? -25.890 -7.276 6.677 1.00 68.50 358 SER A N 1
ATOM 2689 C CA . SER A 1 358 ? -25.292 -8.270 5.783 1.00 68.50 358 SER A CA 1
ATOM 2690 C C . SER A 1 358 ? -24.907 -9.517 6.571 1.00 68.50 358 SER A C 1
ATOM 2692 O O . SER A 1 358 ? -24.894 -10.630 6.040 1.00 68.50 358 SER A O 1
ATOM 2694 N N . ARG A 1 359 ? -24.668 -9.342 7.876 1.00 78.75 359 ARG A N 1
ATOM 2695 C CA . ARG A 1 359 ? -24.464 -10.428 8.819 1.00 78.75 359 ARG A CA 1
ATOM 2696 C C . ARG A 1 359 ? -24.867 -10.046 10.236 1.00 78.75 359 ARG A C 1
ATOM 2698 O O . ARG A 1 359 ? -24.700 -8.900 10.640 1.00 78.75 359 ARG A O 1
ATOM 2705 N N . LEU A 1 360 ? -25.328 -11.045 10.987 1.00 85.19 360 LEU A N 1
ATOM 2706 C CA . LEU A 1 360 ? -25.494 -10.995 12.434 1.00 85.19 360 LEU A CA 1
ATOM 2707 C C . LEU A 1 360 ? -24.872 -12.250 13.057 1.00 85.19 360 LEU A C 1
ATOM 2709 O O . LEU A 1 360 ? -25.218 -13.370 12.680 1.00 85.19 360 LEU A O 1
ATOM 2713 N N . GLU A 1 361 ? -23.968 -12.064 14.013 1.00 86.06 361 GLU A N 1
ATOM 2714 C CA . GLU A 1 361 ? -23.339 -13.128 14.797 1.00 86.06 361 GLU A CA 1
ATOM 2715 C C . GLU A 1 361 ? -23.495 -12.805 16.293 1.00 86.06 361 GLU A C 1
ATOM 2717 O O . GLU A 1 361 ? -23.224 -11.690 16.732 1.00 86.06 361 GLU A O 1
ATOM 2722 N N . ILE A 1 362 ? -23.933 -13.776 17.101 1.00 81.12 362 ILE A N 1
ATOM 2723 C CA . ILE A 1 362 ? -23.975 -13.628 18.565 1.00 81.12 362 ILE A CA 1
ATOM 2724 C C . ILE A 1 362 ? -22.663 -14.176 19.122 1.00 81.12 362 ILE A C 1
ATOM 2726 O O . ILE A 1 362 ? -22.427 -15.387 19.087 1.00 81.12 362 ILE A O 1
ATOM 2730 N N . LEU A 1 363 ? -21.814 -13.292 19.640 1.00 81.75 363 LEU A N 1
ATOM 2731 C CA . LEU A 1 363 ? -20.511 -13.640 20.190 1.00 81.75 363 LEU A CA 1
ATOM 2732 C C . LEU A 1 363 ? -20.636 -13.867 21.696 1.00 81.75 363 LEU A C 1
ATOM 2734 O O . LEU A 1 363 ? -21.006 -12.965 22.447 1.00 81.75 363 LEU A O 1
ATOM 2738 N N . ARG A 1 364 ? -20.301 -15.079 22.144 1.00 71.38 364 ARG A N 1
ATOM 2739 C CA . ARG A 1 364 ? -20.128 -15.369 23.572 1.00 71.38 364 ARG A CA 1
ATOM 2740 C C . ARG A 1 364 ? -18.739 -14.943 24.023 1.00 71.38 364 ARG A C 1
ATOM 2742 O O . ARG A 1 364 ? -17.777 -15.114 23.271 1.00 71.38 364 ARG A O 1
ATOM 2749 N N . ALA A 1 365 ? -18.639 -14.458 25.256 1.00 60.09 365 ALA A N 1
ATOM 2750 C CA . ALA A 1 365 ? -17.365 -14.150 25.887 1.00 60.09 365 ALA A CA 1
ATOM 2751 C C . ALA A 1 365 ? -16.438 -15.374 25.857 1.00 60.09 365 ALA A C 1
ATOM 2753 O O . ALA A 1 365 ? -16.787 -16.448 26.357 1.00 60.09 365 ALA A O 1
ATOM 2754 N N . TYR A 1 366 ? -15.252 -15.208 25.279 1.00 66.12 366 TYR A N 1
ATOM 2755 C CA . TYR A 1 366 ? -14.233 -16.249 25.239 1.00 66.12 366 TYR A CA 1
ATOM 2756 C C . TYR A 1 366 ? -12.862 -15.684 25.637 1.00 66.12 366 TYR A C 1
ATOM 2758 O O . TYR A 1 366 ? -12.625 -14.473 25.582 1.00 66.12 366 TYR A O 1
ATOM 2766 N N . GLU A 1 367 ? -11.966 -16.559 26.095 1.00 47.75 367 GLU A N 1
ATOM 2767 C CA . GLU A 1 367 ? -10.616 -16.173 26.506 1.00 47.75 367 GLU A CA 1
ATOM 2768 C C . GLU A 1 367 ? -9.748 -15.890 25.272 1.00 47.75 367 GLU A C 1
ATOM 2770 O O . GLU A 1 367 ? -9.649 -16.712 24.362 1.00 47.75 367 GLU A O 1
ATOM 2775 N N . MET A 1 368 ? -9.155 -14.697 25.228 1.00 56.97 368 MET A N 1
ATOM 2776 C CA . MET A 1 368 ? -8.380 -14.207 24.091 1.00 56.97 368 MET A CA 1
ATOM 2777 C C . MET A 1 368 ? -6.895 -14.140 24.442 1.00 56.97 368 MET A C 1
ATOM 2779 O O . MET A 1 368 ? -6.525 -13.558 25.464 1.00 56.97 368 MET A O 1
ATOM 2783 N N . GLU A 1 369 ? -6.033 -14.651 23.562 1.00 49.72 369 GLU A N 1
ATOM 2784 C CA . GLU A 1 369 ? -4.594 -14.389 23.625 1.00 49.72 369 GLU A CA 1
ATOM 2785 C C . GLU A 1 369 ? -4.316 -12.984 23.081 1.00 49.72 369 GLU A C 1
ATOM 2787 O O . GLU A 1 369 ? -4.101 -12.767 21.896 1.00 49.72 369 GLU A O 1
ATOM 2792 N N . LEU A 1 370 ? -4.390 -11.999 23.971 1.00 51.75 370 LEU A N 1
ATOM 2793 C CA . LEU A 1 370 ? -4.343 -10.574 23.631 1.00 51.75 370 LEU A CA 1
ATOM 2794 C C . LEU A 1 370 ? -2.926 -9.970 23.662 1.00 51.75 370 LEU A C 1
ATOM 2796 O O . LEU A 1 370 ? -2.764 -8.760 23.497 1.00 51.75 370 LEU A O 1
ATOM 2800 N N . GLY A 1 371 ? -1.905 -10.789 23.930 1.00 47.22 371 GLY A N 1
ATOM 2801 C CA . GLY A 1 371 ? -0.540 -10.318 24.170 1.00 47.22 371 GLY A CA 1
ATOM 2802 C C . GLY A 1 371 ? -0.414 -9.395 25.402 1.00 47.22 371 GLY A C 1
ATOM 2803 O O . GLY A 1 371 ? -1.358 -9.242 26.182 1.00 47.22 371 GLY A O 1
ATOM 2804 N N . PRO A 1 372 ? 0.760 -8.782 25.633 1.00 40.28 372 PRO A N 1
ATOM 2805 C CA . PRO A 1 372 ? 1.008 -7.927 26.801 1.00 40.28 372 PRO A CA 1
ATOM 2806 C C . PRO A 1 372 ? 0.203 -6.609 26.813 1.00 40.28 372 PRO A C 1
ATOM 2808 O O . PRO A 1 372 ? -0.209 -6.175 27.892 1.00 40.28 372 PRO A O 1
ATOM 2811 N N . GLY A 1 373 ? -0.130 -6.028 25.651 1.00 43.84 373 GLY A N 1
ATOM 2812 C CA . GLY A 1 373 ? -0.920 -4.784 25.545 1.00 43.84 373 GLY A CA 1
ATOM 2813 C C . GLY A 1 373 ? -2.339 -4.880 26.131 1.00 43.84 373 GLY A C 1
ATOM 2814 O O . GLY A 1 373 ? -2.913 -3.896 26.611 1.00 43.84 373 GLY A O 1
ATOM 2815 N N . ALA A 1 374 ? -2.879 -6.097 26.224 1.00 43.31 374 ALA A N 1
ATOM 2816 C CA . ALA A 1 374 ? -4.136 -6.408 26.902 1.00 43.31 374 ALA A CA 1
ATOM 2817 C C . ALA A 1 374 ? -4.185 -5.949 28.363 1.00 43.31 374 ALA A C 1
ATOM 2819 O O . ALA A 1 374 ? -5.259 -5.662 28.901 1.00 43.31 374 ALA A O 1
ATOM 2820 N N . LEU A 1 375 ? -3.025 -5.902 29.019 1.00 42.88 375 LEU A N 1
ATOM 2821 C CA . LEU A 1 375 ? -2.918 -5.757 30.465 1.00 42.88 375 LEU A CA 1
ATOM 2822 C C . LEU A 1 375 ? -2.865 -4.300 30.921 1.00 42.88 375 LEU A C 1
ATOM 2824 O O . LEU A 1 375 ? -3.047 -4.044 32.113 1.00 42.88 375 LEU A O 1
ATOM 2828 N N . LEU A 1 376 ? -2.695 -3.350 29.995 1.00 42.94 376 LEU A N 1
ATOM 2829 C CA . LEU A 1 376 ? -2.702 -1.912 30.275 1.00 42.94 376 LEU A CA 1
ATOM 2830 C C . LEU A 1 376 ? -3.967 -1.513 31.058 1.00 42.94 376 LEU A C 1
ATOM 2832 O O . LEU A 1 376 ? -5.086 -1.763 30.618 1.00 42.94 376 LEU A O 1
ATOM 2836 N N . GLY A 1 377 ? -3.810 -0.933 32.249 1.00 36.94 377 GLY A N 1
ATOM 2837 C CA . GLY A 1 377 ? -4.945 -0.524 33.091 1.00 36.94 377 GLY A CA 1
ATOM 2838 C C . GLY A 1 377 ? -5.674 -1.654 33.836 1.00 36.94 377 GLY A C 1
ATOM 2839 O O . GLY A 1 377 ? -6.771 -1.427 34.336 1.00 36.94 377 GLY A O 1
ATOM 2840 N N . THR A 1 378 ? -5.096 -2.858 33.942 1.00 41.94 378 THR A N 1
ATOM 2841 C CA . THR A 1 378 ? -5.685 -3.992 34.688 1.00 41.94 378 THR A CA 1
ATOM 2842 C C . THR A 1 378 ? -4.783 -4.467 35.836 1.00 41.94 378 THR A C 1
ATOM 2844 O O . THR A 1 378 ? -3.576 -4.239 35.833 1.00 41.94 378 THR A O 1
ATOM 2847 N N . THR A 1 379 ? -5.328 -5.200 36.815 1.00 35.84 379 THR A N 1
ATOM 2848 C CA . THR A 1 379 ? -4.531 -5.832 37.892 1.00 35.84 379 THR A CA 1
ATOM 2849 C C . THR A 1 379 ? -3.659 -7.005 37.410 1.00 35.84 379 THR A C 1
ATOM 2851 O O . THR A 1 379 ? -2.790 -7.468 38.151 1.00 35.84 379 THR A O 1
ATOM 2854 N N . GLY A 1 380 ? -3.833 -7.471 36.164 1.00 37.28 380 GLY A N 1
ATOM 2855 C CA . GLY A 1 380 ? -3.057 -8.561 35.560 1.00 37.28 380 GLY A CA 1
ATOM 2856 C C . GLY A 1 380 ? -1.571 -8.244 35.339 1.00 37.28 380 GLY A C 1
ATOM 2857 O O . GLY A 1 380 ? -0.765 -9.168 35.246 1.00 37.28 380 GLY A O 1
ATOM 2858 N N . LEU A 1 381 ? -1.186 -6.961 35.372 1.00 35.72 381 LEU A N 1
ATOM 2859 C CA . LEU A 1 381 ? 0.204 -6.478 35.288 1.00 35.72 381 LEU A CA 1
ATOM 2860 C C . LEU A 1 381 ? 1.127 -7.122 36.341 1.00 35.72 381 LEU A C 1
ATOM 2862 O O . LEU A 1 381 ? 2.308 -7.354 36.094 1.00 35.72 381 LEU A O 1
ATOM 2866 N N . VAL A 1 382 ? 0.579 -7.464 37.512 1.00 41.31 382 VAL A N 1
ATOM 2867 C CA . VAL A 1 382 ? 1.325 -8.057 38.637 1.00 41.31 382 VAL A CA 1
ATOM 2868 C C . VAL A 1 382 ? 1.736 -9.512 38.360 1.00 41.31 382 VAL A C 1
ATOM 2870 O O . VAL A 1 382 ? 2.692 -10.013 38.952 1.00 41.31 382 VAL A O 1
ATOM 2873 N N . ARG A 1 383 ? 1.038 -10.205 37.449 1.00 39.53 383 ARG A N 1
ATOM 2874 C CA . ARG A 1 383 ? 1.223 -11.642 37.170 1.00 39.53 383 ARG A CA 1
ATOM 2875 C C . ARG A 1 383 ? 2.145 -11.938 35.989 1.00 39.53 383 ARG A C 1
ATOM 2877 O O . ARG A 1 383 ? 2.383 -13.102 35.690 1.00 39.53 383 ARG A O 1
ATOM 2884 N N . LEU A 1 384 ? 2.673 -10.904 35.343 1.00 42.75 384 LEU A N 1
ATOM 2885 C CA . LEU A 1 384 ? 3.536 -11.045 34.177 1.00 42.75 384 LEU A CA 1
ATOM 2886 C C . LEU A 1 384 ? 4.834 -11.795 34.496 1.00 42.75 384 LEU A C 1
ATOM 2888 O O . LEU A 1 384 ? 5.413 -11.605 35.574 1.00 42.75 384 LEU A O 1
ATOM 2892 N N . THR A 1 385 ? 5.307 -12.612 33.552 1.00 44.81 385 THR A N 1
ATOM 2893 C CA . THR A 1 385 ? 6.648 -13.218 33.603 1.00 44.81 385 THR A CA 1
ATOM 2894 C C . THR A 1 385 ? 7.732 -12.147 33.459 1.00 44.81 385 THR A C 1
ATOM 2896 O O . THR A 1 385 ? 7.445 -11.002 33.114 1.00 44.81 385 THR A O 1
ATOM 2899 N N . GLN A 1 386 ? 8.994 -12.487 33.735 1.00 35.88 386 GLN A N 1
ATOM 2900 C CA . GLN A 1 386 ? 10.086 -11.513 33.656 1.00 35.88 386 GLN A CA 1
ATOM 2901 C C . GLN A 1 386 ? 10.233 -10.936 32.234 1.00 35.88 386 GLN A C 1
ATOM 2903 O O . GLN A 1 386 ? 10.339 -9.723 32.100 1.00 35.88 386 GLN A O 1
ATOM 2908 N N . GLU A 1 387 ? 10.104 -11.764 31.190 1.00 39.31 387 GLU A N 1
ATOM 2909 C CA . GLU A 1 387 ? 10.091 -11.328 29.782 1.00 39.31 387 GLU A CA 1
ATOM 2910 C C . GLU A 1 387 ? 8.882 -10.441 29.445 1.00 39.31 387 GLU A C 1
ATOM 2912 O O . GLU A 1 387 ? 9.035 -9.387 28.831 1.00 39.31 387 GLU A O 1
ATOM 2917 N N . GLN A 1 388 ? 7.681 -10.807 29.903 1.00 39.41 388 GLN A N 1
ATOM 2918 C CA . GLN A 1 388 ? 6.466 -10.023 29.653 1.00 39.41 388 GLN A CA 1
ATOM 2919 C C . GLN A 1 388 ? 6.459 -8.688 30.414 1.00 39.41 388 GLN A C 1
ATOM 2921 O O . GLN A 1 388 ? 5.954 -7.691 29.904 1.00 39.41 388 GLN A O 1
ATOM 2926 N N . ARG A 1 389 ? 7.059 -8.635 31.613 1.00 41.19 389 ARG A N 1
ATOM 2927 C CA . ARG A 1 389 ? 7.308 -7.372 32.327 1.00 41.19 389 ARG A CA 1
ATOM 2928 C C . ARG A 1 389 ? 8.300 -6.507 31.570 1.00 41.19 389 ARG A C 1
ATOM 2930 O O . ARG A 1 389 ? 8.105 -5.304 31.526 1.00 41.19 389 ARG A O 1
ATOM 2937 N N . THR A 1 390 ? 9.338 -7.086 30.970 1.00 36.09 390 THR A N 1
ATOM 2938 C CA . THR A 1 390 ? 10.301 -6.330 30.158 1.00 36.09 390 THR A CA 1
ATOM 2939 C C . THR A 1 390 ? 9.653 -5.738 28.904 1.00 36.09 390 THR A C 1
ATOM 2941 O O . THR A 1 390 ? 9.969 -4.606 28.550 1.00 36.09 390 THR A O 1
ATOM 2944 N N . LEU A 1 391 ? 8.718 -6.451 28.268 1.00 39.78 391 LEU A N 1
ATOM 2945 C CA . LEU A 1 391 ? 7.934 -5.932 27.139 1.00 39.78 391 LEU A CA 1
ATOM 2946 C C . LEU A 1 391 ? 6.988 -4.798 27.565 1.00 39.78 391 LEU A C 1
ATOM 2948 O O . LEU A 1 391 ? 7.003 -3.732 26.960 1.00 39.78 391 LEU A O 1
ATOM 2952 N N . LEU A 1 392 ? 6.253 -4.976 28.663 1.00 39.81 392 LEU A N 1
ATOM 2953 C CA . LEU A 1 392 ? 5.363 -3.952 29.216 1.00 39.81 392 LEU A CA 1
ATOM 2954 C C . LEU A 1 392 ? 6.122 -2.706 29.719 1.00 39.81 392 LEU A C 1
ATOM 2956 O O . LEU A 1 392 ? 5.675 -1.582 29.518 1.00 39.81 392 LEU A O 1
ATOM 2960 N N . VAL A 1 393 ? 7.264 -2.880 30.392 1.00 38.31 393 VAL A N 1
ATOM 2961 C CA . VAL A 1 393 ? 8.095 -1.760 30.870 1.00 38.31 393 VAL A CA 1
ATOM 2962 C C . VAL A 1 393 ? 8.633 -0.954 29.686 1.00 38.31 393 VAL A C 1
ATOM 2964 O O . VAL A 1 393 ? 8.627 0.266 29.765 1.00 38.31 393 VAL A O 1
ATOM 2967 N N . ARG A 1 394 ? 8.975 -1.605 28.564 1.00 37.62 394 ARG A N 1
ATOM 2968 C CA . ARG A 1 394 ? 9.337 -0.945 27.295 1.00 37.62 394 ARG A CA 1
ATOM 2969 C C . ARG A 1 394 ? 8.169 -0.147 26.694 1.00 37.62 394 ARG A C 1
ATOM 2971 O O . ARG A 1 394 ? 8.342 1.011 26.318 1.00 37.62 394 ARG A O 1
ATOM 2978 N N . GLU A 1 395 ? 6.963 -0.717 26.669 1.00 39.62 395 GLU A N 1
ATOM 2979 C CA . GLU A 1 395 ? 5.731 -0.031 26.229 1.00 39.62 395 GLU A CA 1
ATOM 2980 C C . GLU A 1 395 ? 5.422 1.212 27.087 1.00 39.62 395 GLU A C 1
ATOM 2982 O O . GLU A 1 395 ? 5.140 2.298 26.574 1.00 39.62 395 GLU A O 1
ATOM 2987 N N . MET A 1 396 ? 5.538 1.063 28.408 1.00 37.56 396 MET A N 1
ATOM 2988 C CA . MET A 1 396 ? 5.370 2.114 29.413 1.00 37.56 396 MET A CA 1
ATOM 2989 C C . MET A 1 396 ? 6.556 3.057 29.517 1.00 37.56 396 MET A C 1
ATOM 2991 O O . MET A 1 396 ? 6.518 3.978 30.316 1.00 37.56 396 MET A O 1
ATOM 2995 N N . GLU A 1 397 ? 7.631 2.845 28.785 1.00 34.56 397 GLU A N 1
ATOM 2996 C CA . GLU A 1 397 ? 8.706 3.801 28.719 1.00 34.56 397 GLU A CA 1
ATOM 2997 C C . GLU A 1 397 ? 8.396 4.749 27.527 1.00 34.56 397 GLU A C 1
ATOM 2999 O O . GLU A 1 397 ? 8.489 5.974 27.622 1.00 34.56 397 GLU A O 1
ATOM 3004 N N . LEU A 1 398 ? 7.893 4.280 26.389 1.00 34.53 398 LEU A N 1
ATOM 3005 C CA . LEU A 1 398 ? 7.694 5.137 25.212 1.00 34.53 398 LEU A CA 1
ATOM 3006 C C . LEU A 1 398 ? 6.806 6.387 25.412 1.00 34.53 398 LEU A C 1
ATOM 3008 O O . LEU A 1 398 ? 7.143 7.463 24.913 1.00 34.53 398 LEU A O 1
ATOM 3012 N N . ALA A 1 399 ? 5.709 6.286 26.164 1.00 32.38 399 ALA A N 1
ATOM 3013 C CA . ALA A 1 399 ? 4.720 7.368 26.317 1.00 32.38 399 ALA A CA 1
ATOM 3014 C C . ALA A 1 399 ? 5.230 8.651 27.056 1.00 32.38 399 ALA A C 1
ATOM 3016 O O . ALA A 1 399 ? 4.563 9.673 27.117 1.00 32.38 399 ALA A O 1
ATOM 3017 N N . LEU A 1 400 ? 6.419 8.563 27.645 1.00 33.09 400 LEU A N 1
ATOM 3018 C CA . LEU A 1 400 ? 7.193 9.411 28.575 1.00 33.09 400 LEU A CA 1
ATOM 3019 C C . LEU A 1 400 ? 8.225 10.273 27.876 1.00 33.09 400 LEU A C 1
ATOM 3021 O O . LEU A 1 400 ? 8.455 11.437 28.204 1.00 33.09 400 LEU A O 1
ATOM 3025 N N . GLN A 1 401 ? 8.840 9.716 26.837 1.00 30.61 401 GLN A N 1
ATOM 3026 C CA . GLN A 1 401 ? 9.684 10.524 25.961 1.00 30.61 401 GLN A CA 1
ATOM 3027 C C . GLN A 1 401 ? 8.830 11.494 25.136 1.00 30.61 401 GLN A C 1
ATOM 3029 O O . GLN A 1 401 ? 9.329 12.518 24.687 1.00 30.61 401 GLN A O 1
ATOM 3034 N N . LEU A 1 402 ? 7.534 11.208 25.007 1.00 33.97 402 LEU A N 1
ATOM 3035 C CA . LEU A 1 402 ? 6.553 12.023 24.296 1.00 33.97 402 LEU A CA 1
ATOM 3036 C C . LEU A 1 402 ? 5.915 13.128 25.160 1.00 33.97 402 LEU A C 1
ATOM 3038 O O . LEU A 1 402 ? 5.179 13.943 24.618 1.00 33.97 402 LEU A O 1
ATOM 3042 N N . ASN A 1 403 ? 6.203 13.189 26.469 1.00 30.06 403 ASN A N 1
ATOM 3043 C CA . ASN A 1 403 ? 5.561 14.124 27.405 1.00 30.06 403 ASN A CA 1
ATOM 3044 C C . ASN A 1 403 ? 6.515 15.192 27.978 1.00 30.06 403 ASN A C 1
ATOM 3046 O O . ASN A 1 403 ? 6.199 15.836 28.979 1.00 30.06 403 ASN A O 1
ATOM 3050 N N . GLN A 1 404 ? 7.699 15.384 27.381 1.00 30.16 404 GLN A N 1
ATOM 3051 C CA . GLN A 1 404 ? 8.529 16.542 27.717 1.00 30.16 404 GLN A CA 1
ATOM 3052 C C . GLN A 1 404 ? 8.111 17.751 26.870 1.00 30.16 404 GLN A C 1
ATOM 3054 O O . GLN A 1 404 ? 8.241 17.701 25.645 1.00 30.16 404 GLN A O 1
ATOM 3059 N N . PRO A 1 405 ? 7.650 18.861 27.478 1.00 29.14 405 PRO A N 1
ATOM 3060 C CA . PRO A 1 405 ? 7.516 20.110 26.752 1.00 29.14 405 PRO A CA 1
ATOM 3061 C C . PRO A 1 405 ? 8.907 20.551 26.295 1.00 29.14 405 PRO A C 1
ATOM 3063 O O . PRO A 1 405 ? 9.855 20.590 27.079 1.00 29.14 405 PRO A O 1
ATOM 3066 N N . TYR A 1 406 ? 9.015 20.883 25.012 1.00 29.05 406 TYR A N 1
ATOM 3067 C CA . TYR A 1 406 ? 10.196 21.474 24.396 1.00 29.05 406 TYR A CA 1
ATOM 3068 C C . TYR A 1 406 ? 10.499 22.824 25.077 1.00 29.05 406 TYR A C 1
ATOM 3070 O O . TYR A 1 406 ? 10.050 23.881 24.641 1.00 29.05 406 TYR A O 1
ATOM 3078 N N . ALA A 1 407 ? 11.239 22.807 26.185 1.00 29.11 407 ALA A N 1
ATOM 3079 C CA . ALA A 1 407 ? 11.875 23.995 26.727 1.00 29.11 407 ALA A CA 1
ATOM 3080 C C . ALA A 1 407 ? 13.218 24.156 26.011 1.00 29.11 407 ALA A C 1
ATOM 3082 O O . ALA A 1 407 ? 14.105 23.311 26.114 1.00 29.11 407 ALA A O 1
ATOM 3083 N N . ALA A 1 408 ? 13.339 25.232 25.236 1.00 27.70 408 ALA A N 1
ATOM 3084 C CA . ALA A 1 408 ? 14.552 25.594 24.518 1.00 27.70 408 ALA A CA 1
ATOM 3085 C C . ALA A 1 408 ? 15.795 25.529 25.433 1.00 27.70 408 ALA A C 1
ATOM 3087 O O . ALA A 1 408 ? 15.766 26.109 26.523 1.00 27.70 408 ALA A O 1
ATOM 3088 N N . PRO A 1 409 ? 16.912 24.905 25.010 1.00 33.06 409 PRO A N 1
ATOM 3089 C CA . PRO A 1 409 ? 18.138 24.953 25.788 1.00 33.06 409 PRO A CA 1
ATOM 3090 C C . PRO A 1 409 ? 18.734 26.363 25.698 1.00 33.06 409 PRO A C 1
ATOM 3092 O O . PRO A 1 409 ? 19.339 26.752 24.698 1.00 33.06 409 PRO A O 1
ATOM 3095 N N . ARG A 1 410 ? 18.569 27.142 26.770 1.00 29.83 410 ARG A N 1
ATOM 3096 C CA . ARG A 1 410 ? 19.501 28.219 27.107 1.00 29.83 410 ARG A CA 1
ATOM 3097 C C . ARG A 1 410 ? 20.634 27.624 27.931 1.00 29.83 410 ARG A C 1
ATOM 3099 O O . ARG A 1 410 ? 20.378 27.088 28.998 1.00 29.83 410 ARG A O 1
ATOM 3106 N N . GLY A 1 411 ? 21.859 27.845 27.463 1.00 27.34 411 GLY A N 1
ATOM 3107 C CA . GLY A 1 411 ? 23.044 27.921 28.313 1.00 27.34 411 GLY A CA 1
ATOM 3108 C C . GLY A 1 411 ? 23.624 26.582 28.751 1.00 27.34 411 GLY A C 1
ATOM 3109 O O . GLY A 1 411 ? 23.046 25.841 29.531 1.00 27.34 411 GLY A O 1
ATOM 3110 N N . THR A 1 412 ? 24.827 26.322 28.263 1.00 37.22 412 THR A N 1
ATOM 3111 C CA . THR A 1 412 ? 25.776 25.339 28.777 1.00 37.22 412 THR A CA 1
ATOM 3112 C C . THR A 1 412 ? 26.031 25.520 30.273 1.00 37.22 412 THR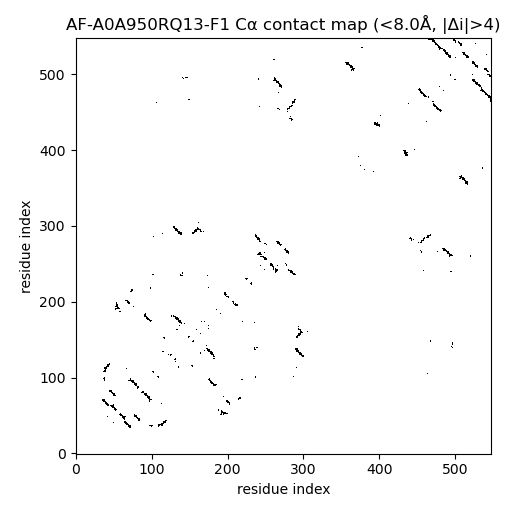 A C 1
ATOM 3114 O O . THR A 1 412 ? 26.467 26.598 30.668 1.00 37.22 412 THR A O 1
ATOM 3117 N N . GLU A 1 413 ? 25.935 24.452 31.064 1.00 28.03 413 GLU A N 1
ATOM 3118 C CA . GLU A 1 413 ? 26.907 24.244 32.137 1.00 28.03 413 GLU A CA 1
ATOM 3119 C C . GLU A 1 413 ? 27.114 22.752 32.406 1.00 28.03 413 GLU A C 1
ATOM 3121 O O . GLU A 1 413 ? 26.194 21.972 32.640 1.00 28.03 413 GLU A O 1
ATOM 3126 N N . GLN A 1 414 ? 28.372 22.369 32.268 1.00 33.44 414 GLN A N 1
ATOM 3127 C CA . GLN A 1 414 ? 28.919 21.037 32.395 1.00 33.44 414 GLN A CA 1
ATOM 3128 C C . GLN A 1 414 ? 29.310 20.851 33.863 1.00 33.44 414 GLN A C 1
ATOM 3130 O O . GLN A 1 414 ? 30.191 21.560 34.339 1.00 33.44 414 GLN A O 1
ATOM 3135 N N . VAL A 1 415 ? 28.711 19.893 34.575 1.00 28.23 415 VAL A N 1
ATOM 3136 C CA . VAL A 1 415 ? 29.262 19.430 35.857 1.00 28.23 415 VAL A CA 1
ATOM 3137 C C . VAL A 1 415 ? 29.298 17.907 35.890 1.00 28.23 415 VAL A C 1
ATOM 3139 O O . VAL A 1 415 ? 28.296 17.216 35.738 1.00 28.23 415 VAL A O 1
ATOM 3142 N N . VAL A 1 416 ? 30.523 17.418 36.058 1.00 32.41 416 VAL A N 1
ATOM 3143 C CA . VAL A 1 416 ? 30.952 16.033 36.247 1.00 32.41 416 VAL A CA 1
ATOM 3144 C C . VAL A 1 416 ? 30.795 15.656 37.728 1.00 32.41 416 VAL A C 1
ATOM 3146 O O . VAL A 1 416 ? 31.203 16.433 38.587 1.00 32.41 416 VAL A O 1
ATOM 3149 N N . GLY A 1 417 ? 30.298 14.454 38.046 1.00 26.38 417 GLY A N 1
ATOM 3150 C CA . GLY A 1 417 ? 30.413 13.869 39.395 1.00 26.38 417 GLY A CA 1
ATOM 3151 C C . GLY A 1 417 ? 29.478 12.679 39.671 1.00 26.38 417 GLY A C 1
ATOM 3152 O O . GLY A 1 417 ? 28.507 12.512 38.949 1.00 26.38 417 GLY A O 1
ATOM 3153 N N . PRO A 1 418 ? 29.788 11.814 40.656 1.00 28.84 418 PRO A N 1
ATOM 3154 C CA . PRO A 1 418 ? 29.828 10.358 40.484 1.00 28.84 418 PRO A CA 1
ATOM 3155 C C . PRO A 1 418 ? 28.553 9.597 40.885 1.00 28.84 418 PRO A C 1
ATOM 3157 O O . PRO A 1 418 ? 27.773 10.023 41.731 1.00 28.84 418 PRO A O 1
ATOM 3160 N N . SER A 1 419 ? 28.403 8.403 40.307 1.00 31.22 419 SER A N 1
ATOM 3161 C CA . SER A 1 419 ? 27.401 7.394 40.656 1.00 31.22 419 SER A CA 1
ATOM 3162 C C . SER A 1 419 ? 27.530 6.942 42.114 1.00 31.22 419 SER A C 1
ATOM 3164 O O . SER A 1 419 ? 28.550 6.365 42.496 1.00 31.22 419 SER A O 1
ATOM 3166 N N . ALA A 1 420 ? 26.470 7.130 42.899 1.00 24.39 420 ALA A N 1
ATOM 3167 C CA . ALA A 1 420 ? 26.279 6.481 44.189 1.00 24.39 420 ALA A CA 1
ATOM 3168 C C . ALA A 1 420 ? 25.103 5.500 44.081 1.00 24.39 420 ALA A C 1
ATOM 3170 O O . ALA A 1 420 ? 23.968 5.891 43.815 1.00 24.39 420 ALA A O 1
ATOM 3171 N N . VAL A 1 421 ? 25.400 4.214 44.268 1.00 36.94 421 VAL A N 1
ATOM 3172 C CA . VAL A 1 421 ? 24.405 3.154 44.457 1.00 36.94 421 VAL A CA 1
ATOM 3173 C C . VAL A 1 421 ? 23.815 3.316 45.856 1.00 36.94 421 VAL A C 1
ATOM 3175 O O . VAL A 1 421 ? 24.549 3.285 46.841 1.00 36.94 421 VAL A O 1
ATOM 3178 N N . GLY A 1 422 ? 22.494 3.470 45.943 1.00 23.75 422 GLY A N 1
ATOM 3179 C CA . GLY A 1 422 ? 21.758 3.515 47.203 1.00 23.75 422 GLY A CA 1
ATOM 3180 C C . GLY A 1 422 ? 20.371 2.903 47.040 1.00 23.75 422 GLY A C 1
ATOM 3181 O O . GLY A 1 422 ? 19.506 3.482 46.393 1.00 23.75 422 GLY A O 1
ATOM 3182 N N . GLN A 1 423 ? 20.167 1.724 47.626 1.00 35.34 423 GLN A N 1
ATOM 3183 C CA . GLN A 1 423 ? 18.843 1.153 47.876 1.00 35.34 423 GLN A CA 1
ATOM 3184 C C . GLN A 1 423 ? 18.308 1.741 49.185 1.00 35.34 423 GLN A C 1
ATOM 3186 O O . GLN A 1 423 ? 18.914 1.480 50.219 1.00 35.34 423 GLN A O 1
ATOM 3191 N N . VAL A 1 424 ? 17.165 2.437 49.162 1.00 25.47 424 VAL A N 1
ATOM 3192 C CA . VAL A 1 424 ? 16.210 2.487 50.287 1.00 25.47 424 VAL A CA 1
ATOM 3193 C C . VAL A 1 424 ? 14.785 2.641 49.746 1.00 25.47 424 VAL A C 1
ATOM 3195 O O . VAL A 1 424 ? 14.539 3.310 48.748 1.00 25.47 424 VAL A O 1
ATOM 3198 N N . ALA A 1 425 ? 13.880 1.948 50.430 1.00 28.00 425 ALA A N 1
ATOM 3199 C CA . ALA A 1 425 ? 12.469 1.741 50.177 1.00 28.00 425 ALA A CA 1
ATOM 3200 C C . ALA A 1 425 ? 11.565 2.980 50.289 1.00 28.00 425 ALA A C 1
ATOM 3202 O O . ALA A 1 425 ? 11.795 3.871 51.103 1.00 28.00 425 ALA A O 1
ATOM 3203 N N . GLY A 1 426 ? 10.434 2.878 49.582 1.00 29.11 426 GLY A N 1
ATOM 3204 C CA . GLY A 1 426 ? 9.203 3.620 49.837 1.00 29.11 426 GLY A CA 1
ATOM 3205 C C . GLY A 1 426 ? 9.124 4.965 49.122 1.00 29.11 426 GLY A C 1
ATOM 3206 O O . GLY A 1 426 ? 10.072 5.733 49.162 1.00 29.11 426 GLY A O 1
ATOM 3207 N N . VAL A 1 427 ? 7.940 5.235 48.555 1.00 22.28 427 VAL A N 1
ATOM 3208 C CA . VAL A 1 427 ? 7.366 6.536 48.146 1.00 22.28 427 VAL A CA 1
ATOM 3209 C C . VAL A 1 427 ? 6.941 6.592 46.666 1.00 22.28 427 VAL A C 1
ATOM 3211 O O . VAL A 1 427 ? 7.747 6.546 45.749 1.00 22.28 427 VAL A O 1
ATOM 3214 N N . ASN A 1 428 ? 5.616 6.723 46.520 1.00 23.02 428 ASN A N 1
ATOM 3215 C CA . ASN A 1 428 ? 4.811 7.394 45.495 1.00 23.02 428 ASN A CA 1
ATOM 3216 C C . ASN A 1 428 ? 5.114 7.167 44.008 1.00 23.02 428 ASN A C 1
ATOM 3218 O O . ASN A 1 428 ? 6.007 7.766 43.420 1.00 23.02 428 ASN A O 1
ATOM 3222 N N . VAL A 1 429 ? 4.200 6.429 43.371 1.00 24.89 429 VAL A N 1
ATOM 3223 C CA . VAL A 1 429 ? 4.030 6.376 41.915 1.00 24.89 429 VAL A CA 1
ATOM 3224 C C . VAL A 1 429 ? 3.334 7.662 41.458 1.00 24.89 429 VAL A C 1
ATOM 3226 O O . VAL A 1 429 ? 2.116 7.721 41.315 1.00 24.89 429 VAL A O 1
ATOM 3229 N N . LEU A 1 430 ? 4.119 8.719 41.275 1.00 24.80 430 LEU A N 1
ATOM 3230 C CA . LEU A 1 430 ? 3.744 9.909 40.518 1.00 24.80 430 LEU A CA 1
ATOM 3231 C C . LEU A 1 430 ? 4.714 10.034 39.337 1.00 24.80 430 LEU A C 1
ATOM 3233 O O . LEU A 1 430 ? 5.850 10.449 39.519 1.00 24.80 430 LEU A O 1
ATOM 3237 N N . ALA A 1 431 ? 4.194 9.712 38.149 1.00 24.80 431 ALA A N 1
ATOM 3238 C CA . ALA A 1 431 ? 4.681 10.088 36.817 1.00 24.80 431 ALA A CA 1
ATOM 3239 C C . ALA A 1 431 ? 6.031 9.530 36.296 1.00 24.80 431 ALA A C 1
ATOM 3241 O O . ALA A 1 431 ? 6.961 9.250 37.039 1.00 24.80 431 ALA A O 1
ATOM 3242 N N . LEU A 1 432 ? 6.103 9.486 34.952 1.00 24.70 432 LEU A N 1
ATOM 3243 C CA . LEU A 1 432 ? 7.302 9.444 34.088 1.00 24.70 432 LEU A CA 1
ATOM 3244 C C . LEU A 1 432 ? 8.001 8.090 33.820 1.00 24.70 432 LEU A C 1
ATOM 3246 O O . LEU A 1 432 ? 9.151 7.865 34.151 1.00 24.70 432 LEU A O 1
ATOM 3250 N N . VAL A 1 433 ? 7.304 7.202 33.125 1.00 36.69 433 VAL A N 1
ATOM 3251 C CA . VAL A 1 433 ? 7.616 6.673 31.771 1.00 36.69 433 VAL A CA 1
ATOM 3252 C C . VAL A 1 433 ? 8.823 7.329 31.046 1.00 36.69 433 VAL A C 1
ATOM 3254 O O . VAL A 1 433 ? 8.964 8.539 31.125 1.00 36.69 433 VAL A O 1
ATOM 3257 N N . GLN A 1 434 ? 9.663 6.577 30.310 1.00 28.39 434 GLN A N 1
ATOM 3258 C CA . GLN A 1 434 ? 10.550 7.050 29.206 1.00 28.39 434 GLN A CA 1
ATOM 3259 C C . GLN A 1 434 ? 11.288 5.911 28.407 1.00 28.39 434 GLN A C 1
ATOM 3261 O O . GLN A 1 434 ? 12.176 5.296 28.967 1.00 28.39 434 GLN A O 1
ATOM 3266 N N . GLY A 1 435 ? 10.996 5.698 27.094 1.00 29.03 435 GLY A N 1
ATOM 3267 C CA . GLY A 1 435 ? 11.626 4.835 26.046 1.00 29.03 435 GLY A CA 1
ATOM 3268 C C . GLY A 1 435 ? 11.177 3.368 25.699 1.00 29.03 435 GLY A C 1
ATOM 3269 O O . GLY A 1 435 ? 11.731 2.439 26.261 1.00 29.03 435 GLY A O 1
ATOM 3270 N N . ALA A 1 436 ? 10.354 3.122 24.653 1.00 28.06 436 ALA A N 1
ATOM 3271 C CA . ALA A 1 436 ? 10.623 2.128 23.566 1.00 28.06 436 ALA A CA 1
ATOM 3272 C C . ALA A 1 436 ? 9.449 1.901 22.571 1.00 28.06 436 ALA A C 1
ATOM 3274 O O . ALA A 1 436 ? 8.466 1.218 22.852 1.00 28.06 436 ALA A O 1
ATOM 3275 N N . ARG A 1 437 ? 9.617 2.452 21.360 1.00 36.22 437 ARG A N 1
ATOM 3276 C CA . ARG A 1 437 ? 8.898 2.145 20.106 1.00 36.22 437 ARG A CA 1
ATOM 3277 C C . ARG A 1 437 ? 9.182 0.704 19.681 1.00 36.22 437 ARG A C 1
ATOM 3279 O O . ARG A 1 437 ? 10.359 0.371 19.629 1.00 36.22 437 ARG A O 1
ATOM 3286 N N . ASP A 1 438 ? 8.129 -0.084 19.409 1.00 34.88 438 ASP A N 1
ATOM 3287 C CA . ASP A 1 438 ? 8.070 -1.067 18.292 1.00 34.88 438 ASP A CA 1
ATOM 3288 C C . ASP A 1 438 ? 6.796 -1.953 18.194 1.00 34.88 438 ASP A C 1
ATOM 3290 O O . ASP A 1 438 ? 6.783 -2.916 17.436 1.00 34.88 438 ASP A O 1
ATOM 3294 N N . LEU A 1 439 ? 5.679 -1.632 18.867 1.00 35.84 439 LEU A N 1
ATOM 3295 C CA . LEU A 1 439 ? 4.384 -2.323 18.628 1.00 35.84 439 LEU A CA 1
ATOM 3296 C C . LEU A 1 439 ? 3.208 -1.386 18.318 1.00 35.84 439 LEU A C 1
ATOM 3298 O O . LEU A 1 439 ? 2.080 -1.821 18.120 1.00 35.84 439 LEU A O 1
ATOM 3302 N N . THR A 1 440 ? 3.474 -0.086 18.234 1.00 33.88 440 THR A N 1
ATOM 3303 C CA . THR A 1 440 ? 2.520 0.921 17.775 1.00 33.88 440 THR A CA 1
ATOM 3304 C C . THR A 1 440 ? 3.278 1.938 16.940 1.00 33.88 440 THR A C 1
ATOM 3306 O O . THR A 1 440 ? 4.123 2.675 17.450 1.00 33.88 440 THR A O 1
ATOM 3309 N N . GLN A 1 441 ? 2.984 2.005 15.646 1.00 39.03 441 GLN A N 1
ATOM 3310 C CA . GLN A 1 441 ? 3.213 3.241 14.918 1.00 39.03 441 GLN A CA 1
ATOM 3311 C C . GLN A 1 441 ? 1.928 4.055 15.073 1.00 39.03 441 GLN A C 1
ATOM 3313 O O . GLN A 1 441 ? 1.022 3.980 14.251 1.00 39.03 441 GLN A O 1
ATOM 3318 N N . SER A 1 442 ? 1.819 4.760 16.207 1.00 42.72 442 SER A N 1
ATOM 3319 C CA . SER A 1 442 ? 0.892 5.891 16.299 1.00 42.72 442 SER A CA 1
ATOM 3320 C C . SER A 1 442 ? 1.315 6.874 15.216 1.00 42.72 442 SER A C 1
ATOM 3322 O O . SER A 1 442 ? 2.499 7.229 15.138 1.00 42.72 442 SER A O 1
ATOM 3324 N N . CYS A 1 443 ? 0.382 7.253 14.355 1.00 45.84 443 CYS A N 1
ATOM 3325 C CA . CYS A 1 443 ? 0.630 8.093 13.193 1.00 45.84 443 CYS A CA 1
ATOM 3326 C C . CYS A 1 443 ? 0.863 9.536 13.642 1.00 45.84 443 CYS A C 1
ATOM 3328 O O . CYS A 1 443 ? -0.028 10.364 13.567 1.00 45.84 443 CYS A O 1
ATOM 3330 N N . HIS A 1 444 ? 2.045 9.806 14.205 1.00 42.56 444 HIS A N 1
ATOM 3331 C CA . HIS A 1 444 ? 2.522 11.113 14.673 1.00 42.56 444 HIS A CA 1
ATOM 3332 C C . HIS A 1 444 ? 1.659 11.857 15.714 1.00 42.56 444 HIS A C 1
ATOM 3334 O O . HIS A 1 444 ? 2.137 12.840 16.282 1.00 42.56 444 HIS A O 1
ATOM 3340 N N . ASP A 1 445 ? 0.471 11.357 16.049 1.00 37.06 445 ASP A N 1
ATOM 3341 C CA . ASP A 1 445 ? -0.430 11.974 17.008 1.00 37.06 445 ASP A CA 1
ATOM 3342 C C . ASP A 1 445 ? 0.022 11.697 18.444 1.00 37.06 445 ASP A C 1
ATOM 3344 O O . ASP A 1 445 ? 0.258 10.557 18.868 1.00 37.06 445 ASP A O 1
ATOM 3348 N N . ILE A 1 446 ? 0.162 12.791 19.192 1.00 33.50 446 ILE A N 1
ATOM 3349 C CA . ILE A 1 446 ? 0.426 12.799 20.627 1.00 33.50 446 ILE A CA 1
ATOM 3350 C C . ILE A 1 446 ? -0.857 12.304 21.310 1.00 33.50 446 ILE A C 1
ATOM 3352 O O . ILE A 1 446 ? -1.898 12.933 21.115 1.00 33.50 446 ILE A O 1
ATOM 3356 N N . PRO A 1 447 ? -0.827 11.223 22.116 1.00 36.44 447 PRO A N 1
ATOM 3357 C CA . PRO A 1 447 ? -2.003 10.794 22.862 1.00 36.44 447 PRO A CA 1
ATOM 3358 C C . PRO A 1 447 ? -2.486 11.935 23.767 1.00 36.44 447 PRO A C 1
ATOM 3360 O O . PRO A 1 447 ? -1.790 12.328 24.706 1.00 36.44 447 PRO A O 1
ATOM 3363 N N . SER A 1 448 ? -3.658 12.495 23.471 1.00 35.88 448 SER A N 1
ATOM 3364 C CA . SER A 1 448 ? -4.297 13.489 24.329 1.00 35.88 448 SER A CA 1
ATOM 3365 C C . SER A 1 448 ? -4.850 12.804 25.585 1.00 35.88 448 SER A C 1
ATOM 3367 O O . SER A 1 448 ? -5.252 11.637 25.524 1.00 35.88 448 SER A O 1
ATOM 3369 N N . PRO A 1 449 ? -4.899 13.493 26.742 1.00 41.34 449 PRO A N 1
ATOM 3370 C CA . PRO A 1 449 ? -5.643 12.999 27.893 1.00 41.34 449 PRO A CA 1
ATOM 3371 C C . PRO A 1 449 ? -7.074 12.647 27.471 1.00 41.34 449 PRO A C 1
ATOM 3373 O O . PRO A 1 449 ? -7.637 13.327 26.611 1.00 41.34 449 PRO A O 1
ATOM 3376 N N . PRO A 1 450 ? -7.678 11.598 28.043 1.00 51.31 450 PRO A N 1
ATOM 3377 C CA . PRO A 1 450 ? -9.037 11.249 27.685 1.00 51.31 450 PRO A CA 1
ATOM 3378 C C . PRO A 1 450 ? -9.990 12.344 28.178 1.00 51.31 450 PRO A C 1
ATOM 3380 O O . PRO A 1 450 ? -10.241 12.470 29.374 1.00 51.31 450 PRO A O 1
ATOM 3383 N N . ASP A 1 451 ? -10.551 13.119 27.248 1.00 52.72 451 ASP A N 1
ATOM 3384 C CA . ASP A 1 451 ? -11.598 14.117 27.530 1.00 52.72 451 ASP A CA 1
ATOM 3385 C C . ASP A 1 451 ? -12.925 13.466 27.966 1.00 52.72 451 ASP A C 1
ATOM 3387 O O . ASP A 1 451 ? -13.865 14.136 28.397 1.00 52.72 451 ASP A O 1
ATOM 3391 N N . LYS A 1 452 ? -13.019 12.138 27.829 1.00 69.62 452 LYS A N 1
ATOM 3392 C CA . LYS A 1 452 ? -14.231 11.334 27.980 1.00 69.62 452 LYS A CA 1
ATOM 3393 C C . LYS A 1 452 ? -13.970 10.110 28.874 1.00 69.62 452 LYS A C 1
ATOM 3395 O O . LYS A 1 452 ? -12.866 9.571 28.864 1.00 69.62 452 LYS A O 1
ATOM 3400 N N . PRO A 1 453 ? -14.975 9.637 29.639 1.00 76.75 453 PRO A N 1
ATOM 3401 C CA . PRO A 1 453 ? -14.825 8.499 30.550 1.00 76.75 453 PRO A CA 1
ATOM 3402 C C . PRO A 1 453 ? -14.521 7.168 29.848 1.00 76.75 453 PRO A C 1
ATOM 3404 O O . PRO A 1 453 ? -13.861 6.319 30.446 1.00 76.75 453 PRO A O 1
ATOM 3407 N N . LEU A 1 454 ? -14.979 6.968 28.608 1.00 80.38 454 LEU A N 1
ATOM 3408 C CA . LEU A 1 454 ? -14.626 5.798 27.804 1.00 80.38 454 LEU A CA 1
ATOM 3409 C C . LEU A 1 454 ? -13.392 6.094 26.950 1.00 80.38 454 LEU A C 1
ATOM 3411 O O . LEU A 1 454 ? -13.377 7.069 26.200 1.00 80.38 454 LEU A O 1
ATOM 3415 N N . VAL A 1 455 ? -12.397 5.213 27.027 1.00 79.75 455 VAL A N 1
ATOM 3416 C CA . VAL A 1 455 ? -11.204 5.238 26.173 1.00 79.75 455 VAL A CA 1
ATOM 3417 C C . VAL A 1 455 ? -11.236 4.042 25.242 1.00 79.75 455 VAL A C 1
ATOM 3419 O O . VAL A 1 455 ? -11.394 2.912 25.708 1.00 79.75 455 VAL A O 1
ATOM 3422 N N . LEU A 1 456 ? -11.071 4.302 23.946 1.00 80.69 456 LEU A N 1
ATOM 3423 C CA . LEU A 1 456 ? -10.947 3.296 22.899 1.00 80.69 456 LEU A CA 1
ATOM 3424 C C . LEU A 1 456 ? -9.501 3.267 22.402 1.00 80.69 456 LEU A C 1
ATOM 3426 O O . LEU A 1 456 ? -8.923 4.306 22.099 1.00 80.69 456 LEU A O 1
ATOM 3430 N N . PHE A 1 457 ? -8.918 2.079 22.325 1.00 79.50 457 PHE A N 1
ATOM 3431 C CA . PHE A 1 457 ? -7.545 1.883 21.884 1.00 79.50 457 PHE A CA 1
ATOM 3432 C C . PHE A 1 457 ? -7.476 0.754 20.861 1.00 79.50 457 PHE A C 1
ATOM 3434 O O . PHE A 1 457 ? -7.945 -0.351 21.138 1.00 79.50 457 PHE A O 1
ATOM 3441 N N . LYS A 1 458 ? -6.887 1.034 19.700 1.00 82.19 458 LYS A N 1
ATOM 3442 C CA . LYS A 1 458 ? -6.734 0.106 18.581 1.00 82.19 458 LYS A CA 1
ATOM 3443 C C . LYS A 1 458 ? -5.267 -0.265 18.391 1.00 82.19 458 LYS A C 1
ATOM 3445 O O . LYS A 1 458 ? -4.388 0.597 18.454 1.00 82.19 458 LYS A O 1
ATOM 3450 N N . TRP A 1 459 ? -5.006 -1.541 18.132 1.00 79.69 459 TRP A N 1
ATOM 3451 C CA . TRP A 1 459 ? -3.699 -2.029 17.692 1.00 79.69 459 TRP A CA 1
ATOM 3452 C C . TRP A 1 459 ? -3.853 -3.187 16.706 1.00 79.69 459 TRP A C 1
ATOM 3454 O O . TRP A 1 459 ? -4.920 -3.793 16.603 1.00 79.69 459 TRP A O 1
ATOM 3464 N N . ALA A 1 460 ? -2.777 -3.481 15.984 1.00 79.69 460 ALA A N 1
ATOM 3465 C CA . ALA A 1 460 ? -2.670 -4.627 15.093 1.00 79.69 460 ALA A CA 1
ATOM 3466 C C . ALA A 1 460 ? -1.605 -5.599 15.622 1.00 79.69 460 ALA A C 1
ATOM 3468 O O . ALA A 1 460 ? -0.702 -5.198 16.361 1.00 79.69 460 ALA A O 1
ATOM 3469 N N . ASP A 1 461 ? -1.700 -6.874 15.250 1.00 75.31 461 ASP A N 1
ATOM 3470 C CA . ASP A 1 461 ? -0.645 -7.864 15.501 1.00 75.31 461 ASP A CA 1
ATOM 3471 C C . ASP A 1 461 ? 0.642 -7.574 14.713 1.00 75.31 461 ASP A C 1
ATOM 3473 O O . ASP A 1 461 ? 1.729 -7.994 15.124 1.00 75.31 461 ASP A O 1
ATOM 3477 N N . HIS A 1 462 ? 0.537 -6.836 13.605 1.00 71.31 462 HIS A N 1
ATOM 3478 C CA . HIS A 1 462 ? 1.644 -6.475 12.727 1.00 71.31 462 HIS A CA 1
ATOM 3479 C C . HIS A 1 462 ? 1.696 -4.971 12.442 1.00 71.31 462 HIS A C 1
ATOM 3481 O O . HIS A 1 462 ? 0.678 -4.292 12.345 1.00 71.31 462 HIS A O 1
ATOM 3487 N N . THR A 1 463 ? 2.912 -4.450 12.275 1.00 70.06 463 THR A N 1
ATOM 3488 C CA . THR A 1 463 ? 3.165 -3.058 11.857 1.00 70.06 463 THR A CA 1
ATOM 3489 C C . THR A 1 463 ? 3.440 -2.936 10.358 1.00 70.06 463 THR A C 1
ATOM 3491 O O . THR A 1 463 ? 3.506 -1.831 9.826 1.00 70.06 463 THR A O 1
ATOM 3494 N N . ALA A 1 464 ? 3.577 -4.066 9.664 1.00 78.88 464 ALA A N 1
ATOM 3495 C CA . ALA A 1 464 ? 3.730 -4.141 8.222 1.00 78.88 464 ALA A CA 1
ATOM 3496 C C . ALA A 1 464 ? 3.119 -5.433 7.685 1.00 78.88 464 ALA A C 1
ATOM 3498 O O . ALA A 1 464 ? 3.109 -6.445 8.386 1.00 78.88 464 ALA A O 1
ATOM 3499 N N . ALA A 1 465 ? 2.642 -5.391 6.448 1.00 83.62 465 ALA A N 1
ATOM 3500 C CA . ALA A 1 465 ? 2.044 -6.535 5.777 1.00 83.62 465 ALA A CA 1
ATOM 3501 C C . ALA A 1 465 ? 2.255 -6.440 4.261 1.00 83.62 465 ALA A C 1
ATOM 3503 O O . ALA A 1 465 ? 2.485 -5.359 3.713 1.00 83.62 465 ALA A O 1
ATOM 3504 N N . GLN A 1 466 ? 2.173 -7.577 3.580 1.00 83.69 466 GLN A N 1
ATOM 3505 C CA . GLN A 1 466 ? 2.101 -7.657 2.128 1.00 83.69 466 GLN A CA 1
ATOM 3506 C C . GLN A 1 466 ? 0.654 -7.808 1.667 1.00 83.69 466 GLN A C 1
ATOM 3508 O O . GLN A 1 466 ? -0.233 -8.227 2.409 1.00 83.69 466 GLN A O 1
ATOM 3513 N N . VAL A 1 467 ? 0.413 -7.481 0.401 1.00 83.62 467 VAL A N 1
ATOM 3514 C CA . VAL A 1 467 ? -0.877 -7.756 -0.226 1.00 83.62 467 VAL A CA 1
ATOM 3515 C C . VAL A 1 467 ? -1.173 -9.256 -0.170 1.00 83.62 467 VAL A C 1
ATOM 3517 O O . VAL A 1 467 ? -0.338 -10.082 -0.537 1.00 83.62 467 VAL A O 1
ATOM 3520 N N . GLY A 1 468 ? -2.376 -9.602 0.280 1.00 84.50 468 GLY A N 1
ATOM 3521 C CA . GLY A 1 468 ? -2.826 -10.969 0.512 1.00 84.50 468 GLY A CA 1
ATOM 3522 C C . GLY A 1 468 ? -2.641 -11.458 1.950 1.00 84.50 468 GLY A C 1
ATOM 3523 O O . GLY A 1 468 ? -3.328 -12.417 2.325 1.00 84.50 468 GLY A O 1
ATOM 3524 N N . ASP A 1 469 ? -1.798 -10.806 2.758 1.00 87.50 469 ASP A N 1
ATOM 3525 C CA . ASP A 1 469 ? -1.618 -11.146 4.172 1.00 87.50 469 ASP A CA 1
ATOM 3526 C C . ASP A 1 469 ? -2.898 -10.886 4.966 1.00 87.50 469 ASP A C 1
ATOM 3528 O O . ASP A 1 469 ? -3.746 -10.072 4.593 1.00 87.50 469 ASP A O 1
ATOM 3532 N N . VAL A 1 470 ? -3.042 -11.599 6.080 1.00 89.50 470 VAL A N 1
ATOM 3533 C CA . VAL A 1 470 ? -4.144 -11.415 7.023 1.00 89.50 470 VAL A CA 1
ATOM 3534 C C . VAL A 1 470 ? -3.584 -10.788 8.291 1.00 89.50 470 VAL A C 1
ATOM 3536 O O . VAL A 1 470 ? -2.680 -11.349 8.901 1.00 89.50 470 VAL A O 1
ATOM 3539 N N . VAL A 1 471 ? -4.140 -9.642 8.674 1.00 87.50 471 VAL A N 1
ATOM 3540 C CA . VAL A 1 471 ? -3.767 -8.868 9.861 1.00 87.50 471 VAL A CA 1
ATOM 3541 C C . VAL A 1 471 ? -4.896 -8.958 10.878 1.00 87.50 471 VAL A C 1
ATOM 3543 O O . VAL A 1 471 ? -6.073 -8.846 10.520 1.00 87.50 471 VAL A O 1
ATOM 3546 N N . THR A 1 472 ? -4.553 -9.161 12.147 1.00 85.88 472 THR A N 1
ATOM 3547 C CA . THR A 1 472 ? -5.522 -9.171 13.246 1.00 85.88 472 THR A CA 1
ATOM 3548 C C . THR A 1 472 ? -5.536 -7.813 13.931 1.00 85.88 472 THR A C 1
ATOM 3550 O O . THR A 1 472 ? -4.536 -7.381 14.505 1.00 85.88 472 THR A O 1
ATOM 3553 N N . PHE A 1 473 ? -6.692 -7.158 13.916 1.00 88.12 473 PHE A N 1
ATOM 3554 C CA . PHE A 1 473 ? -6.930 -5.918 14.643 1.00 88.12 473 PHE A CA 1
ATOM 3555 C C . PHE A 1 473 ? -7.604 -6.198 15.978 1.00 88.12 473 PHE A C 1
ATOM 3557 O O . PHE A 1 473 ? -8.471 -7.067 16.097 1.00 88.12 473 PHE A O 1
ATOM 3564 N N . PHE A 1 474 ? -7.230 -5.413 16.980 1.00 85.56 474 PHE A N 1
ATOM 3565 C CA . PHE A 1 474 ? -7.770 -5.479 18.326 1.00 85.56 474 PHE A CA 1
ATOM 3566 C C . PHE A 1 474 ? -8.206 -4.092 18.777 1.00 85.56 474 PHE A C 1
ATOM 3568 O O . PHE A 1 474 ? -7.485 -3.110 18.598 1.00 85.56 474 PHE A O 1
ATOM 3575 N N . LEU A 1 475 ? -9.372 -4.028 19.414 1.00 87.12 475 LEU A N 1
ATOM 3576 C CA . LEU A 1 475 ? -9.955 -2.806 19.939 1.00 87.12 475 LEU A CA 1
ATOM 3577 C C . LEU A 1 475 ? -10.314 -3.007 21.398 1.00 87.12 475 LEU A C 1
ATOM 3579 O O . LEU A 1 475 ? -11.191 -3.803 21.738 1.00 87.12 475 LEU A O 1
ATOM 3583 N N . LYS A 1 476 ? -9.645 -2.263 22.270 1.00 83.75 476 LYS A N 1
ATOM 3584 C CA . LYS A 1 476 ? -9.899 -2.264 23.702 1.00 83.75 476 LYS A CA 1
ATOM 3585 C C . LYS A 1 476 ? -10.666 -1.021 24.094 1.00 83.75 476 LYS A C 1
ATOM 3587 O O . LYS A 1 476 ? -10.204 0.093 23.873 1.00 83.75 476 LYS A O 1
ATOM 3592 N N . PHE A 1 477 ? -11.793 -1.224 24.757 1.00 84.25 477 PHE A N 1
ATOM 3593 C CA . PHE A 1 477 ? -12.580 -0.157 25.355 1.00 84.25 477 PHE A CA 1
ATOM 3594 C C . PHE A 1 477 ? -12.508 -0.266 26.879 1.00 84.25 477 PHE A C 1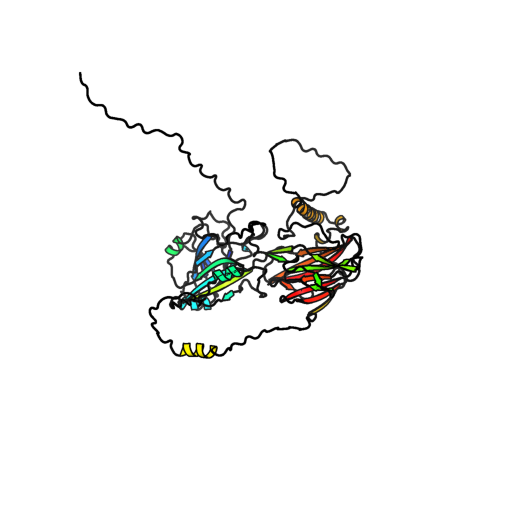
ATOM 3596 O O . PHE A 1 477 ? -12.679 -1.348 27.446 1.00 84.25 477 PHE A O 1
ATOM 3603 N N . THR A 1 478 ? -12.220 0.846 27.555 1.00 81.19 478 THR A N 1
ATOM 3604 C CA . THR A 1 478 ? -12.054 0.894 29.017 1.00 81.19 478 THR A CA 1
ATOM 3605 C C . THR A 1 478 ? -12.807 2.077 29.612 1.00 81.19 478 THR A C 1
ATOM 3607 O O . THR A 1 478 ? -12.653 3.206 29.148 1.00 81.19 478 THR A O 1
ATOM 3610 N N . ASN A 1 479 ? -13.595 1.832 30.662 1.00 85.44 479 ASN A N 1
ATOM 3611 C CA . ASN A 1 479 ? -14.225 2.898 31.437 1.00 85.44 479 ASN A CA 1
ATOM 3612 C C . ASN A 1 479 ? -13.240 3.426 32.492 1.00 85.44 479 ASN A C 1
ATOM 3614 O O . ASN A 1 479 ? -13.063 2.822 33.550 1.00 85.44 479 ASN A O 1
ATOM 3618 N N . HIS A 1 480 ? -12.608 4.561 32.208 1.00 78.19 480 HIS A N 1
ATOM 3619 C CA . HIS A 1 480 ? -11.751 5.297 33.142 1.00 78.19 480 HIS A CA 1
ATOM 3620 C C . HIS A 1 480 ? -12.526 6.314 33.994 1.00 78.19 480 HIS A C 1
ATOM 3622 O O . HIS A 1 480 ? -11.947 6.953 34.875 1.00 78.19 480 HIS A O 1
ATOM 3628 N N . GLY A 1 481 ? -13.827 6.476 33.746 1.00 74.06 481 GLY A N 1
ATOM 3629 C CA . GLY A 1 481 ? -14.699 7.337 34.528 1.00 74.06 481 GLY A CA 1
ATOM 3630 C C . GLY A 1 481 ? -15.025 6.771 35.911 1.00 74.06 481 GLY A C 1
ATOM 3631 O O . GLY A 1 481 ? -14.863 5.588 36.195 1.00 74.06 481 GLY A O 1
ATOM 3632 N N . GLY A 1 482 ? -15.551 7.635 36.781 1.00 79.94 482 GLY A N 1
ATOM 3633 C CA . GLY A 1 482 ? -16.009 7.255 38.123 1.00 79.94 482 GLY A CA 1
ATOM 3634 C C . GLY A 1 482 ? -17.440 6.709 38.186 1.00 79.94 482 GLY A C 1
ATOM 3635 O O . GLY A 1 482 ? -17.938 6.467 39.281 1.00 79.94 482 GLY A O 1
ATOM 3636 N N . GLN A 1 483 ? -18.126 6.560 37.049 1.00 90.19 483 GLN A N 1
ATOM 3637 C CA . GLN A 1 483 ? -19.533 6.147 36.974 1.00 90.19 483 GLN A CA 1
ATOM 3638 C C . GLN A 1 483 ? -19.728 5.004 35.965 1.00 90.19 483 GLN A C 1
ATOM 3640 O O . GLN A 1 483 ? -18.950 4.907 35.013 1.00 90.19 483 GLN A O 1
ATOM 3645 N N . PRO A 1 484 ? -20.744 4.137 36.141 1.00 92.00 484 PRO A N 1
ATOM 3646 C CA . PRO A 1 484 ? -21.098 3.125 35.147 1.00 92.00 484 PRO A CA 1
ATOM 3647 C C . PRO A 1 484 ? -21.507 3.750 33.806 1.00 92.00 484 PRO A C 1
ATOM 3649 O O . PRO A 1 484 ? -22.168 4.789 33.793 1.00 92.00 484 PRO A O 1
ATOM 3652 N N . ILE A 1 485 ? -21.158 3.088 32.700 1.00 92.81 485 ILE A N 1
ATOM 3653 C CA . ILE A 1 485 ? -21.618 3.438 31.346 1.00 92.81 485 ILE A CA 1
ATOM 3654 C C . ILE A 1 485 ? -22.373 2.261 30.718 1.00 92.81 485 ILE A C 1
ATOM 3656 O O . ILE A 1 485 ? -22.050 1.101 30.983 1.00 92.81 485 ILE A O 1
ATOM 3660 N N . ALA A 1 486 ? -23.384 2.554 29.909 1.00 94.75 486 ALA A N 1
ATOM 3661 C CA . ALA A 1 486 ? -24.241 1.570 29.247 1.00 94.75 486 ALA A CA 1
ATOM 3662 C C . ALA A 1 486 ? -24.151 1.689 27.718 1.00 94.75 486 ALA A C 1
ATOM 3664 O O . ALA A 1 486 ? -23.481 2.588 27.210 1.00 94.75 486 ALA A O 1
ATOM 3665 N N . ASP A 1 487 ? -24.820 0.778 27.007 1.00 94.25 487 ASP A N 1
ATOM 3666 C CA . ASP A 1 487 ? -24.972 0.779 25.543 1.00 94.25 487 ASP A CA 1
ATOM 3667 C C . ASP A 1 487 ? -23.643 0.945 24.789 1.00 94.25 487 ASP A C 1
ATOM 3669 O O . ASP A 1 487 ? -23.536 1.723 23.841 1.00 94.25 487 ASP A O 1
ATOM 3673 N N . VAL A 1 488 ? -22.598 0.254 25.257 1.00 95.44 488 VAL A N 1
ATOM 3674 C CA . VAL A 1 488 ? -21.274 0.342 24.638 1.00 95.44 488 VAL A CA 1
ATOM 3675 C C . VAL A 1 488 ? -21.323 -0.351 23.281 1.00 95.44 488 VAL A C 1
ATOM 3677 O O . VAL A 1 488 ? -21.551 -1.558 23.211 1.00 95.44 488 VAL A O 1
ATOM 3680 N N . ALA A 1 489 ? -21.071 0.404 22.217 1.00 95.81 489 ALA A N 1
ATOM 3681 C CA . ALA A 1 489 ? -21.072 -0.103 20.854 1.00 95.81 489 ALA A CA 1
ATOM 3682 C C . ALA A 1 489 ? -19.791 0.315 20.125 1.00 95.81 489 ALA A C 1
ATOM 3684 O O . ALA A 1 489 ? -19.546 1.506 19.944 1.00 95.81 489 ALA A O 1
ATOM 3685 N N . VAL A 1 490 ? -18.964 -0.644 19.714 1.00 95.88 490 VAL A N 1
ATOM 3686 C CA . VAL A 1 490 ? -17.702 -0.387 18.999 1.00 95.88 490 VAL A CA 1
ATOM 3687 C C . VAL A 1 490 ? -17.950 -0.512 17.502 1.00 95.88 490 VAL A C 1
ATOM 3689 O O . VAL A 1 490 ? -18.547 -1.491 17.065 1.00 95.88 490 VAL A O 1
ATOM 3692 N N . SER A 1 491 ? -17.511 0.475 16.727 1.00 95.19 491 SER A N 1
ATOM 3693 C CA . SER A 1 491 ? -17.671 0.529 15.274 1.00 95.19 491 SER A CA 1
ATOM 3694 C C . SER A 1 491 ? -16.328 0.784 14.602 1.00 95.19 491 SER A C 1
ATOM 3696 O O . SER A 1 491 ? -15.583 1.664 15.031 1.00 95.19 491 SER A O 1
ATOM 3698 N N . ASP A 1 492 ? -16.041 0.020 13.558 1.00 94.56 492 ASP A N 1
ATOM 3699 C CA . ASP A 1 492 ? -14.786 0.055 12.810 1.00 94.56 492 ASP A CA 1
ATOM 3700 C C . ASP A 1 492 ? -15.097 -0.046 11.317 1.00 94.56 492 ASP A C 1
ATOM 3702 O O . ASP A 1 492 ? -15.762 -0.986 10.879 1.00 94.56 492 ASP A O 1
ATOM 3706 N N . SER A 1 493 ? -14.706 0.961 10.550 1.00 92.44 493 SER A N 1
ATOM 3707 C CA . SER A 1 493 ? -15.052 1.102 9.141 1.00 92.44 493 SER A CA 1
ATOM 3708 C C . SER A 1 493 ? -13.832 0.802 8.284 1.00 92.44 493 SER A C 1
ATOM 3710 O O . SER A 1 493 ? -12.872 1.570 8.257 1.00 92.44 493 SER A O 1
ATOM 3712 N N . LEU A 1 494 ? -13.846 -0.330 7.577 1.00 90.56 494 LEU A N 1
ATOM 3713 C CA . LEU A 1 494 ? -12.662 -0.796 6.857 1.00 90.56 494 LEU A CA 1
ATOM 3714 C C . LEU A 1 494 ? -12.296 0.112 5.684 1.00 90.56 494 LEU A C 1
ATOM 3716 O O . LEU A 1 494 ? -13.152 0.593 4.944 1.00 90.56 494 LEU A O 1
ATOM 3720 N N . THR A 1 495 ? -11.003 0.311 5.465 1.00 86.94 495 THR A N 1
ATOM 3721 C CA . THR A 1 495 ? -10.508 1.030 4.284 1.00 86.94 495 THR A CA 1
ATOM 3722 C C . THR A 1 495 ? -10.679 0.175 3.022 1.00 86.94 495 THR A C 1
ATOM 3724 O O . THR A 1 495 ? -10.798 -1.048 3.104 1.00 86.94 495 THR A O 1
ATOM 3727 N N . GLY A 1 496 ? -10.620 0.783 1.830 1.00 82.38 496 GLY A N 1
ATOM 3728 C CA . GLY A 1 496 ? -10.693 0.037 0.561 1.00 82.38 496 GLY A CA 1
ATOM 3729 C C . GLY A 1 496 ? -9.588 -1.020 0.384 1.00 82.38 496 GLY A C 1
ATOM 3730 O O . GLY A 1 496 ? -9.750 -1.974 -0.382 1.00 82.38 496 GLY A O 1
ATOM 3731 N N . ARG A 1 497 ? -8.483 -0.893 1.133 1.00 86.75 497 ARG A N 1
ATOM 3732 C CA . ARG A 1 497 ? -7.346 -1.828 1.130 1.00 86.75 497 ARG A CA 1
ATOM 3733 C C . ARG A 1 497 ? -7.493 -2.995 2.103 1.00 86.75 497 ARG A C 1
ATOM 3735 O O . ARG A 1 497 ? -6.623 -3.864 2.125 1.00 86.75 497 ARG A O 1
ATOM 3742 N N . LEU A 1 498 ? -8.552 -3.028 2.909 1.00 89.38 498 LEU A N 1
ATOM 3743 C CA . LEU A 1 498 ? -8.789 -4.079 3.890 1.00 89.38 498 LEU A CA 1
ATOM 3744 C C . LEU A 1 498 ? -10.102 -4.802 3.613 1.00 89.38 498 LEU A C 1
ATOM 3746 O O . LEU A 1 498 ? -11.153 -4.207 3.398 1.00 89.38 498 LEU A O 1
ATOM 3750 N N . GLU A 1 499 ? -10.041 -6.123 3.671 1.00 90.12 499 GLU A N 1
ATOM 3751 C CA . GLU A 1 499 ? -11.193 -6.998 3.531 1.00 90.12 499 GLU A CA 1
ATOM 3752 C C . GLU A 1 499 ? -11.430 -7.773 4.809 1.00 90.12 499 GLU A C 1
ATOM 3754 O O . GLU A 1 499 ? -10.603 -8.594 5.198 1.00 90.12 499 GLU A O 1
ATOM 3759 N N . TYR A 1 500 ? -12.581 -7.571 5.444 1.00 92.69 500 TYR A N 1
ATOM 3760 C CA . TYR A 1 500 ? -12.958 -8.375 6.599 1.00 92.69 500 TYR A CA 1
ATOM 3761 C C . TYR A 1 500 ? -12.933 -9.869 6.257 1.00 92.69 500 TYR A C 1
ATOM 3763 O O . TYR A 1 500 ? -13.519 -10.285 5.259 1.00 92.69 500 TYR A O 1
ATOM 3771 N N . VAL A 1 501 ? -12.308 -10.687 7.109 1.00 92.75 501 VAL A N 1
ATOM 3772 C CA . VAL A 1 501 ? -12.336 -12.147 6.992 1.00 92.75 501 VAL A CA 1
ATOM 3773 C C . VAL A 1 501 ? -13.552 -12.689 7.762 1.00 92.75 501 VAL A C 1
ATOM 3775 O O . VAL A 1 501 ? -13.559 -12.657 8.996 1.00 92.75 501 VAL A O 1
ATOM 3778 N N . PRO A 1 502 ? -14.579 -13.228 7.078 1.00 90.31 502 PRO A N 1
ATOM 377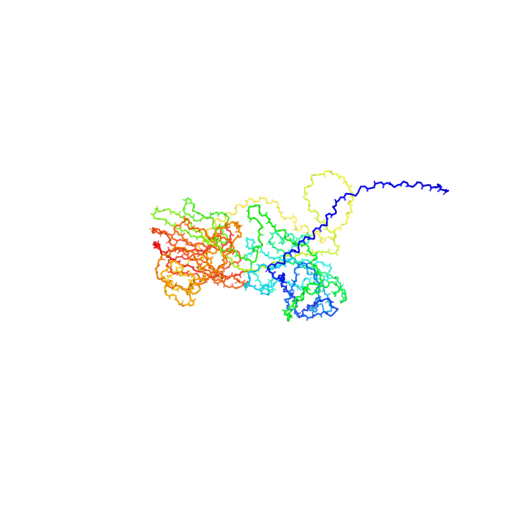9 C CA . PRO A 1 502 ? -15.784 -13.784 7.691 1.00 90.31 502 PRO A CA 1
ATOM 3780 C C . PRO A 1 502 ? -15.551 -14.717 8.884 1.00 90.31 502 PRO A C 1
ATOM 3782 O O . PRO A 1 502 ? -14.788 -15.675 8.787 1.00 90.31 502 PRO A O 1
ATOM 3785 N N . GLY A 1 503 ? -16.290 -14.511 9.979 1.00 88.56 503 GLY A N 1
ATOM 3786 C CA . GLY A 1 503 ? -16.287 -15.425 11.129 1.00 88.56 503 GLY A CA 1
ATOM 3787 C C . GLY A 1 503 ? -15.023 -15.342 11.990 1.00 88.56 503 GLY A C 1
ATOM 3788 O O . GLY A 1 503 ? -14.778 -16.222 12.818 1.00 88.56 503 GLY A O 1
ATOM 3789 N N . THR A 1 504 ? -14.218 -14.291 11.814 1.00 92.62 504 THR A N 1
ATOM 3790 C CA . THR A 1 504 ? -13.036 -13.985 12.641 1.00 92.62 504 THR A CA 1
ATOM 3791 C C . THR A 1 504 ? -13.313 -12.915 13.690 1.00 92.62 504 THR A C 1
ATOM 3793 O O . THR A 1 504 ? -12.426 -12.599 14.475 1.00 92.62 504 THR A O 1
ATOM 3796 N N . ALA A 1 505 ? -14.539 -12.378 13.734 1.00 93.50 505 ALA A N 1
ATOM 3797 C CA . ALA A 1 505 ? -14.945 -11.444 14.773 1.00 93.50 505 ALA A CA 1
ATOM 3798 C C . ALA A 1 505 ? -15.032 -12.159 16.121 1.00 93.50 505 ALA A C 1
ATOM 3800 O O . ALA A 1 505 ? -15.416 -13.331 16.227 1.00 93.50 505 ALA A O 1
ATOM 3801 N N . ARG A 1 506 ? -14.616 -11.450 17.158 1.00 90.81 506 ARG A N 1
ATOM 3802 C CA . ARG A 1 506 ? -14.308 -12.023 18.457 1.00 90.81 506 ARG A CA 1
ATOM 3803 C C . ARG A 1 506 ? -14.490 -10.972 19.553 1.00 90.81 506 ARG A C 1
ATOM 3805 O O . ARG A 1 506 ? -14.196 -9.805 19.329 1.00 90.81 506 ARG A O 1
ATOM 3812 N N . SER A 1 507 ? -14.959 -11.381 20.734 1.00 91.62 507 SER A N 1
ATOM 3813 C CA . SER A 1 507 ? -15.123 -10.524 21.911 1.00 91.62 507 SER A CA 1
ATOM 3814 C C . SER A 1 507 ? -14.878 -11.295 23.215 1.00 91.62 507 SER A C 1
ATOM 3816 O O . SER A 1 507 ? -15.291 -12.447 23.347 1.00 91.62 507 SER A O 1
ATOM 3818 N N . ASN A 1 508 ? -14.264 -10.652 24.212 1.00 86.62 508 ASN A N 1
ATOM 3819 C CA . ASN A 1 508 ? -14.129 -11.207 25.571 1.00 86.62 508 ASN A CA 1
ATOM 3820 C C . ASN A 1 508 ? -15.313 -10.849 26.486 1.00 86.62 508 ASN A C 1
ATOM 3822 O O . ASN A 1 508 ? -15.308 -11.174 27.673 1.00 86.62 508 ASN A O 1
ATOM 3826 N N . ARG A 1 509 ? -16.319 -10.164 25.944 1.00 91.81 509 ARG A N 1
ATOM 3827 C CA . ARG A 1 509 ? -17.617 -9.911 26.574 1.00 91.81 509 ARG A CA 1
ATOM 3828 C C . ARG A 1 509 ? -18.718 -10.381 25.635 1.00 91.81 509 ARG A C 1
ATOM 3830 O O . ARG A 1 509 ? -18.525 -10.379 24.421 1.00 91.81 509 ARG A O 1
ATOM 3837 N N . ASP A 1 510 ? -19.869 -10.746 26.181 1.00 90.69 510 ASP A N 1
ATOM 3838 C CA . ASP A 1 510 ? -21.023 -11.067 25.344 1.00 90.69 510 ASP A CA 1
ATOM 3839 C C . ASP A 1 510 ? -21.383 -9.852 24.483 1.00 90.69 510 ASP A C 1
ATOM 3841 O O . ASP A 1 510 ? -21.512 -8.733 24.990 1.00 90.69 510 ASP A O 1
ATOM 3845 N N . ALA A 1 511 ? -21.488 -10.062 23.174 1.00 93.44 511 ALA A N 1
ATOM 3846 C CA . ALA A 1 511 ? -21.733 -8.997 22.214 1.00 93.44 511 ALA A CA 1
ATOM 3847 C C . ALA A 1 511 ? -22.515 -9.506 21.001 1.00 93.44 511 ALA A C 1
ATOM 3849 O O . ALA A 1 511 ? -22.395 -10.669 20.607 1.00 93.44 511 ALA A O 1
ATOM 3850 N N . VAL A 1 512 ? -23.286 -8.617 20.382 1.00 94.75 512 VAL A N 1
ATOM 3851 C CA . VAL A 1 512 ? -23.881 -8.852 19.065 1.00 94.75 512 VAL A CA 1
ATOM 3852 C C . VAL A 1 512 ? -22.986 -8.193 18.029 1.00 94.75 512 VAL A C 1
ATOM 3854 O O . VAL A 1 512 ? -22.721 -6.997 18.105 1.00 94.75 512 VAL A O 1
ATOM 3857 N N . PHE A 1 513 ? -22.495 -8.981 17.080 1.00 94.44 513 PHE A N 1
ATOM 3858 C CA . PHE A 1 513 ? -21.670 -8.504 15.982 1.00 94.44 513 PHE A CA 1
ATOM 3859 C C . PHE A 1 513 ? -22.492 -8.415 14.703 1.00 94.44 513 PHE A C 1
ATOM 3861 O O . PHE A 1 513 ? -23.223 -9.346 14.356 1.00 94.44 513 PHE A O 1
ATOM 3868 N N . THR A 1 514 ? -22.347 -7.307 13.985 1.00 92.94 514 THR A N 1
ATOM 3869 C CA . THR A 1 514 ? -22.983 -7.102 12.688 1.00 92.94 514 THR A CA 1
ATOM 3870 C C . THR A 1 514 ? -22.015 -6.486 11.692 1.00 92.94 514 THR A C 1
ATOM 3872 O O . THR A 1 514 ? -21.092 -5.762 12.065 1.00 92.94 514 THR A O 1
ATOM 3875 N N . THR A 1 515 ? -22.245 -6.777 10.415 1.00 90.50 515 THR A N 1
ATOM 3876 C CA . THR A 1 515 ? -21.569 -6.104 9.305 1.00 90.50 515 THR A CA 1
ATOM 3877 C C . THR A 1 515 ? -22.595 -5.395 8.439 1.00 90.50 515 THR A C 1
ATOM 3879 O O . THR A 1 515 ? -23.698 -5.913 8.226 1.00 90.50 515 THR A O 1
ATOM 3882 N N . GLN A 1 516 ? -22.246 -4.209 7.949 1.00 84.50 516 GLN A N 1
ATOM 3883 C CA . GLN A 1 516 ? -23.073 -3.414 7.041 1.00 84.50 516 GLN A CA 1
ATOM 3884 C C . GLN A 1 516 ? -22.170 -2.718 6.027 1.00 84.50 516 GLN A C 1
ATOM 3886 O O . GLN A 1 516 ? -21.071 -2.300 6.373 1.00 84.50 516 GLN A O 1
ATOM 3891 N N . GLU A 1 517 ? -22.618 -2.588 4.785 1.00 77.19 517 GLU A N 1
ATOM 3892 C CA . GLU A 1 517 ? -21.982 -1.650 3.858 1.00 77.19 517 GLU A CA 1
ATOM 3893 C C . GLU A 1 517 ? -22.450 -0.239 4.224 1.00 77.19 517 GLU A C 1
ATOM 3895 O O . GLU A 1 517 ? -23.650 -0.001 4.383 1.00 77.19 517 GLU A O 1
ATOM 3900 N N . ASN A 1 518 ? -21.510 0.682 4.421 1.00 65.62 518 ASN A N 1
ATOM 3901 C CA . ASN A 1 518 ? -21.817 2.080 4.694 1.00 65.62 518 ASN A CA 1
ATOM 3902 C C . ASN A 1 518 ? -22.047 2.859 3.388 1.00 65.62 518 ASN A C 1
ATOM 3904 O O . ASN A 1 518 ? -21.775 2.384 2.285 1.00 65.62 518 ASN A O 1
ATOM 3908 N N . GLU A 1 519 ? -22.537 4.094 3.511 1.00 60.28 519 GLU A N 1
ATOM 3909 C CA . GLU A 1 519 ? -22.804 4.973 2.361 1.00 60.28 519 GLU A CA 1
ATOM 3910 C C . GLU A 1 519 ? -21.538 5.317 1.553 1.00 60.28 519 GLU A C 1
ATOM 3912 O O . GLU A 1 519 ? -21.637 5.728 0.398 1.00 60.28 519 GLU A O 1
ATOM 3917 N N . ALA A 1 520 ? -20.352 5.111 2.136 1.00 58.09 520 ALA A N 1
ATOM 3918 C CA . ALA A 1 520 ? -19.055 5.301 1.495 1.00 58.09 520 ALA A CA 1
ATOM 3919 C C . ALA A 1 520 ? -18.543 4.045 0.755 1.00 58.09 520 ALA A C 1
ATOM 3921 O O . ALA A 1 520 ? -17.424 4.059 0.246 1.00 58.09 520 ALA A O 1
ATOM 3922 N N . GLY A 1 521 ? -19.332 2.962 0.683 1.00 63.53 521 GLY A N 1
ATOM 3923 C CA . GLY A 1 521 ? -18.949 1.711 0.013 1.00 63.53 521 GLY A CA 1
ATOM 3924 C C . GLY A 1 521 ? -17.932 0.863 0.788 1.00 63.53 521 GLY A C 1
ATOM 3925 O O . GLY A 1 521 ? -17.331 -0.049 0.225 1.00 63.53 521 GLY A O 1
ATOM 3926 N N . SER A 1 522 ? -17.732 1.163 2.071 1.00 73.56 522 SER A N 1
ATOM 3927 C CA . SER A 1 522 ? -16.861 0.445 3.002 1.00 73.56 522 SER A CA 1
ATOM 3928 C C . SER A 1 522 ? -17.675 -0.494 3.904 1.00 73.56 522 SER A C 1
ATOM 3930 O O . SER A 1 522 ? -18.869 -0.293 4.135 1.00 73.56 522 SER A O 1
ATOM 3932 N N . VAL A 1 523 ? -17.035 -1.548 4.416 1.00 87.06 523 VAL A N 1
ATOM 3933 C CA . VAL A 1 523 ? -17.658 -2.485 5.357 1.00 87.06 523 VAL A CA 1
ATOM 3934 C C . VAL A 1 523 ? -17.486 -1.964 6.783 1.00 87.06 523 VAL A C 1
ATOM 3936 O O . VAL A 1 523 ? -16.377 -1.944 7.317 1.00 87.06 523 VAL A O 1
ATOM 3939 N N . LEU A 1 524 ? -18.602 -1.605 7.415 1.00 91.25 524 LEU A N 1
ATOM 3940 C CA . LEU A 1 524 ? -18.691 -1.267 8.828 1.00 91.25 524 LEU A CA 1
ATOM 3941 C C . LEU A 1 524 ? -18.826 -2.542 9.665 1.00 91.25 524 LEU A C 1
ATOM 3943 O O . LEU A 1 524 ? -19.786 -3.304 9.517 1.00 91.25 524 LEU A O 1
ATOM 3947 N N . LEU A 1 525 ? -17.876 -2.746 10.567 1.00 94.81 525 LEU A N 1
ATOM 3948 C CA . LEU A 1 525 ? -17.870 -3.783 11.588 1.00 94.81 525 LEU A CA 1
ATOM 3949 C C . LEU A 1 525 ? -18.415 -3.185 12.887 1.00 94.81 525 LEU A C 1
ATOM 3951 O O . LEU A 1 525 ? -17.882 -2.194 13.382 1.00 94.81 525 LEU A O 1
ATOM 3955 N N . HIS A 1 526 ? -19.481 -3.764 13.438 1.00 95.00 526 HIS A N 1
ATOM 3956 C CA . HIS A 1 526 ? -20.186 -3.190 14.582 1.00 95.00 526 HIS A CA 1
ATOM 3957 C C . HIS A 1 526 ? -20.432 -4.225 15.682 1.00 95.00 526 HIS A C 1
ATOM 3959 O O . HIS A 1 526 ? -21.057 -5.258 15.438 1.00 95.00 526 HIS A O 1
ATOM 3965 N N . TRP A 1 527 ? -19.967 -3.936 16.899 1.00 96.62 527 TRP A N 1
ATOM 3966 C CA . TRP A 1 527 ? -20.152 -4.759 18.096 1.00 96.62 527 TRP A CA 1
ATOM 3967 C C . TRP A 1 527 ? -20.994 -4.024 19.133 1.00 96.62 527 TRP A C 1
ATOM 3969 O O . TRP A 1 527 ? -20.519 -3.066 19.737 1.00 96.62 527 TRP A O 1
ATOM 3979 N N . GLU A 1 528 ? -22.190 -4.529 19.421 1.00 95.94 528 GLU A N 1
ATOM 3980 C CA . GLU A 1 528 ? -23.009 -4.093 20.555 1.00 95.94 528 GLU A CA 1
ATOM 3981 C C . GLU A 1 528 ? -22.668 -4.939 21.785 1.00 95.94 528 GLU A C 1
ATOM 3983 O O . GLU A 1 528 ? -22.982 -6.131 21.851 1.00 95.94 528 GLU A O 1
ATOM 3988 N N . VAL A 1 529 ? -21.991 -4.342 22.766 1.00 94.31 529 VAL A N 1
ATOM 3989 C CA . VAL A 1 529 ? -21.539 -5.032 23.978 1.00 94.31 529 VAL A CA 1
ATOM 3990 C C . VAL A 1 529 ? -22.688 -5.124 24.976 1.00 94.31 529 VAL A C 1
ATOM 3992 O O . VAL A 1 529 ? -23.329 -4.132 25.317 1.00 94.31 529 VAL A O 1
ATOM 3995 N N . THR A 1 530 ? -22.925 -6.324 25.498 1.00 91.06 530 THR A N 1
ATOM 3996 C CA . THR A 1 530 ? -24.033 -6.574 26.422 1.00 91.06 530 THR A CA 1
ATOM 3997 C C . THR A 1 530 ? -23.708 -6.086 27.836 1.00 91.06 530 THR A C 1
ATOM 3999 O O . THR A 1 530 ? -22.638 -6.358 28.391 1.00 91.06 530 THR A O 1
ATOM 4002 N N . GLY A 1 531 ? -24.689 -5.434 28.462 1.00 90.00 531 GLY A N 1
ATOM 4003 C CA . GLY A 1 531 ? -24.647 -5.028 29.865 1.00 90.00 531 GLY A CA 1
ATOM 4004 C C . GLY A 1 531 ? -23.922 -3.705 30.120 1.00 90.00 531 GLY A C 1
ATOM 4005 O O . GLY A 1 531 ? -23.540 -2.975 29.212 1.00 90.00 531 GLY A O 1
ATOM 4006 N N . THR A 1 532 ? -23.763 -3.375 31.401 1.00 92.31 532 THR A N 1
ATOM 4007 C CA . THR A 1 532 ? -23.135 -2.123 31.850 1.00 92.31 532 THR A CA 1
ATOM 4008 C C . THR A 1 532 ? -21.636 -2.319 32.076 1.00 92.31 532 THR A C 1
ATOM 4010 O O . THR A 1 532 ? -21.206 -3.337 32.626 1.00 92.31 532 THR A O 1
ATOM 4013 N N . LEU A 1 533 ? -20.832 -1.324 31.705 1.00 90.94 533 LEU A N 1
ATOM 4014 C CA . LEU A 1 533 ? -19.398 -1.286 31.969 1.00 90.94 533 LEU A CA 1
ATOM 4015 C C . LEU A 1 533 ? -19.124 -0.429 33.214 1.00 90.94 533 LEU A C 1
ATOM 4017 O O . LEU A 1 533 ? -19.224 0.801 33.188 1.00 90.94 533 LEU A O 1
ATOM 4021 N N . LEU A 1 534 ? -18.804 -1.085 34.332 1.00 91.12 534 LEU A N 1
ATOM 4022 C CA . LEU A 1 534 ? -18.501 -0.406 35.599 1.00 91.12 534 LEU A CA 1
ATOM 4023 C C . LEU A 1 534 ? -17.149 0.338 35.540 1.00 91.12 534 LEU A C 1
ATOM 4025 O O . LEU A 1 534 ? -16.310 -0.003 34.702 1.00 91.12 534 LEU A O 1
ATOM 4029 N N . PRO A 1 535 ? -16.899 1.309 36.440 1.00 83.75 535 PRO A N 1
ATOM 4030 C CA . PRO A 1 535 ? -15.595 1.963 36.567 1.00 83.75 535 PRO A CA 1
ATOM 4031 C C . PRO A 1 535 ? -14.433 0.965 36.642 1.00 83.75 535 PRO A C 1
ATOM 4033 O O . PRO A 1 535 ? -14.479 0.000 37.408 1.00 83.75 535 PRO A O 1
ATOM 4036 N N . GLY A 1 536 ? -13.397 1.186 35.833 1.00 73.75 536 GLY A N 1
ATOM 4037 C CA . GLY A 1 536 ? -12.210 0.331 35.738 1.00 73.75 536 GLY A CA 1
ATOM 4038 C C . GLY A 1 536 ? -12.408 -0.974 34.960 1.00 73.75 536 GLY A C 1
ATOM 4039 O O . GLY A 1 536 ? -11.441 -1.708 34.755 1.00 73.75 536 GLY A O 1
ATOM 4040 N N . GLN A 1 537 ? -13.626 -1.289 34.507 1.00 83.06 537 GLN A N 1
ATOM 4041 C CA . GLN A 1 537 ? -13.840 -2.433 33.628 1.00 83.06 537 GLN A CA 1
ATOM 4042 C C . GLN A 1 537 ? -13.440 -2.112 32.189 1.00 83.06 537 GLN A C 1
ATOM 4044 O O . GLN A 1 537 ? -13.529 -0.977 31.717 1.00 83.06 537 GLN A O 1
ATOM 4049 N N . SER A 1 538 ? -13.047 -3.164 31.480 1.00 82.88 538 SER A N 1
ATOM 4050 C CA . SER A 1 538 ? -12.737 -3.119 30.058 1.00 82.88 538 SER A CA 1
ATOM 4051 C C . SER A 1 538 ? -13.360 -4.301 29.323 1.00 82.88 538 SER A C 1
ATOM 4053 O O . SER A 1 538 ? -13.860 -5.258 29.930 1.00 82.88 538 SER A O 1
ATOM 4055 N N . GLY A 1 539 ? -13.338 -4.205 28.004 1.00 84.25 539 GLY A N 1
ATOM 4056 C CA . GLY A 1 539 ? -13.512 -5.320 27.093 1.00 84.25 539 GLY A CA 1
ATOM 4057 C C . GLY A 1 539 ? -12.610 -5.134 25.882 1.00 84.25 539 GLY A C 1
ATOM 4058 O O . GLY A 1 539 ? -12.037 -4.064 25.667 1.00 84.25 539 GLY A O 1
ATOM 4059 N N . VAL A 1 540 ? -12.445 -6.211 25.129 1.00 84.81 540 VAL A N 1
ATOM 4060 C CA . VAL A 1 540 ? -11.676 -6.229 23.895 1.00 84.81 540 VAL A CA 1
ATOM 4061 C C . VAL A 1 540 ? -12.492 -6.957 22.841 1.00 84.81 540 VAL A C 1
ATOM 4063 O O . VAL A 1 540 ? -13.053 -8.021 23.118 1.00 84.81 540 VAL A O 1
ATOM 4066 N N . VAL A 1 541 ? -12.538 -6.384 21.645 1.00 91.88 541 VAL A N 1
ATOM 4067 C CA . VAL A 1 541 ? -13.004 -7.055 20.431 1.00 91.88 541 VAL A CA 1
ATOM 4068 C C . VAL A 1 541 ? -11.840 -7.200 19.460 1.00 91.88 541 VAL A C 1
ATOM 4070 O O . VAL A 1 541 ? -10.882 -6.430 19.512 1.00 91.88 541 VAL A O 1
ATOM 4073 N N . SER A 1 542 ? -11.892 -8.215 18.607 1.00 91.06 542 SER A N 1
ATOM 4074 C CA . SER A 1 542 ? -10.908 -8.404 17.544 1.00 91.06 542 SER A CA 1
ATOM 4075 C C . SER A 1 542 ? -11.556 -8.929 16.275 1.00 91.06 542 SER A C 1
ATOM 4077 O O . SER A 1 542 ? -12.651 -9.501 16.301 1.00 91.06 542 SER A O 1
ATOM 4079 N N . PHE A 1 543 ? -10.873 -8.704 15.162 1.00 94.25 543 PHE A N 1
ATOM 4080 C CA . PHE A 1 543 ? -11.235 -9.224 13.855 1.00 94.25 543 PHE A CA 1
ATOM 4081 C C . PHE A 1 543 ? -9.988 -9.392 12.996 1.00 94.25 543 PHE A C 1
ATOM 4083 O O . PHE A 1 543 ? -8.960 -8.766 13.249 1.00 94.25 543 PHE A O 1
ATOM 4090 N N . GLN A 1 544 ? -10.086 -10.220 11.962 1.00 93.44 544 GLN A N 1
ATOM 4091 C CA . GLN A 1 544 ? -9.050 -10.323 10.946 1.00 93.44 544 GLN A CA 1
ATOM 4092 C C . GLN A 1 544 ? -9.487 -9.616 9.670 1.00 93.44 544 GLN A C 1
ATOM 4094 O O . GLN A 1 544 ? -10.644 -9.728 9.254 1.00 93.44 544 GLN A O 1
ATOM 4099 N N . ALA A 1 545 ? -8.546 -8.924 9.038 1.00 92.38 545 ALA A N 1
ATOM 4100 C CA . ALA A 1 545 ? -8.715 -8.347 7.718 1.00 92.38 545 ALA A CA 1
ATOM 4101 C C . ALA A 1 545 ? -7.589 -8.803 6.787 1.00 92.38 545 ALA A C 1
ATOM 4103 O O . ALA A 1 545 ? -6.426 -8.868 7.182 1.00 92.38 545 ALA A O 1
ATOM 4104 N N . ARG A 1 546 ? -7.938 -9.136 5.547 1.00 91.19 546 ARG A N 1
ATOM 4105 C CA . ARG A 1 546 ? -6.993 -9.418 4.474 1.00 91.19 546 ARG A CA 1
ATOM 4106 C C . ARG A 1 546 ? -6.609 -8.118 3.780 1.00 91.19 546 ARG A C 1
ATOM 4108 O O . ARG A 1 546 ? -7.478 -7.330 3.420 1.00 91.19 546 ARG A O 1
ATOM 4115 N N . VAL A 1 547 ? -5.318 -7.925 3.566 1.00 88.75 547 VAL A N 1
ATOM 4116 C CA . VAL A 1 547 ? -4.771 -6.803 2.804 1.00 88.75 547 VAL A CA 1
ATOM 4117 C C . VAL A 1 547 ? -5.009 -7.035 1.309 1.00 88.75 547 VAL A C 1
ATOM 4119 O O . VAL A 1 547 ? -4.699 -8.116 0.804 1.00 88.75 547 VAL A O 1
ATOM 4122 N N . ARG A 1 548 ? -5.554 -6.040 0.603 1.00 82.50 548 ARG A N 1
ATOM 4123 C CA . ARG A 1 548 ? -5.853 -6.080 -0.840 1.00 82.50 548 ARG A CA 1
ATOM 4124 C C . ARG A 1 548 ? -4.816 -5.366 -1.700 1.00 82.50 548 ARG A C 1
ATOM 4126 O O . ARG A 1 548 ? -4.254 -4.336 -1.260 1.00 82.50 548 ARG A O 1
#

Secondary structure (DSSP, 8-state):
---------------------PPPPPPPPPSS-SPPPEEEEEE-STT-EEEE-SSSSSPEEEESSB--EE-TTEEEE-EEE-BTTBTT--B--EEEE-------TTS-GGGSPEEEE--HHHHHHHHTTEEEEEEEEEEPGGG--S---BTTB-EEEEEPTTS-HHHHHHHSEEEEEEEEE-S----HHHHHHHS-TTSEE-TT----PPPSS---SPPS----EETTTEEPPP-TTEEEEES--SSPPEE-TT--EE---TT-EEEEEE-TTS-EEEEEPPEEEEE---EEEEEEEEETT-----------------------PPPHHHHHHHHHHS-------------------SEEEEEPP-----TGGGGTTSGGGGG--HHHHHHHHHHHHHHHHT-----------------------------------SS--B-S------SSSEEEEEEES-SB--TT-EEEEEEEEEE-SSS-BEEEEEEEE--TTEEE-TT--EESS-EEEEEEE-TTS-EEEEEEE-S-B-TT-EEEEEEEEEE-

Radius of gyration: 32.05 Å; Cα contacts (8 Å, |Δi|>4): 1043; chains: 1; bounding box: 108×85×96 Å

Sequence (548 aa):
MNHLRFLGFLFAVLGPGTVLGQVPPPRPLPATGAAPFLYIRIAGPAGMHALFYQGSIQGRDFPAPVAPGFRPGFIYRVELKNFPDHPGVTLYPTLEVRGTLRLPPNLRAADYPAPVVFKMEDIERVLAGSVLTKVVYLEDPDQALSEASHPDQPLEVEYRPGTDPLAEARSHGRPVLIVRLGQRTFTPEEMAEQSVPGTILLPGDTSLPPAARRPQLPPVCPMFFDPVLGPRPPEEECLHDGGDAGLPAGYDAEGRLQGVGPADTVAGYTDSQGRRHVAVSNRVCLCVPRFVVASSETLLGIYQGSVGLSGVQGRESQAGLHNRVLTSQAQQAESLLGFTGRERASGTVGNQGLAGLSRLEILRAYEMELGPGALLGTTGLVRLTQEQRTLLVREMELALQLNQPYAAPRGTEQVVGPSAVGQVAGVNVLALVQGARDLTQSCHDIPSPPDKPLVLFKWADHTAAQVGDVVTFFLKFTNHGGQPIADVAVSDSLTGRLEYVPGTARSNRDAVFTTQENEAGSVLLHWEVTGTLLPGQSGVVSFQARVR

Mean predicted aligned error: 16.46 Å

pLDDT: mean 70.4, std 25.07, range [22.28, 97.94]

Solvent-accessible surface area (backbone atoms only — not comparable to full-atom values): 32439 Å² total; per-residue (Å²): 138,80,89,84,81,93,76,91,78,84,86,76,84,83,78,87,77,85,77,76,77,74,76,73,74,80,74,78,74,67,96,58,75,81,78,64,42,29,18,37,28,41,34,55,52,76,73,21,32,43,31,45,41,60,51,37,63,72,54,53,78,41,64,46,68,41,62,36,28,32,42,48,20,41,65,44,67,37,43,37,34,43,40,78,95,44,72,86,48,69,42,44,35,34,42,38,28,48,35,53,78,86,66,60,92,92,55,62,51,77,84,60,44,47,66,44,75,46,49,69,67,56,52,54,45,22,76,73,49,25,34,41,37,38,27,34,14,33,35,27,61,93,75,42,67,76,55,76,47,43,90,91,48,59,46,65,50,79,47,59,68,86,55,60,32,65,61,53,32,52,76,51,26,49,61,28,36,39,36,41,35,38,78,64,79,78,54,53,62,59,46,11,71,62,26,54,32,45,37,68,46,48,84,91,61,91,77,72,60,77,52,75,59,78,70,77,50,77,78,77,68,76,67,53,64,42,95,86,83,37,66,56,73,91,56,37,44,33,38,71,40,32,17,70,61,85,58,68,57,44,66,50,98,88,64,47,82,41,47,76,40,68,20,15,20,39,32,38,31,26,44,82,85,71,48,77,48,71,26,56,23,47,39,31,34,35,34,41,72,42,60,34,32,26,28,26,49,44,62,75,85,61,94,72,82,76,73,74,88,75,73,91,84,72,94,77,86,88,85,86,90,80,88,75,85,78,61,73,71,60,53,53,61,53,66,70,64,74,77,72,76,94,70,91,68,90,71,81,75,73,71,81,56,78,81,57,71,75,40,79,46,81,39,64,53,46,92,73,94,60,67,72,78,64,33,70,88,46,83,60,61,79,73,51,50,75,70,52,42,52,54,48,52,26,54,51,8,32,70,29,66,72,65,64,79,90,70,78,90,76,78,92,81,90,81,89,83,82,92,76,93,78,91,80,85,88,83,79,97,72,86,79,41,59,57,42,85,84,78,65,48,54,69,85,64,77,87,68,80,78,93,50,45,52,46,38,43,52,46,49,80,52,62,55,56,54,67,68,38,76,45,44,40,38,41,36,41,34,28,75,28,96,56,48,33,32,67,37,27,42,38,38,22,33,38,50,44,45,41,78,43,86,89,42,68,46,31,55,42,43,25,44,36,36,34,34,72,44,99,85,77,26,52,32,42,35,37,44,41,66,64,73,43,42,54,67,37,69,45,42,36,35,35,35,28,31,33,57

Nearest PDB structures (foldseek):
  7nxd-assembly1_A  TM=6.930E-01  e=1.856E-01  Homo sapiens
  7akk-assembly1_A  TM=4.612E-01  e=1.887E+00  Homo sapiens

Foldseek 3Di:
DDDDDDDDDDDDDDDDDDDPPPPPPDDPDPPDPQAAFQWAFEAEDPQKKKWFAQLDLDTDIDGPRFIKTFRAQAKAWIWIADDPVDHPDIWIKIKHFQHADDDDPVDHSSVPHQYDYCYPVNVVLQVVFKKKKKWKFLFALQQDALDFADSNRAAEDEDEAPDDLVVVRVVGGGTGIMMIIHRDDDRSNRNSVRHWHQGIGGPPRPHGDPTNDDRDHDRPDPQPQDVVPGGDDGQSQWHKAWFQPDQGWDADPVRDIDRQAARYKWKWWAFPVRDIDIATAFIFIAGEGGMYMYMYMYRPPDPPPPPPPDDPPDDDDDDDDDDDDDPPVVVVVVVVVPPDDDDPDPDPPPPPVPLPFPDKDWAAADDDPPQLVVCVLHPCLVVDDPVSVVVVLQVQQPLQQLPDDPDDDDDDDDDDDDDDDDDDDDDDDDDGRHHDDDFGPRVPDNDDDPPDQKHKYKGWPHNYDYAQDKIKMKIKIWGQDQFKMAFIKIKTWHGSQKAFDPPQKHKNAGWMWTWTQDPNRTIMIMIGGDDIAHNSRMMMIMTMIGGD